Protein 4W2P (pdb70)

Sequence (482 aa):
VQLQESGGGLVQVGGSSLRLSCKASGFTFRSSAMGWYRRAPGKQRELVASLTTTGTADYGDFVKGRFTISRDNAENTVDLHMNSLKPEDTAVYYCHEDPYGMMESLRYWGQGTQVTVSSAAAHHHHHHKVQLQESGGGLVQVGGSLRLSCCKASGFTFRSSAMGWYRRAPGKQRELVASLTTTGTADYGDFVKGRFTISRDNAENTVDLHMNSLKPEDTAVYYCHEDPYGMESLRYWGQGTQVTVSSAAAHVQLQESGGGLVQVGGSLRLSCKASGFTFRSSAMGWYRRAPGKQRELVASLTTTGTADYGDFVKGRFTISRDNAENTVDLHMNSLKPEDTAVYYCHEDPYGMMESLRYWGQGTQVTVSSAAAVQLQESGGGLVQVGGSLRLSCKASRSSAMGWYRRAQRELVASLTTTGTADYGDFVKGRFTISRDNAENTVDLHHMNSLKPEDTAVYYCHEDPYGMESLRYYWGQGTQVTVSSAAAH

B-factor: mean 20.05, std 10.61, range [6.75, 84.88]

Solvent-accessible surface area: 23008 Å² total; per-residue (Å²): 102,128,3,100,20,62,36,30,15,10,10,63,67,53,13,67,17,161,0,29,0,118,15,26,37,77,86,159,26,61,5,15,8,0,0,9,13,77,20,35,44,119,163,81,70,12,0,0,19,13,58,54,119,39,86,45,20,67,6,110,47,2,148,76,35,5,77,11,59,62,61,91,99,119,43,22,0,45,0,44,0,63,56,1,90,48,100,2,8,1,28,0,55,0,3,4,5,5,136,35,65,39,26,75,41,49,66,7,117,20,28,48,0,1,6,12,39,42,0,0,74,99,106,82,163,148,232,79,96,5,118,4,38,52,72,5,107,9,88,93,52,20,76,32,139,1,27,2,90,5,100,17,194,40,5,192,53,0,13,1,0,0,3,12,132,22,53,43,139,132,84,55,13,0,0,22,19,59,62,122,54,84,47,13,63,5,96,49,1,147,80,27,6,72,10,39,64,52,73,91,92,36,19,4,4,0,57,2,65,58,1,100,76,131,2,33,2,37,0,66,0,4,4,7,4,126,35,73,41,34,75,41,64,78,5,93,17,10,51,0,40,8,36,94,72,38,59,235,120,126,3,53,4,4,0,0,12,123,12,84,64,42,11,11,6,22,0,8,0,55,15,30,39,85,95,157,37,60,4,14,9,0,0,36,13,100,22,100,77,144,168,134,68,49,0,0,21,13,57,42,33,33,83,52,78,78,12,117,54,2,152,77,35,6,79,11,54,47,57,53,93,83,33,12,0,17,0,39,0,60,56,0,85,74,122,2,43,1,5,0,47,0,3,4,5,6,130,35,110,117,104,93,42,53,73,10,68,0,0,48,0,45,11,29,89,93,43,100,145,139,6,104,26,8,5,0,14,40,0,36,88,51,2,13,3,32,0,4,0,112,15,138,148,19,3,14,9,0,0,26,12,140,103,198,121,63,48,0,0,22,13,60,19,52,42,92,48,79,76,12,120,50,1,145,76,28,4,70,14,21,48,61,76,32,106,68,16,0,0,0,52,1,38,58,1,97,79,128,2,42,4,42,0,48,0,4,22,7,30,79,34,40,116,105,83,46,35,77,5,138,22,20,85,0,41,10,38,92,67,1,33,133

Radius of gyration: 24.83 Å; Cα contacts (8 Å, |Δi|>4): 1368; chains: 4; bounding box: 40×72×67 Å

Foldseek 3Di:
DAKAKDFADEAEQQAKTKIKIQAPLPLVFFKKKAKWWDAPPDDIDGAWIQASVGDIDGDPVQVPQKDWDDDNVRRMIIIIGGRDDQVPWTWMKMWIGTNHHPVRIHIHPTDTHGYHRVVCCVVVVD/DFAKAKDEDAEAAQQAKDKIKIFGPPPPLLQKKKAKWWDDPPDDIGGAWIAASVGDMDGTPVQVPFKDWDADPVRRMIMIIGGNDDQVPFTWMKMWIGRNRHPVRIHIYPTYTHGYHPVSDD/DAKAKDWADEDEQQAKTKIKIQDPPDLPFFKKKAKWWDAVPGDIDGAWIQGSVGDIDGDPVQVPQKDWDADSVRRMIMIIGGRDHQVPWTWMKMWIGTVHHPVRIHIHPTGTHGYDNVVD/DAKAKDWAEEAEQQAKTKIKIADVQQKKKAKWWDLVIGGAWIAGRVGDIDGDPVQVPQKDWDDPPDPRMIMIMGGNDDQVPFTWMKMWIGHNHHPVRIHIHPTHTHGHHPVVPD

Secondary structure (DSSP, 8-state):
-EEEEES-EEE-TT--EEEEEE----TTS-EEEEEEEE-TTSPPEEEEEE-TT--EEE-TTTTT-EEEEEETTTTEEEEEE-S--GGG-EEEEEEEEETT-GGG-EEE--EEEEE-HHHHHHHTT-/---BEE----EE-TT--EEEEEE---TTGGG-EEEEEEE-TTS--EEEEEE-TT--EEE-TTTTT-EEEEEETTTTEEEEEE-S--GGG-EEEEEEEEGGG-GGG-EEB--EEEEESGGG--/--BEEE-BEEEETT--EEEEEE--S--SS-EEEEEEEE-TTS--EEEEEE-TT--EEE-TTTTT-EEEEEETTTTEEEEEE-S--GGG-EEEEEEEEETT-GGG-EEB--EEEEEEGGG-/--BEEEE-EEE-TT--EEEEEE-----EEEEEEE---EEEEEE-TT--EEE-TTTTT-EEEESSSSTTEEEEEE-S--GGG-EEEEEEEEGGG-GGG-EEB--EEEEESGGG--

Nearest PDB structures (foldseek):
  4w2q-assembly3_E  TM=9.737E-01  e=1.790E-19  Lama glama
  5wb2-assembly1_A  TM=9.220E-01  e=1.405E-16  Human betaherpesvirus 5
  6v7z-assembly2_E  TM=9.103E-01  e=2.514E-16  Lama glama
  7km5-assembly1_D  TM=9.254E-01  e=5.558E-16  Lama glama
  7yds-assembly1_B  TM=9.132E-01  e=5.843E-14  Homo sapiens

Structure (mmCIF, N/CA/C/O backbone):
data_4W2P
#
_entry.id   4W2P
#
_cell.length_a   33.392
_cell.length_b   49.506
_cell.length_c   65.406
_cell.angle_alpha   87.74
_cell.angle_beta   84.77
_cell.angle_gamma   79.41
#
_symmetry.space_group_name_H-M   'P 1'
#
loop_
_entity.id
_entity.type
_entity.pdbx_description
1 polymer 'Anti-Marburgvirus Nucleoprotein Single Domain Antibody C'
2 non-polymer 'SODIUM ION'
3 non-polymer 'ACETATE ION'
4 water water
#
loop_
_atom_site.group_PDB
_atom_site.id
_atom_site.type_symbol
_atom_site.label_atom_id
_atom_site.label_alt_id
_atom_site.label_comp_id
_atom_site.label_asym_id
_atom_site.label_entity_id
_atom_site.label_seq_id
_atom_site.pdbx_PDB_ins_code
_atom_site.Cartn_x
_atom_site.Cartn_y
_atom_site.Cartn_z
_atom_site.occupancy
_atom_site.B_iso_or_equiv
_atom_site.auth_seq_id
_atom_site.auth_comp_id
_atom_site.auth_asym_id
_atom_site.auth_atom_id
_atom_site.pdbx_PDB_model_num
ATOM 1 N N . VAL A 1 2 ? 50.387 26.187 34.492 1.00 24.76 2 VAL A N 1
ATOM 2 C CA . VAL A 1 2 ? 49.784 27.369 33.887 1.00 25.25 2 VAL A CA 1
ATOM 3 C C . VAL A 1 2 ? 48.682 27.855 34.815 1.00 27.89 2 VAL A C 1
ATOM 4 O O . VAL A 1 2 ? 47.744 27.110 35.119 1.00 24.98 2 VAL A O 1
ATOM 8 N N . GLN A 1 3 ? 48.797 29.096 35.256 1.00 18.70 3 GLN A N 1
ATOM 9 C CA . GLN A 1 3 ? 47.793 29.772 36.055 1.00 19.38 3 GLN A CA 1
ATOM 10 C C . GLN A 1 3 ? 47.478 31.080 35.354 1.00 19.27 3 GLN A C 1
ATOM 11 O O . GLN A 1 3 ? 48.398 31.802 34.965 1.00 21.58 3 GLN A O 1
ATOM 17 N N . LEU A 1 4 ? 46.189 31.377 35.186 1.00 14.62 4 LEU A N 1
ATOM 18 C CA . LEU A 1 4 ? 45.746 32.593 34.525 1.00 12.42 4 LEU A CA 1
ATOM 19 C C . LEU A 1 4 ? 45.651 33.685 35.581 1.00 13.43 4 LEU A C 1
ATOM 20 O O . LEU A 1 4 ? 45.776 33.425 36.782 1.00 14.05 4 LEU A O 1
ATOM 25 N N . GLN A 1 5 ? 45.391 34.918 35.141 1.00 12.48 5 GLN A N 1
ATOM 26 C CA . GLN A 1 5 ? 45.420 36.056 36.065 1.00 13.64 5 GLN A CA 1
ATOM 27 C C . GLN A 1 5 ? 44.221 36.974 35.842 1.00 13.18 5 GLN A C 1
ATOM 28 O O . GLN A 1 5 ? 44.172 37.704 34.848 1.00 15.76 5 GLN A O 1
ATOM 34 N N . GLU A 1 6 ? 43.270 36.932 36.783 1.00 13.87 6 GLU A N 1
ATOM 35 C CA . GLU A 1 6 ? 42.083 37.770 36.769 1.00 12.75 6 GLU A CA 1
ATOM 36 C C . GLU A 1 6 ? 42.430 39.190 37.199 1.00 11.51 6 GLU A C 1
ATOM 37 O O . GLU A 1 6 ? 43.394 39.411 37.939 1.00 12.25 6 GLU A O 1
ATOM 43 N N . SER A 1 7 ? 41.613 40.145 36.735 1.00 13.40 7 SER A N 1
ATOM 44 C CA . SER A 1 7 ? 41.578 41.506 37.265 1.00 12.47 7 SER A CA 1
ATOM 45 C C . SER A 1 7 ? 40.152 42.033 37.153 1.00 11.19 7 SER A C 1
ATOM 46 O O . SER A 1 7 ? 39.320 41.478 36.429 1.00 9.95 7 SER A O 1
ATOM 49 N N . GLY A 1 8 ? 39.887 43.152 37.835 1.00 9.57 8 GLY A N 1
ATOM 50 C CA . GLY A 1 8 ? 38.619 43.847 37.710 1.00 11.14 8 GLY A CA 1
ATOM 51 C C . GLY A 1 8 ? 37.617 43.570 38.807 1.00 11.65 8 GLY A C 1
ATOM 52 O O . GLY A 1 8 ? 36.558 44.200 38.824 1.00 13.25 8 GLY A O 1
ATOM 53 N N . GLY A 1 9 ? 37.924 42.677 39.733 1.00 11.13 9 GLY A N 1
ATOM 54 C CA . GLY A 1 9 ? 37.054 42.422 40.860 1.00 12.35 9 GLY A CA 1
ATOM 55 C C . GLY A 1 9 ? 37.130 43.519 41.915 1.00 15.07 9 GLY A C 1
ATOM 56 O O . GLY A 1 9 ? 37.697 44.589 41.720 1.00 13.67 9 GLY A O 1
ATOM 57 N N . GLY A 1 10 ? 36.500 43.239 43.054 1.00 12.55 10 GLY A N 1
ATOM 58 C CA . GLY A 1 10 ? 36.474 44.155 44.173 1.00 14.05 10 GLY A CA 1
ATOM 59 C C . GLY A 1 10 ? 35.051 44.516 44.546 1.00 12.94 10 GLY A C 1
ATOM 60 O O . GLY A 1 10 ? 34.116 43.745 44.306 1.00 12.33 10 GLY A O 1
ATOM 61 N N . LEU A 1 11 ? 34.912 45.682 45.157 1.00 10.36 11 LEU A N 1
ATOM 62 C CA . LEU A 1 11 ? 33.618 46.166 45.599 1.00 11.22 11 LEU A CA 1
ATOM 63 C C . LEU A 1 11 ? 32.892 46.880 44.469 1.00 11.31 11 LEU A C 1
ATOM 64 O O . LEU A 1 11 ? 33.492 47.650 43.707 1.00 10.73 11 LEU A O 1
ATOM 69 N N . VAL A 1 12 ? 31.578 46.687 44.421 1.00 10.83 12 VAL A N 1
ATOM 70 C CA . VAL A 1 12 ? 30.747 47.327 43.408 1.00 9.86 12 VAL A CA 1
ATOM 71 C C . VAL A 1 12 ? 29.344 47.497 43.979 1.00 10.61 12 VAL A C 1
ATOM 72 O O . VAL A 1 12 ? 28.846 46.643 44.718 1.00 9.86 12 VAL A O 1
ATOM 76 N N . GLN A 1 13 ? 28.720 48.611 43.652 1.00 10.18 13 GLN A N 1
ATOM 77 C CA . GLN A 1 13 ? 27.396 48.869 44.182 1.00 10.08 13 GLN A CA 1
ATOM 78 C C . GLN A 1 13 ? 26.363 47.957 43.521 1.00 9.64 13 GLN A C 1
ATOM 79 O O . GLN A 1 13 ? 26.547 47.443 42.402 1.00 11.97 13 GLN A O 1
ATOM 85 N N . VAL A 1 14 ? 25.253 47.743 44.228 1.00 11.63 14 VAL A N 1
ATOM 86 C CA . VAL A 1 14 ? 24.139 47.034 43.606 1.00 12.57 14 VAL A CA 1
ATOM 87 C C . VAL A 1 14 ? 23.656 47.853 42.424 1.00 11.92 14 VAL A C 1
ATOM 88 O O . VAL A 1 14 ? 23.489 49.070 42.529 1.00 12.73 14 VAL A O 1
ATOM 92 N N . GLY A 1 15 ? 23.403 47.188 41.300 1.00 12.44 15 GLY A N 1
ATOM 93 C CA . GLY A 1 15 ? 23.084 47.856 40.068 1.00 11.32 15 GLY A CA 1
ATOM 94 C C . GLY A 1 15 ? 24.282 48.342 39.283 1.00 12.08 15 GLY A C 1
ATOM 95 O O . GLY A 1 15 ? 24.109 48.769 38.134 1.00 15.07 15 GLY A O 1
ATOM 96 N N . GLY A 1 16 ? 25.490 48.280 39.858 1.00 11.91 16 GLY A N 1
ATOM 97 C CA . GLY A 1 16 ? 26.704 48.760 39.223 1.00 10.11 16 GLY A CA 1
ATOM 98 C C . GLY A 1 16 ? 27.268 47.777 38.193 1.00 10.94 16 GLY A C 1
ATOM 99 O O . GLY A 1 16 ? 26.713 46.708 37.943 1.00 12.41 16 GLY A O 1
ATOM 100 N N . SER A 1 17 ? 28.420 48.147 37.610 1.00 11.06 17 SER A N 1
ATOM 101 C CA A SER A 1 17 ? 29.018 47.381 36.528 0.63 10.43 17 SER A CA 1
ATOM 102 C CA B SER A 1 17 ? 29.029 47.405 36.512 0.37 10.13 17 SER A CA 1
ATOM 103 C C . SER A 1 17 ? 30.473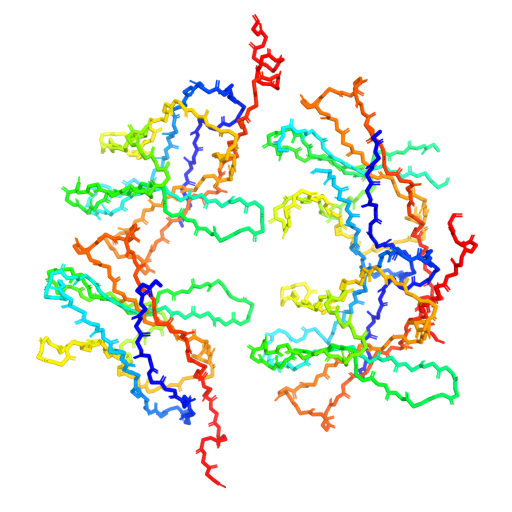 47.056 36.839 1.00 12.50 17 SER A C 1
ATOM 104 O O . SER A 1 17 ? 31.139 47.731 37.629 1.00 11.50 17 SER A O 1
ATOM 109 N N . LEU A 1 18 ? 30.958 45.998 36.194 1.00 9.61 18 LEU A N 1
ATOM 110 C CA . LEU A 1 18 ? 32.334 45.536 36.335 1.00 12.40 18 LEU A CA 1
ATOM 111 C C . LEU A 1 18 ? 32.868 45.175 34.961 1.00 13.29 18 LEU A C 1
ATOM 112 O O . LEU A 1 18 ? 32.111 44.812 34.067 1.00 13.84 18 LEU A O 1
ATOM 117 N N . ARG A 1 19 ? 34.177 45.263 34.814 1.00 10.85 19 ARG A N 1
ATOM 118 C CA . ARG A 1 19 ? 34.882 44.775 33.636 1.00 13.44 19 ARG A CA 1
ATOM 119 C C . ARG A 1 19 ? 35.909 43.767 34.150 1.00 14.22 19 ARG A C 1
ATOM 120 O O . ARG A 1 19 ? 36.976 44.155 34.637 1.00 11.03 19 ARG A O 1
ATOM 128 N N . LEU A 1 20 ? 35.581 42.485 34.091 1.00 11.91 20 LEU A N 1
ATOM 129 C CA . LEU A 1 20 ? 36.506 41.457 34.515 1.00 11.52 20 LEU A CA 1
ATOM 130 C C . LEU A 1 20 ? 37.383 41.091 33.329 1.00 12.08 20 LEU A C 1
ATOM 131 O O . LEU A 1 20 ? 36.916 41.014 32.191 1.00 13.12 20 LEU A O 1
ATOM 136 N N . SER A 1 21 ? 38.659 40.888 33.607 1.00 16.47 21 SER A N 1
ATOM 137 C CA . SER A 1 21 ? 39.622 40.522 32.587 1.00 14.62 21 SER A CA 1
ATOM 138 C C . SER A 1 21 ? 40.444 39.348 33.084 1.00 12.75 21 SER A C 1
ATOM 139 O O . SER A 1 21 ? 40.606 39.136 34.289 1.00 12.17 21 SER A O 1
ATOM 142 N N . CYS A 1 22 ? 40.967 38.592 32.136 1.00 11.48 22 CYS A N 1
ATOM 143 C CA . CYS A 1 22 ? 41.803 37.442 32.475 1.00 13.75 22 CYS A CA 1
ATOM 144 C C . CYS A 1 22 ? 42.928 37.330 31.467 1.00 17.75 22 CYS A C 1
ATOM 145 O O . CYS A 1 22 ? 42.663 37.170 30.273 1.00 17.52 22 CYS A O 1
ATOM 148 N N . LYS A 1 23 ? 44.164 37.412 31.953 1.00 15.44 23 LYS A N 1
ATOM 149 C CA . LYS A 1 23 ? 45.342 37.179 31.127 1.00 16.85 23 LYS A CA 1
ATOM 150 C C . LYS A 1 23 ? 45.498 35.671 30.992 1.00 14.56 23 LYS A C 1
ATOM 151 O O . LYS A 1 23 ? 45.734 34.985 31.990 1.00 18.31 23 LYS A O 1
ATOM 157 N N . ALA A 1 24 ? 45.328 35.166 29.762 1.00 17.03 24 ALA A N 1
ATOM 158 C CA . ALA A 1 24 ? 45.313 33.737 29.462 1.00 20.21 24 ALA A CA 1
ATOM 159 C C . ALA A 1 24 ? 46.751 33.236 29.271 1.00 20.62 24 ALA A C 1
ATOM 160 O O . ALA A 1 24 ? 47.710 33.897 29.667 1.00 20.47 24 ALA A O 1
ATOM 162 N N . SER A 1 25 ? 46.926 32.047 28.672 1.00 17.37 25 SER A N 1
ATOM 163 C CA . SER A 1 25 ? 48.244 31.425 28.615 1.00 22.76 25 SER A CA 1
ATOM 164 C C . SER A 1 25 ? 49.177 32.162 27.663 1.00 21.90 25 SER A C 1
ATOM 165 O O . SER A 1 25 ? 50.402 32.098 27.821 1.00 30.16 25 SER A O 1
ATOM 168 N N . GLY A 1 26 ? 48.622 32.819 26.649 1.00 22.03 26 GLY A N 1
ATOM 169 C CA . GLY A 1 26 ? 49.401 33.407 25.589 1.00 26.73 26 GLY A CA 1
ATOM 170 C C . GLY A 1 26 ? 49.628 32.509 24.392 1.00 28.37 26 GLY A C 1
ATOM 171 O O . GLY A 1 26 ? 50.271 32.942 23.429 1.00 26.87 26 GLY A O 1
ATOM 172 N N . PHE A 1 27 ? 49.123 31.275 24.416 1.00 26.49 27 PHE A N 1
ATOM 173 C CA . PHE A 1 27 ? 49.356 30.319 23.329 1.00 21.86 27 PHE A CA 1
ATOM 174 C C . PHE A 1 27 ? 48.319 30.535 22.232 1.00 26.54 27 PHE A C 1
ATOM 175 O O . PHE A 1 27 ? 47.457 29.695 21.966 1.00 26.22 27 PHE A O 1
ATOM 183 N N . THR A 1 28 ? 48.433 31.675 21.563 1.00 24.14 28 THR A N 1
ATOM 184 C CA . THR A 1 28 ? 47.490 31.968 20.496 1.00 28.64 28 THR A CA 1
ATOM 185 C C . THR A 1 28 ? 47.787 31.182 19.225 1.00 25.68 28 THR A C 1
ATOM 186 O O . THR A 1 28 ? 47.035 31.303 18.249 1.00 25.16 28 THR A O 1
ATOM 190 N N . PHE A 1 29 ? 48.843 30.361 19.223 1.00 18.89 29 PHE A N 1
ATOM 191 C CA . PHE A 1 29 ? 49.104 29.452 18.115 1.00 23.67 29 PHE A CA 1
ATOM 192 C C . PHE A 1 29 ? 48.158 28.264 18.094 1.00 25.29 29 PHE A C 1
ATOM 193 O O . PHE A 1 29 ? 48.221 27.453 17.159 1.00 25.23 29 PHE A O 1
ATOM 201 N N . ARG A 1 30 ? 47.290 28.124 19.091 1.00 22.87 30 ARG A N 1
ATOM 202 C CA . ARG A 1 30 ? 46.323 27.050 19.090 1.00 20.66 30 ARG A CA 1
ATOM 203 C C . ARG A 1 30 ? 45.028 27.547 19.712 1.00 21.75 30 ARG A C 1
ATOM 204 O O . ARG A 1 30 ? 45.026 28.412 20.599 1.00 20.98 30 ARG A O 1
ATOM 212 N N . SER A 1 31 ? 43.932 26.986 19.219 1.00 18.04 31 SER A N 1
ATOM 213 C CA . SER A 1 31 ? 42.590 27.345 19.635 1.00 19.10 31 SER A CA 1
ATOM 214 C C . SER A 1 31 ? 42.328 26.923 21.081 1.00 20.23 31 SER A C 1
ATOM 215 O O . SER A 1 31 ? 43.023 26.079 21.644 1.00 17.11 31 SER A O 1
ATOM 218 N N . SER A 1 32 ? 41.309 27.545 21.685 1.00 16.96 32 SER A N 1
ATOM 219 C CA . SER A 1 32 ? 40.960 27.250 23.070 1.00 16.35 32 SER A CA 1
ATOM 220 C C . SER A 1 32 ? 39.537 27.718 23.348 1.00 18.10 32 SER A C 1
ATOM 221 O O . SER A 1 32 ? 39.018 28.633 22.708 1.00 14.59 32 SER A O 1
ATOM 224 N N . ALA A 1 33 ? 38.915 27.072 24.318 1.00 14.53 33 ALA A N 1
ATOM 225 C CA . ALA A 1 33 ? 37.729 27.618 24.943 1.00 13.66 33 ALA A CA 1
ATOM 226 C C . ALA A 1 33 ? 38.152 28.388 26.185 1.00 15.70 33 ALA A C 1
ATOM 227 O O . ALA A 1 33 ? 39.132 28.042 26.845 1.00 14.77 33 ALA A O 1
ATOM 229 N N . MET A 1 34 ? 37.433 29.466 26.477 1.00 13.31 34 MET A N 1
ATOM 230 C CA . MET A 1 34 ? 37.728 30.286 27.640 1.00 13.92 34 MET A CA 1
ATOM 231 C C . MET A 1 34 ? 36.419 30.675 28.304 1.00 15.75 34 MET A C 1
ATOM 232 O O . MET A 1 34 ? 35.354 30.680 27.678 1.00 14.25 34 MET A O 1
ATOM 237 N N . GLY A 1 35 ? 36.490 30.985 29.588 1.00 13.38 35 GLY A N 1
ATOM 238 C CA . GLY A 1 35 ? 35.257 31.288 30.279 1.00 12.84 35 GLY A CA 1
ATOM 239 C C . GLY A 1 35 ? 35.498 31.690 31.708 1.00 11.09 35 GLY A C 1
ATOM 240 O O . GLY A 1 35 ? 36.634 31.925 32.141 1.00 9.26 35 GLY A O 1
ATOM 241 N N . TRP A 1 36 ? 34.379 31.810 32.409 1.00 11.89 36 TRP A N 1
ATOM 242 C CA . TRP A 1 36 ? 34.318 32.328 33.763 1.00 8.27 36 TRP A CA 1
ATOM 243 C C . TRP A 1 36 ? 33.381 31.446 34.566 1.00 10.33 36 TRP A C 1
ATOM 244 O O . TRP A 1 36 ? 32.256 31.188 34.140 1.00 11.48 36 TRP A O 1
ATOM 255 N N . TYR A 1 37 ? 33.838 31.024 35.729 1.00 10.51 37 TYR A N 1
ATOM 256 C CA . TYR A 1 37 ? 33.027 30.372 36.743 1.00 11.46 37 TYR A CA 1
ATOM 257 C C . TYR A 1 37 ? 33.008 31.252 37.985 1.00 10.41 37 TYR A C 1
ATOM 258 O O . TYR A 1 37 ? 33.823 32.173 38.141 1.00 12.72 37 TYR A O 1
ATOM 267 N N . ARG A 1 38 ? 32.118 30.921 38.917 1.00 10.67 38 ARG A N 1
ATOM 268 C CA . ARG A 1 38 ? 32.163 31.569 40.209 1.00 10.72 38 ARG A CA 1
ATOM 269 C C . ARG A 1 38 ? 31.871 30.563 41.311 1.00 14.54 38 ARG A C 1
ATOM 270 O O . ARG A 1 38 ? 31.261 29.514 41.091 1.00 15.74 38 ARG A O 1
ATOM 278 N N . ARG A 1 39 ? 32.343 30.882 42.508 1.00 13.63 39 ARG A N 1
ATOM 279 C CA . ARG A 1 39 ? 32.058 30.035 43.654 1.00 12.29 39 ARG A CA 1
ATOM 280 C C . ARG A 1 39 ? 31.800 30.927 44.849 1.00 15.53 39 ARG A C 1
ATOM 281 O O . ARG A 1 39 ? 32.669 31.710 45.234 1.00 15.94 39 ARG A O 1
ATOM 289 N N . ALA A 1 40 ? 30.665 30.791 45.407 1.00 19.41 40 ALA A N 1
ATOM 290 C CA . ALA A 1 40 ? 30.255 31.430 46.645 1.00 26.66 40 ALA A CA 1
ATOM 291 C C . ALA A 1 40 ? 30.611 30.533 47.829 1.00 29.46 40 ALA A C 1
ATOM 292 O O . ALA A 1 40 ? 30.653 29.306 47.694 1.00 27.40 40 ALA A O 1
ATOM 294 N N . PRO A 1 41 ? 30.904 31.128 48.988 1.00 29.33 41 PRO A N 1
ATOM 295 C CA . PRO A 1 41 ? 31.315 30.330 50.154 1.00 34.54 41 PRO A CA 1
ATOM 296 C C . PRO A 1 41 ? 30.431 29.119 50.397 1.00 32.35 41 PRO A C 1
ATOM 297 O O . PRO A 1 41 ? 29.208 29.238 50.534 1.00 34.95 41 PRO A O 1
ATOM 301 N N . GLY A 1 42 ? 31.052 27.942 50.437 1.00 36.79 42 GLY A N 1
ATOM 302 C CA . GLY A 1 42 ? 30.353 26.714 50.732 1.00 38.36 42 GLY A CA 1
ATOM 303 C C . GLY A 1 42 ? 29.514 26.170 49.606 1.00 42.44 42 GLY A C 1
ATOM 304 O O . GLY A 1 42 ? 29.072 25.018 49.694 1.00 51.50 42 GLY A O 1
ATOM 305 N N . LYS A 1 43 ? 29.280 26.943 48.551 1.00 37.25 43 LYS A N 1
ATOM 306 C CA . LYS A 1 43 ? 28.424 26.497 47.461 1.00 39.33 43 LYS A CA 1
ATOM 307 C C . LYS A 1 43 ? 29.252 25.839 46.364 1.00 35.84 43 LYS A C 1
ATOM 308 O O . LYS A 1 43 ? 30.485 25.901 46.336 1.00 32.04 43 LYS A O 1
ATOM 314 N N . GLN A 1 44 ? 28.548 25.191 45.449 1.00 40.62 44 GLN A N 1
ATOM 315 C CA . GLN A 1 44 ? 29.186 24.578 44.301 1.00 35.67 44 GLN A CA 1
ATOM 316 C C . GLN A 1 44 ? 29.568 25.655 43.296 1.00 18.02 44 GLN A C 1
ATOM 317 O O . GLN A 1 44 ? 28.882 26.670 43.169 1.00 28.23 44 GLN A O 1
ATOM 323 N N . ARG A 1 45 ? 30.697 25.444 42.629 1.00 24.25 45 ARG A N 1
ATOM 324 C CA . ARG A 1 45 ? 31.081 26.252 41.478 1.00 21.59 45 ARG A CA 1
ATOM 325 C C . ARG A 1 45 ? 30.000 26.199 40.405 1.00 19.13 45 ARG A C 1
ATOM 326 O O . ARG A 1 45 ? 29.378 25.156 40.188 1.00 19.30 45 ARG A O 1
ATOM 334 N N . GLU A 1 46 ? 29.742 27.336 39.751 1.00 14.79 46 GLU A N 1
ATOM 335 C CA . GLU A 1 46 ? 28.770 27.375 38.673 1.00 13.59 46 GLU A CA 1
ATOM 336 C C . GLU A 1 46 ? 29.316 28.186 37.514 1.00 17.05 46 GLU A C 1
ATOM 337 O O . GLU A 1 46 ? 30.128 29.099 37.694 1.00 10.76 46 GLU A O 1
ATOM 343 N N . LEU A 1 47 ? 28.881 27.799 36.321 1.00 11.75 47 LEU A N 1
ATOM 344 C CA . LEU A 1 47 ? 29.286 28.458 35.096 1.00 14.91 47 LEU A CA 1
ATOM 345 C C . LEU A 1 47 ? 28.621 29.811 35.023 1.00 12.60 47 LEU A C 1
ATOM 346 O O . LEU A 1 47 ? 27.396 29.915 35.200 1.00 10.39 47 LEU A O 1
ATOM 351 N N . VAL A 1 48 ? 29.421 30.834 34.755 1.00 11.13 48 VAL A N 1
ATOM 352 C CA . VAL A 1 48 ? 28.907 32.177 34.497 1.00 9.23 48 VAL A CA 1
ATOM 353 C C . VAL A 1 48 ? 28.815 32.444 33.002 1.00 10.87 48 VAL A C 1
ATOM 354 O O . VAL A 1 48 ? 27.750 32.815 32.489 1.00 10.45 48 VAL A O 1
ATOM 358 N N . ALA A 1 49 ? 29.915 32.234 32.284 1.00 8.66 49 ALA A N 1
ATOM 359 C CA . ALA A 1 49 ? 29.964 32.493 30.851 1.00 10.18 49 ALA A CA 1
ATOM 360 C C . ALA A 1 49 ? 31.137 31.766 30.228 1.00 10.24 49 ALA A C 1
ATOM 361 O O . ALA A 1 49 ? 32.205 31.678 30.832 1.00 12.24 49 ALA A O 1
ATOM 363 N N . SER A 1 50 ? 30.951 31.297 28.994 1.00 11.73 50 SER A N 1
ATOM 364 C CA . SER A 1 50 ? 32.056 30.647 28.306 1.00 12.48 50 SER A CA 1
ATOM 365 C C . SER A 1 50 ? 31.930 30.855 26.813 1.00 14.89 50 SER A C 1
ATOM 366 O O . SER A 1 50 ? 30.860 31.175 26.296 1.00 11.82 50 SER A O 1
ATOM 369 N N . LEU A 1 51 ? 33.062 30.665 26.150 1.00 12.23 51 LEU A N 1
ATOM 370 C CA . LEU A 1 51 ? 33.206 30.737 24.705 1.00 8.95 51 LEU A CA 1
ATOM 371 C C . LEU A 1 51 ? 33.907 29.480 24.227 1.00 14.44 51 LEU A C 1
ATOM 372 O O . LEU A 1 51 ? 34.970 29.126 24.747 1.00 12.18 51 LEU A O 1
ATOM 377 N N . THR A 1 52 ? 33.312 28.798 23.257 1.00 13.09 52 THR A N 1
ATOM 378 C CA . THR A 1 52 ? 33.966 27.650 22.651 1.00 13.87 52 THR A CA 1
ATOM 379 C C . THR A 1 52 ? 35.163 28.088 21.797 1.00 16.34 52 THR A C 1
ATOM 380 O O . THR A 1 52 ? 35.413 29.277 21.585 1.00 17.33 52 THR A O 1
ATOM 384 N N . THR A 1 53 ? 35.901 27.092 21.279 1.00 12.93 53 THR A N 1
ATOM 385 C CA . THR A 1 53 ? 37.025 27.382 20.400 1.00 18.98 53 THR A CA 1
ATOM 386 C C . THR A 1 53 ? 36.593 28.267 19.243 1.00 16.49 53 THR A C 1
ATOM 387 O O . THR A 1 53 ? 37.381 29.085 18.754 1.00 22.15 53 THR A O 1
ATOM 391 N N . THR A 1 54 ? 35.347 28.136 18.821 1.00 15.34 54 THR A N 1
ATOM 392 C CA . THR A 1 54 ? 34.832 28.874 17.680 1.00 23.21 54 THR A CA 1
ATOM 393 C C . THR A 1 54 ? 34.062 30.126 18.073 1.00 24.34 54 THR A C 1
ATOM 394 O O . THR A 1 54 ? 33.509 30.789 17.196 1.00 26.58 54 THR A O 1
ATOM 398 N N . GLY A 1 55 ? 34.006 30.459 19.357 1.00 17.47 55 GLY A N 1
ATOM 399 C CA . GLY A 1 55 ? 33.356 31.668 19.810 1.00 18.70 55 GLY A CA 1
ATOM 400 C C . GLY A 1 55 ? 31.879 31.555 20.120 1.00 19.42 55 GLY A C 1
ATOM 401 O O . GLY A 1 55 ? 31.230 32.590 20.303 1.00 24.59 55 GLY A O 1
ATOM 402 N N . THR A 1 56 ? 31.326 30.344 20.209 1.00 17.21 56 THR A N 1
ATOM 403 C CA . THR A 1 56 ? 29.957 30.172 20.692 1.00 15.13 56 THR A CA 1
ATOM 404 C C . THR A 1 56 ? 29.871 30.464 22.191 1.00 17.33 56 THR A C 1
ATOM 405 O O . THR A 1 56 ? 30.615 29.880 22.988 1.00 14.05 56 THR A O 1
ATOM 409 N N . ALA A 1 57 ? 28.919 31.318 22.577 1.00 16.74 57 ALA A N 1
ATOM 410 C CA . ALA A 1 57 ? 28.773 31.737 23.963 1.00 15.69 57 ALA A CA 1
ATOM 411 C C . ALA A 1 57 ? 27.704 30.927 24.678 1.00 17.27 57 ALA A C 1
ATOM 412 O O . ALA A 1 57 ? 26.687 30.560 24.089 1.00 19.34 57 ALA A O 1
ATOM 414 N N . ASP A 1 58 ? 27.952 30.657 25.959 1.00 13.30 58 ASP A N 1
ATOM 415 C CA . ASP A 1 58 ? 26.980 30.067 26.868 1.00 11.78 58 ASP A CA 1
ATOM 416 C C . ASP A 1 58 ? 27.037 30.876 28.154 1.00 10.84 58 ASP A C 1
ATOM 417 O O . ASP A 1 58 ? 28.104 31.363 28.522 1.00 15.09 58 ASP A O 1
ATOM 422 N N . TYR A 1 59 ? 25.882 31.089 28.787 1.00 11.54 59 TYR A N 1
ATOM 423 C CA . TYR A 1 59 ? 25.776 31.870 30.019 1.00 13.66 59 TYR A CA 1
ATOM 424 C C . TYR A 1 59 ? 25.003 31.077 31.060 1.00 11.33 59 TYR A C 1
ATOM 425 O O . TYR A 1 59 ? 24.044 30.371 30.719 1.00 13.51 59 TYR A O 1
ATOM 434 N N . GLY A 1 60 ? 25.409 31.201 32.323 1.00 11.04 60 GLY A N 1
ATOM 435 C CA . GLY A 1 60 ? 24.621 30.633 33.402 1.00 11.74 60 GLY A CA 1
ATOM 436 C C . GLY A 1 60 ? 23.210 31.190 33.429 1.00 14.96 60 GLY A C 1
ATOM 437 O O . GLY A 1 60 ? 22.938 32.300 32.976 1.00 12.79 60 GLY A O 1
ATOM 438 N N . ASP A 1 61 ? 22.290 30.408 33.994 1.00 13.97 61 ASP A N 1
ATOM 439 C CA . ASP A 1 61 ? 20.890 30.813 33.937 1.00 16.40 61 ASP A CA 1
ATOM 440 C C . ASP A 1 61 ? 20.623 32.096 34.719 1.00 18.77 61 ASP A C 1
ATOM 441 O O . ASP A 1 61 ? 19.688 32.838 34.386 1.00 18.22 61 ASP A O 1
ATOM 446 N N . PHE A 1 62 ? 21.382 32.332 35.792 1.00 17.86 62 PHE A N 1
ATOM 447 C CA . PHE A 1 62 ? 21.260 33.544 36.599 1.00 14.68 62 PHE A CA 1
ATOM 448 C C . PHE A 1 62 ? 21.713 34.809 35.871 1.00 19.03 62 PHE A C 1
ATOM 449 O O . PHE A 1 62 ? 21.485 35.913 36.396 1.00 15.43 62 PHE A O 1
ATOM 457 N N . VAL A 1 63 ? 22.358 34.694 34.700 1.00 14.81 63 VAL A N 1
ATOM 458 C CA . VAL A 1 63 ? 22.919 35.885 34.048 1.00 17.98 63 VAL A CA 1
ATOM 459 C C . VAL A 1 63 ? 21.800 36.790 33.541 1.00 17.15 63 VAL A C 1
ATOM 460 O O . VAL A 1 63 ? 21.826 38.013 33.750 1.00 15.37 63 VAL A O 1
ATOM 464 N N . LYS A 1 64 ? 20.807 36.209 32.862 1.00 15.37 64 LYS A N 1
ATOM 465 C CA . LYS A 1 64 ? 19.609 36.940 32.424 1.00 19.08 64 LYS A CA 1
ATOM 466 C C . LYS A 1 64 ? 19.959 38.190 31.610 1.00 21.83 64 LYS A C 1
ATOM 467 O O . LYS A 1 64 ? 19.409 39.273 31.824 1.00 15.82 64 LYS A O 1
ATOM 473 N N . GLY A 1 65 ? 20.884 38.031 30.663 1.00 18.19 65 GLY A N 1
ATOM 474 C CA . GLY A 1 65 ? 21.268 39.100 29.753 1.00 13.64 65 GLY A CA 1
ATOM 475 C C . GLY A 1 65 ? 22.158 40.190 30.314 1.00 16.10 65 GLY A C 1
ATOM 476 O O . GLY A 1 65 ? 22.495 41.126 29.584 1.00 21.82 65 GLY A O 1
ATOM 477 N N . ARG A 1 66 ? 22.583 40.096 31.563 1.00 12.33 66 ARG A N 1
ATOM 478 C CA . ARG A 1 66 ? 23.277 41.204 32.191 1.00 11.32 66 ARG A CA 1
ATOM 479 C C . ARG A 1 66 ? 24.770 41.213 31.928 1.00 12.95 66 ARG A C 1
ATOM 480 O O . ARG A 1 66 ? 25.390 42.266 32.060 1.00 13.46 66 ARG A O 1
ATOM 488 N N . PHE A 1 67 ? 25.358 40.066 31.579 1.00 14.01 67 PHE A N 1
ATOM 489 C CA . PHE A 1 67 ? 26.801 39.932 31.374 1.00 12.48 67 PHE A CA 1
ATOM 490 C C . PHE A 1 67 ? 27.080 39.566 29.925 1.00 19.11 67 PHE A C 1
ATOM 491 O O . PHE A 1 67 ? 26.291 38.859 29.284 1.00 16.47 67 PHE A O 1
ATOM 499 N N . THR A 1 68 ? 28.226 40.017 29.424 1.00 15.57 68 THR A N 1
ATOM 500 C CA . THR A 1 68 ? 28.675 39.688 28.078 1.00 13.30 68 THR A CA 1
ATOM 501 C C . THR A 1 68 ? 30.126 39.226 28.120 1.00 14.51 68 THR A C 1
ATOM 502 O O . THR A 1 68 ? 30.994 39.928 28.650 1.00 14.70 68 THR A O 1
ATOM 506 N N . ILE A 1 69 ? 30.397 38.067 27.529 1.00 13.53 69 ILE A N 1
ATOM 507 C CA . ILE A 1 69 ? 31.750 37.539 27.446 1.00 11.74 69 ILE A CA 1
ATOM 508 C C . ILE A 1 69 ? 32.329 37.863 26.082 1.00 15.13 69 ILE A C 1
ATOM 509 O O . ILE A 1 69 ? 31.633 37.804 25.058 1.00 17.14 69 ILE A O 1
ATOM 514 N N . SER A 1 70 ? 33.613 38.198 26.067 1.00 14.52 70 SER A N 1
ATOM 515 C CA . SER A 1 70 ? 34.340 38.444 24.832 1.00 19.84 70 SER A CA 1
ATOM 516 C C . SER A 1 70 ? 35.787 38.025 25.036 1.00 18.57 70 SER A C 1
ATOM 517 O O . SER A 1 70 ? 36.243 37.826 26.166 1.00 17.66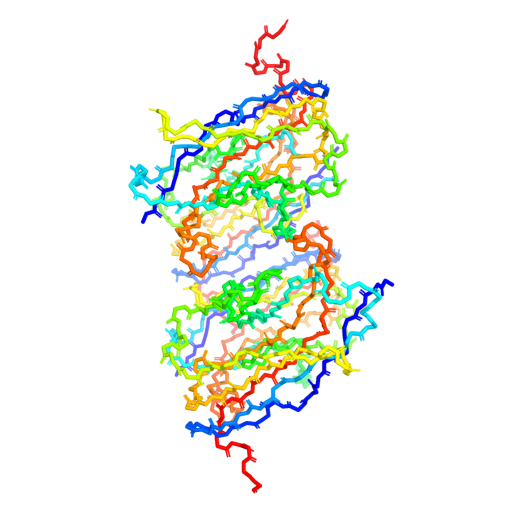 70 SER A O 1
ATOM 520 N N . ARG A 1 71 ? 36.510 37.880 23.929 1.00 17.44 71 ARG A N 1
ATOM 521 C CA . ARG A 1 71 ? 37.914 37.491 23.989 1.00 24.45 71 ARG A CA 1
ATOM 522 C C . ARG A 1 71 ? 38.718 38.370 23.051 1.00 27.81 71 ARG A C 1
ATOM 523 O O . ARG A 1 71 ? 38.239 38.757 21.980 1.00 22.12 71 ARG A O 1
ATOM 531 N N . ASP A 1 72 ? 39.934 38.698 23.479 1.00 26.84 72 ASP A N 1
ATOM 532 C CA . ASP A 1 72 ? 40.842 39.570 22.737 1.00 34.55 72 ASP A CA 1
ATOM 533 C C . ASP A 1 72 ? 42.134 38.801 22.498 1.00 35.03 72 ASP A C 1
ATOM 534 O O . ASP A 1 72 ? 42.992 38.739 23.384 1.00 32.49 72 ASP A O 1
ATOM 539 N N . ASN A 1 73 ? 42.268 38.214 21.307 1.00 40.41 73 ASN A N 1
ATOM 540 C CA . ASN A 1 73 ? 43.453 37.423 20.998 1.00 46.26 73 ASN A CA 1
ATOM 541 C C . ASN A 1 73 ? 44.672 38.289 20.720 1.00 46.28 73 ASN A C 1
ATOM 542 O O . ASN A 1 73 ? 45.801 37.822 20.907 1.00 53.95 73 ASN A O 1
ATOM 547 N N . ALA A 1 74 ? 44.472 39.539 20.295 1.00 44.52 74 ALA A N 1
ATOM 548 C CA . ALA A 1 74 ? 45.584 40.474 20.185 1.00 48.40 74 ALA A CA 1
ATOM 549 C C . ALA A 1 74 ? 46.183 40.786 21.548 1.00 44.39 74 ALA A C 1
ATOM 550 O O . ALA A 1 74 ? 47.380 41.079 21.640 1.00 45.82 74 ALA A O 1
ATOM 552 N N . GLU A 1 75 ? 45.385 40.703 22.608 1.00 36.64 75 GLU A N 1
ATOM 553 C CA . GLU A 1 75 ? 45.834 41.020 23.954 1.00 36.03 75 GLU A CA 1
ATOM 554 C C . GLU A 1 75 ? 45.834 39.817 24.898 1.00 37.18 75 GLU A C 1
ATOM 555 O O . GLU A 1 75 ? 46.116 39.985 26.090 1.00 36.34 75 GLU A O 1
ATOM 561 N N . ASN A 1 76 ? 45.531 38.613 24.417 1.00 31.53 76 ASN A N 1
ATOM 562 C CA . ASN A 1 76 ? 45.628 37.414 25.256 1.00 35.58 76 ASN A CA 1
ATOM 563 C C . ASN A 1 76 ? 44.671 37.473 26.454 1.00 27.54 76 ASN A C 1
ATOM 564 O O . ASN A 1 76 ? 45.045 37.151 27.582 1.00 22.20 76 ASN A O 1
ATOM 569 N N . THR A 1 77 ? 43.431 37.916 26.238 1.00 28.46 77 THR A N 1
ATOM 570 C CA . THR A 1 77 ? 42.498 38.043 27.356 1.00 21.86 77 THR A CA 1
ATOM 571 C C . THR A 1 77 ? 41.147 37.416 27.037 1.00 19.48 77 THR A C 1
ATOM 572 O O . THR A 1 77 ? 40.753 37.300 25.874 1.00 21.74 77 THR A O 1
ATOM 576 N N . VAL A 1 78 ? 40.446 37.006 28.096 1.00 16.69 78 VAL A N 1
ATOM 577 C CA . VAL A 1 78 ? 39.005 36.776 28.048 1.00 18.31 78 VAL A CA 1
ATOM 578 C C . VAL A 1 78 ? 38.397 37.728 29.065 1.00 16.60 78 VAL A C 1
ATOM 579 O O . VAL A 1 78 ? 38.932 37.894 30.170 1.00 16.51 78 VAL A O 1
ATOM 583 N N . ASP A 1 79 ? 37.348 38.418 28.652 1.00 16.36 79 ASP A N 1
ATOM 584 C CA . ASP A 1 79 ? 36.770 39.501 29.427 1.00 15.52 79 ASP A CA 1
ATOM 585 C C . ASP A 1 79 ? 35.298 39.223 29.693 1.00 15.75 79 ASP A C 1
ATOM 586 O O . ASP A 1 79 ? 34.600 38.609 28.875 1.00 14.23 79 ASP A O 1
ATOM 591 N N . LEU A 1 80 ? 34.832 39.708 30.833 1.00 13.07 80 LEU A N 1
ATOM 592 C CA . LEU A 1 80 ? 33.426 39.607 31.210 1.00 10.98 80 LEU A CA 1
ATOM 593 C C . LEU A 1 80 ? 32.950 40.997 31.609 1.00 13.36 80 LEU A C 1
ATOM 594 O O . LEU A 1 80 ? 33.423 41.560 32.604 1.00 13.40 80 LEU A O 1
ATOM 599 N N . HIS A 1 81 ? 32.024 41.531 30.830 1.00 10.08 81 HIS A N 1
ATOM 600 C CA . HIS A 1 81 ? 31.394 42.816 31.098 1.00 10.63 81 HIS A CA 1
ATOM 601 C C . HIS A 1 81 ? 30.108 42.527 31.853 1.00 15.25 81 HIS A C 1
ATOM 602 O O . HIS A 1 81 ? 29.201 41.883 31.318 1.00 15.29 81 HIS A O 1
ATOM 609 N N . MET A 1 82 ? 30.040 42.959 33.105 1.00 13.30 82 MET A N 1
ATOM 610 C CA . MET A 1 82 ? 28.906 42.646 33.962 1.00 16.08 82 MET A CA 1
ATOM 611 C C . MET A 1 82 ? 28.182 43.938 34.281 1.00 13.35 82 MET A C 1
ATOM 612 O O . MET A 1 82 ? 28.785 44.867 34.819 1.00 15.55 82 MET A O 1
ATOM 617 N N . ASN A 1 83 ? 26.895 43.990 33.953 1.00 13.99 83 ASN A N 1
ATOM 618 C CA . ASN A 1 83 ? 26.010 45.081 34.330 1.00 14.69 83 ASN A CA 1
ATOM 619 C C . ASN A 1 83 ? 25.012 44.583 35.376 1.00 13.61 83 ASN A C 1
ATOM 620 O O . ASN A 1 83 ? 24.840 43.371 35.592 1.00 9.48 83 ASN A O 1
ATOM 625 N N . SER A 1 84 ? 24.364 45.533 36.043 1.00 8.56 84 SER A N 1
ATOM 626 C CA . SER A 1 84 ? 23.247 45.239 36.943 1.00 12.50 84 SER A CA 1
ATOM 627 C C . SER A 1 84 ? 23.596 44.174 37.984 1.00 14.22 84 SER A C 1
ATOM 628 O O . SER A 1 84 ? 22.861 43.207 38.184 1.00 10.89 84 SER A O 1
ATOM 631 N N . LEU A 1 85 ? 24.708 44.380 38.687 1.00 11.84 85 LEU A N 1
ATOM 632 C CA . LEU A 1 85 ? 25.136 43.417 39.692 1.00 13.44 85 LEU A CA 1
ATOM 633 C C . LEU A 1 85 ? 24.186 43.381 40.888 1.00 12.79 85 LEU A C 1
ATOM 634 O O . LEU A 1 85 ? 23.676 44.411 41.336 1.00 10.33 85 LEU A O 1
ATOM 639 N N . LYS A 1 86 ? 23.961 42.173 41.414 1.00 13.21 86 LYS A N 1
ATOM 640 C CA . LYS A 1 86 ? 23.055 41.923 42.518 1.00 10.92 86 LYS A CA 1
ATOM 641 C C . LYS A 1 86 ? 23.825 41.361 43.702 1.00 16.39 86 LYS A C 1
ATOM 642 O O . LYS A 1 86 ? 24.885 40.745 43.520 1.00 16.49 86 LYS A O 1
ATOM 648 N N . PRO A 1 87 ? 23.313 41.528 44.926 1.00 16.11 87 PRO A N 1
ATOM 649 C CA . PRO A 1 87 ? 23.989 40.905 46.074 1.00 20.23 87 PRO A CA 1
ATOM 650 C C . PRO A 1 87 ? 24.309 39.432 45.844 1.00 20.54 87 PRO A C 1
ATOM 651 O O . PRO A 1 87 ? 25.391 38.969 46.236 1.00 19.48 87 PRO A O 1
ATOM 655 N N . GLU A 1 88 ? 23.399 38.695 45.184 1.00 17.19 88 GLU A N 1
ATOM 656 C CA . GLU A 1 88 ? 23.550 37.269 44.916 1.00 22.12 88 GLU A CA 1
ATOM 657 C C . GLU A 1 88 ? 24.688 36.970 43.954 1.00 19.44 88 GLU A C 1
ATOM 658 O O . GLU A 1 88 ? 25.068 35.804 43.816 1.00 19.45 88 GLU A O 1
ATOM 664 N N . ASP A 1 89 ? 25.220 37.981 43.275 1.00 15.04 89 ASP A N 1
ATOM 665 C CA . ASP A 1 89 ? 26.375 37.776 42.426 1.00 15.97 89 ASP A CA 1
ATOM 666 C C . ASP A 1 89 ? 27.679 37.762 43.200 1.00 15.80 89 ASP A C 1
ATOM 667 O O . ASP A 1 89 ? 28.724 37.515 42.599 1.00 15.26 89 ASP A O 1
ATOM 672 N N . THR A 1 90 ? 27.648 38.023 44.509 1.00 15.97 90 THR A N 1
ATOM 673 C CA . THR A 1 90 ? 28.867 38.053 45.307 1.00 13.39 90 THR A CA 1
ATOM 674 C C . THR A 1 90 ? 29.485 36.659 45.379 1.00 15.32 90 THR A C 1
ATOM 675 O O . THR A 1 90 ? 28.814 35.685 45.736 1.00 12.94 90 THR A O 1
ATOM 679 N N . ALA A 1 91 ? 30.759 36.565 45.026 1.00 11.66 91 ALA A N 1
ATOM 680 C CA . ALA A 1 91 ? 31.428 35.278 44.879 1.00 14.57 91 ALA A CA 1
ATOM 681 C C . ALA A 1 91 ? 32.858 35.530 44.428 1.00 11.21 91 ALA A C 1
ATOM 682 O O . ALA A 1 91 ? 33.208 36.633 43.995 1.00 12.24 91 ALA A O 1
ATOM 684 N N . VAL A 1 92 ? 33.674 34.483 44.507 1.00 11.44 92 VAL A N 1
ATOM 685 C CA . VAL A 1 92 ? 34.963 34.472 43.819 1.00 10.87 92 VAL A CA 1
ATOM 686 C C . VAL A 1 92 ? 34.757 34.038 42.367 1.00 13.61 92 VAL A C 1
ATOM 687 O O . VAL A 1 92 ? 34.173 32.978 42.094 1.00 12.36 92 VAL A O 1
ATOM 691 N N . TYR A 1 93 ? 35.262 34.848 41.440 1.00 13.53 93 TYR A N 1
ATOM 692 C CA . TYR A 1 93 ? 35.163 34.598 40.006 1.00 10.47 93 TYR A CA 1
ATOM 693 C C . TYR A 1 93 ? 36.500 34.072 39.477 1.00 11.88 93 TYR A C 1
ATOM 694 O O . TYR A 1 93 ? 37.556 34.654 39.751 1.00 14.36 93 TYR A O 1
ATOM 703 N N . TYR A 1 94 ? 36.447 32.963 38.735 1.00 14.13 94 TYR A N 1
ATOM 704 C CA . TYR A 1 94 ? 37.628 32.271 38.209 1.00 11.87 94 TYR A CA 1
ATOM 705 C C . TYR A 1 94 ? 37.539 32.222 36.691 1.00 11.11 94 TYR A C 1
ATOM 706 O O . TYR A 1 94 ? 36.543 31.736 36.145 1.00 14.66 94 TYR A O 1
ATOM 715 N N . CYS A 1 95 ? 38.574 32.681 36.002 1.00 10.63 95 CYS A N 1
ATOM 716 C CA . CYS A 1 95 ? 38.611 32.426 34.569 1.00 9.77 95 CYS A CA 1
ATOM 717 C C . CYS A 1 95 ? 39.254 31.076 34.284 1.00 9.74 95 CYS A C 1
ATOM 718 O O . CYS A 1 95 ? 39.922 30.493 35.133 1.00 13.00 95 CYS A O 1
ATOM 721 N N . HIS A 1 96 ? 39.070 30.596 33.055 1.00 8.77 96 HIS A N 1
ATOM 722 C CA . HIS A 1 96 ? 39.650 29.319 32.656 1.00 9.22 96 HIS A CA 1
ATOM 723 C C . HIS A 1 96 ? 39.969 29.347 31.175 1.00 10.74 96 HIS A C 1
ATOM 724 O O . HIS A 1 96 ? 39.336 30.069 30.406 1.00 10.51 96 HIS A O 1
ATOM 731 N N . GLU A 1 97 ? 40.961 28.536 30.790 1.00 9.05 97 GLU A N 1
ATOM 732 C CA . GLU A 1 97 ? 41.293 28.286 29.395 1.00 6.79 97 GLU A CA 1
ATOM 733 C C . GLU A 1 97 ? 41.404 26.787 29.182 1.00 10.10 97 GLU A C 1
ATOM 734 O O . GLU A 1 97 ? 42.134 26.115 29.916 1.00 11.66 97 GLU A O 1
ATOM 740 N N . ASP A 1 98 ? 40.760 26.294 28.124 1.00 12.58 98 ASP A N 1
ATOM 741 C CA . ASP A 1 98 ? 40.758 24.874 27.766 1.00 10.07 98 ASP A CA 1
ATOM 742 C C . ASP A 1 98 ? 41.515 24.707 26.461 1.00 10.37 98 ASP A C 1
ATOM 743 O O . ASP A 1 98 ? 40.949 24.953 25.386 1.00 11.62 98 ASP A O 1
ATOM 748 N N . PRO A 1 99 ? 42.777 24.288 26.496 1.00 12.26 99 PRO A N 1
ATOM 749 C CA . PRO A 1 99 ? 43.531 24.088 25.247 1.00 13.49 99 PRO A CA 1
ATOM 750 C C . PRO A 1 99 ? 42.796 23.162 24.290 1.00 11.61 99 PRO A C 1
ATOM 751 O O . PRO A 1 99 ? 42.284 22.101 24.676 1.00 12.99 99 PRO A O 1
ATOM 755 N N . TYR A 1 100 ? 42.679 23.608 23.041 1.00 12.86 100 TYR A N 1
ATOM 756 C CA . TYR A 1 100 ? 41.990 22.853 22.002 1.00 11.86 100 TYR A CA 1
ATOM 757 C C . TYR A 1 100 ? 40.542 22.564 22.374 1.00 13.73 100 TYR A C 1
ATOM 758 O O . TYR A 1 100 ? 39.912 21.652 21.822 1.00 12.80 100 TYR A O 1
ATOM 767 N N . GLY A 1 101 ? 39.995 23.309 23.324 1.00 15.02 101 GLY A N 1
ATOM 768 C CA . GLY A 1 101 ? 38.669 23.044 23.814 1.00 14.37 101 GLY A CA 1
ATOM 769 C C . GLY A 1 101 ? 38.573 21.862 24.747 1.00 13.77 101 GLY A C 1
ATOM 770 O O . GLY A 1 101 ? 37.463 21.414 25.043 1.00 14.83 101 GLY A O 1
ATOM 771 N N A MET A 1 102 ? 39.700 21.344 25.226 0.49 13.80 102 MET A N 1
ATOM 772 N N B MET A 1 102 ? 39.697 21.343 25.230 0.51 13.77 102 MET A N 1
ATOM 773 C CA A MET A 1 102 ? 39.704 20.154 26.071 0.49 13.25 102 MET A CA 1
ATOM 774 C CA B MET A 1 102 ? 39.696 20.142 26.060 0.51 13.71 102 MET A CA 1
ATOM 775 C C A MET A 1 102 ? 39.623 20.582 27.531 0.49 13.88 102 MET A C 1
ATOM 776 C C B MET A 1 102 ? 39.632 20.554 27.528 0.51 12.79 102 MET A C 1
ATOM 777 O O A MET A 1 102 ? 40.593 21.096 28.093 0.49 10.69 102 MET A O 1
ATOM 778 O O B MET A 1 102 ? 40.614 21.043 28.091 0.51 10.32 102 MET A O 1
ATOM 787 N N . GLU A 1 103 ? 38.469 20.340 28.149 1.00 10.94 103 GLU A N 1
ATOM 788 C CA . GLU A 1 103 ? 38.290 20.613 29.568 1.00 10.64 103 GLU A CA 1
ATOM 789 C C . GLU A 1 103 ? 39.237 19.779 30.420 1.00 11.43 103 GLU A C 1
ATOM 790 O O . GLU A 1 103 ? 39.571 20.162 31.552 1.00 10.39 103 GLU A O 1
ATOM 796 N N . SER A 1 104 ? 39.690 18.651 29.894 1.00 8.28 104 SER A N 1
ATOM 797 C CA . SER A 1 104 ? 40.629 17.815 30.634 1.00 11.22 104 SER A CA 1
ATOM 798 C C . SER A 1 104 ? 41.968 18.505 30.873 1.00 13.49 104 SER A C 1
ATOM 799 O O . SER A 1 104 ? 42.687 18.117 31.800 1.00 12.02 104 SER A O 1
ATOM 802 N N . LEU A 1 105 ? 42.319 19.500 30.052 1.00 10.73 105 LEU A N 1
ATOM 803 C CA . LEU A 1 105 ? 43.581 20.216 30.173 1.00 10.75 105 LEU A CA 1
ATOM 804 C C . LEU A 1 105 ? 43.368 21.619 30.722 1.00 13.40 105 LEU A C 1
ATOM 805 O O . LEU A 1 105 ? 44.244 22.466 30.581 1.00 13.98 105 LEU A O 1
ATOM 810 N N . ARG A 1 106 ? 42.217 21.859 31.349 1.00 9.35 106 ARG A N 1
ATOM 811 C CA . ARG A 1 106 ? 41.812 23.190 31.778 1.00 12.29 106 ARG A CA 1
ATOM 812 C C . ARG A 1 106 ? 42.859 23.868 32.643 1.00 12.94 106 ARG A C 1
ATOM 813 O O . ARG A 1 106 ? 43.358 23.295 33.615 1.00 10.96 106 ARG A O 1
ATOM 821 N N . TYR A 1 107 ? 43.171 25.106 32.278 1.00 10.15 107 TYR A N 1
ATOM 822 C CA . TYR A 1 107 ? 43.905 26.041 33.118 1.00 14.52 107 TYR A CA 1
ATOM 823 C C . TYR A 1 107 ? 42.927 26.947 33.847 1.00 11.67 107 TYR A C 1
ATOM 824 O O . TYR A 1 107 ? 41.944 27.410 33.268 1.00 12.61 107 TYR A O 1
ATOM 833 N N . TRP A 1 108 ? 43.219 27.209 35.113 1.00 9.71 108 TRP A N 1
ATOM 834 C CA . TRP A 1 108 ? 42.415 28.085 35.943 1.00 11.41 108 TRP A CA 1
ATOM 835 C C . TRP A 1 108 ? 43.196 29.325 36.362 1.00 13.56 108 TRP A C 1
ATOM 836 O O . TRP A 1 108 ? 44.420 29.284 36.573 1.00 12.62 108 TRP A O 1
ATOM 847 N N . GLY A 1 109 ? 42.461 30.411 36.568 1.00 15.83 109 GLY A N 1
ATOM 848 C CA . GLY A 1 109 ? 42.997 31.544 37.291 1.00 15.58 109 GLY A CA 1
ATOM 849 C C . GLY A 1 109 ? 43.027 31.287 38.791 1.00 15.58 109 GLY A C 1
ATOM 850 O O . GLY A 1 109 ? 42.619 30.241 39.295 1.00 16.43 109 GLY A O 1
ATOM 851 N N . GLN A 1 110 ? 43.479 32.302 39.514 1.00 15.46 110 GLN A N 1
ATOM 852 C CA . GLN A 1 110 ? 43.557 32.289 40.968 1.00 16.48 110 GLN A CA 1
ATOM 853 C C . GLN A 1 110 ? 42.261 32.715 41.631 1.00 16.46 110 GLN A C 1
ATOM 854 O O . GLN A 1 110 ? 42.105 32.538 42.841 1.00 17.14 110 GLN A O 1
ATOM 860 N N . GLY A 1 111 ? 41.348 33.272 40.875 1.00 14.14 111 GLY A N 1
ATOM 861 C CA . GLY A 1 111 ? 40.119 33.777 41.433 1.00 14.84 111 GLY A CA 1
ATOM 862 C C . GLY A 1 111 ? 40.262 35.226 41.859 1.00 17.44 111 GLY A C 1
ATOM 863 O O . GLY A 1 111 ? 41.315 35.668 42.341 1.00 16.34 111 GLY A O 1
ATOM 864 N N . THR A 1 112 ? 39.186 35.977 41.705 1.00 16.37 112 THR A N 1
ATOM 865 C CA . THR A 1 112 ? 39.122 37.304 42.267 1.00 17.74 112 THR A CA 1
ATOM 866 C C . THR A 1 112 ? 37.743 37.535 42.868 1.00 18.70 112 THR A C 1
ATOM 867 O O . THR A 1 112 ? 36.716 37.169 42.279 1.00 14.01 112 THR A O 1
ATOM 871 N N . GLN A 1 113 ? 37.744 38.129 44.054 1.00 16.22 113 GLN A N 1
ATOM 872 C CA . GLN A 1 113 ? 36.522 38.353 44.807 1.00 13.31 113 GLN A CA 1
ATOM 873 C C . GLN A 1 113 ? 35.730 39.476 44.170 1.00 14.07 113 GLN A C 1
ATOM 874 O O . GLN A 1 113 ? 36.279 40.544 43.881 1.00 15.45 113 GLN A O 1
ATOM 880 N N . VAL A 1 114 ? 34.433 39.254 44.003 1.00 13.95 114 VAL A N 1
ATOM 881 C CA . VAL A 1 114 ? 33.486 40.297 43.644 1.00 10.30 114 VAL A CA 1
ATOM 882 C C . VAL A 1 114 ? 32.514 40.433 44.804 1.00 15.03 114 VAL A C 1
ATOM 883 O O . VAL A 1 114 ? 31.854 39.454 45.189 1.00 14.09 114 VAL A O 1
ATOM 887 N N . THR A 1 115 ? 32.446 41.629 45.377 1.00 9.61 115 THR A N 1
ATOM 888 C CA . THR A 1 115 ? 31.558 41.906 46.492 1.00 13.86 115 THR A CA 1
ATOM 889 C C . THR A 1 115 ? 30.572 42.997 46.113 1.00 11.53 115 THR A C 1
ATOM 890 O O . THR A 1 115 ? 30.966 44.142 45.869 1.00 10.76 115 THR A O 1
ATOM 894 N N . VAL A 1 116 ? 29.293 42.648 46.074 1.00 8.68 116 VAL A N 1
ATOM 895 C CA . VAL A 1 116 ? 28.260 43.556 45.602 1.00 8.64 116 VAL A CA 1
ATOM 896 C C . VAL A 1 116 ? 27.538 44.103 46.830 1.00 12.75 116 VAL A C 1
ATOM 897 O O . VAL A 1 116 ? 26.764 43.395 47.480 1.00 14.69 116 VAL A O 1
ATOM 901 N N . SER A 1 117 ? 27.779 45.373 47.120 1.00 12.49 117 SER A N 1
ATOM 902 C CA . SER A 1 117 ? 27.264 46.045 48.311 1.00 12.84 117 SER A CA 1
ATOM 903 C C . SER A 1 117 ? 27.311 47.542 48.048 1.00 13.86 117 SER A C 1
ATOM 904 O O . SER A 1 117 ? 28.392 48.106 47.873 1.00 12.08 117 SER A O 1
ATOM 907 N N . SER A 1 118 ? 26.158 48.193 48.011 1.00 11.24 118 SER A N 1
ATOM 908 C CA . SER A 1 118 ? 26.149 49.622 47.700 1.00 12.15 118 SER A CA 1
ATOM 909 C C . SER A 1 118 ? 26.821 50.430 48.800 1.00 16.15 118 SER A C 1
ATOM 910 O O . SER A 1 118 ? 27.641 51.317 48.524 1.00 11.81 118 SER A O 1
ATOM 913 N N . ALA A 1 119 ? 26.505 50.130 50.058 1.00 11.72 119 ALA A N 1
ATOM 914 C CA . ALA A 1 119 ? 27.092 50.921 51.135 1.00 14.16 119 ALA A CA 1
ATOM 915 C C . ALA A 1 119 ? 28.603 50.731 51.187 1.00 13.86 119 ALA A C 1
ATOM 916 O O . ALA A 1 119 ? 29.348 51.700 51.368 1.00 13.07 119 ALA A O 1
ATOM 918 N N . ALA A 1 120 ? 29.079 49.492 51.044 1.00 11.69 120 ALA A N 1
ATOM 919 C CA . ALA A 1 120 ? 30.521 49.249 51.041 1.00 14.38 120 ALA A CA 1
ATOM 920 C C . ALA A 1 120 ? 31.200 49.908 49.843 1.00 12.40 120 ALA A C 1
ATOM 921 O O . ALA A 1 120 ? 32.284 50.488 49.978 1.00 11.43 120 ALA A O 1
ATOM 923 N N . ALA A 1 121 ? 30.602 49.790 48.654 1.00 13.29 121 ALA A N 1
ATOM 924 C CA . ALA A 1 121 ? 31.220 50.376 47.471 1.00 12.91 121 ALA A CA 1
ATOM 925 C C . ALA A 1 121 ? 31.236 51.893 47.550 1.00 12.01 121 ALA A C 1
ATOM 926 O O . ALA A 1 121 ? 32.218 52.531 47.146 1.00 13.59 121 ALA A O 1
ATOM 928 N N . HIS A 1 122 ? 30.158 52.502 48.042 1.00 11.10 122 HIS A N 1
ATOM 929 C CA . HIS A 1 122 ? 30.158 53.958 48.178 1.00 11.25 122 HIS A CA 1
ATOM 930 C C . HIS A 1 122 ? 31.232 54.426 49.150 1.00 12.63 122 HIS A C 1
ATOM 931 O O . HIS A 1 122 ? 31.886 55.450 48.926 1.00 17.15 122 HIS A O 1
ATOM 938 N N . HIS A 1 123 ? 31.435 53.682 50.231 1.00 13.06 123 HIS A N 1
ATOM 939 C CA . HIS A 1 123 ? 32.451 54.034 51.216 1.00 12.14 123 HIS A CA 1
ATOM 940 C C . HIS A 1 123 ? 33.847 53.887 50.614 1.00 12.76 123 HIS A C 1
ATOM 941 O O . HIS A 1 123 ? 34.651 54.827 50.617 1.00 15.91 123 HIS A O 1
ATOM 948 N N . HIS A 1 124 ? 34.107 52.731 50.010 1.00 12.98 124 HIS A N 1
ATOM 949 C CA . HIS A 1 124 ? 35.446 52.410 49.526 1.00 14.03 124 HIS A CA 1
ATOM 950 C C . HIS A 1 124 ? 35.833 53.263 48.321 1.00 14.71 124 HIS A C 1
ATOM 951 O O . HIS A 1 124 ? 36.993 53.674 48.187 1.00 11.16 124 HIS A O 1
ATOM 958 N N . HIS A 1 125 ? 34.894 53.520 47.422 1.00 13.72 125 HIS A N 1
ATOM 959 C CA . HIS A 1 125 ? 35.199 54.276 46.206 1.00 13.44 125 HIS A CA 1
ATOM 960 C C . HIS A 1 125 ? 35.036 55.783 46.384 1.00 15.06 125 HIS A C 1
ATOM 961 O O . HIS A 1 125 ? 35.229 56.532 45.423 1.00 15.31 125 HIS A O 1
ATOM 968 N N . HIS A 1 126 ? 34.747 56.228 47.599 1.00 13.04 126 HIS A N 1
ATOM 969 C CA . HIS A 1 126 ? 34.712 57.650 47.979 1.00 17.97 126 HIS A CA 1
ATOM 970 C C . HIS A 1 126 ? 33.618 58.401 47.243 1.00 18.86 126 HIS A C 1
ATOM 971 O O . HIS A 1 126 ? 33.751 59.590 46.953 1.00 17.06 126 HIS A O 1
ATOM 978 N N . HIS A 1 127 ? 32.545 57.709 46.908 1.00 19.45 127 HIS A N 1
ATOM 979 C CA . HIS A 1 127 ? 31.448 58.335 46.186 1.00 20.88 127 HIS A CA 1
ATOM 980 C C . HIS A 1 127 ? 30.803 59.493 46.941 1.00 27.25 127 HIS A C 1
ATOM 981 O O . HIS A 1 127 ? 30.207 60.357 46.311 1.00 33.24 127 HIS A O 1
ATOM 989 N N . LYS B 1 1 ? 12.598 17.537 38.355 1.00 41.84 1 LYS B N 1
ATOM 990 C CA . LYS B 1 1 ? 13.616 18.059 37.401 1.00 37.60 1 LYS B CA 1
ATOM 991 C C . LYS B 1 1 ? 14.103 16.942 36.489 1.00 31.75 1 LYS B C 1
ATOM 992 O O . LYS B 1 1 ? 13.981 15.763 36.829 1.00 34.22 1 LYS B O 1
ATOM 998 N N . VAL B 1 2 ? 14.671 17.306 35.338 1.00 26.15 2 VAL B N 1
ATOM 999 C CA . VAL B 1 2 ? 15.223 16.300 34.441 1.00 16.67 2 VAL B CA 1
ATOM 1000 C C . VAL B 1 2 ? 16.431 15.644 35.096 1.00 21.87 2 VAL B C 1
ATOM 1001 O O . VAL B 1 2 ? 17.254 16.309 35.742 1.00 18.92 2 VAL B O 1
ATOM 1005 N N . GLN B 1 3 ? 16.527 14.326 34.937 1.00 17.16 3 GLN B N 1
ATOM 1006 C CA . GLN B 1 3 ? 17.595 13.517 35.492 1.00 15.70 3 GLN B CA 1
ATOM 1007 C C . GLN B 1 3 ? 17.885 12.384 34.524 1.00 13.65 3 GLN B C 1
ATOM 1008 O O . GLN B 1 3 ? 17.034 11.991 33.717 1.00 14.91 3 GLN B O 1
ATOM 1014 N N . LEU B 1 4 ? 19.110 11.883 34.587 1.00 10.91 4 LEU B N 1
ATOM 1015 C CA . LEU B 1 4 ? 19.473 10.656 33.904 1.00 10.42 4 LEU B CA 1
ATOM 1016 C C . LEU B 1 4 ? 19.446 9.481 34.886 1.00 9.49 4 LEU B C 1
ATOM 1017 O O . LEU B 1 4 ? 19.635 9.650 36.087 1.00 13.57 4 LEU B O 1
ATOM 1022 N N . GLN B 1 5 ? 19.204 8.291 34.357 1.00 9.51 5 GLN B N 1
ATOM 1023 C CA . GLN B 1 5 ? 19.078 7.066 35.146 1.00 10.83 5 GLN B CA 1
ATOM 1024 C C . GLN B 1 5 ? 20.368 6.276 34.939 1.00 11.98 5 GLN B C 1
ATOM 1025 O O . GLN B 1 5 ? 20.597 5.722 33.861 1.00 11.54 5 GLN B O 1
ATOM 1031 N N . GLU B 1 6 ? 21.178 6.199 35.982 1.00 10.55 6 GLU B N 1
ATOM 1032 C CA . GLU B 1 6 ? 22.489 5.578 35.922 1.00 12.52 6 GLU B CA 1
ATOM 1033 C C . GLU B 1 6 ? 22.472 4.139 36.450 1.00 14.30 6 GLU B C 1
ATOM 1034 O O . GLU B 1 6 ? 21.762 3.820 37.408 1.00 13.75 6 GLU B O 1
ATOM 1040 N N . SER B 1 7 ? 23.271 3.277 35.827 1.00 13.25 7 SER B N 1
ATOM 1041 C CA . SER B 1 7 ? 23.443 1.920 36.340 1.00 13.86 7 SER B CA 1
ATOM 1042 C C . SER B 1 7 ? 24.100 1.972 37.722 1.00 13.13 7 SER B C 1
ATOM 1043 O O . SER B 1 7 ? 24.920 2.849 38.008 1.00 15.65 7 SER B O 1
ATOM 1046 N N . GLY B 1 8 ? 23.721 1.048 38.600 1.00 11.28 8 GLY B N 1
ATOM 1047 C CA . GLY B 1 8 ? 24.315 0.925 39.923 1.00 12.44 8 GLY B CA 1
ATOM 1048 C C . GLY B 1 8 ? 25.417 -0.116 39.963 1.00 12.93 8 GLY B C 1
ATOM 1049 O O . GLY B 1 8 ? 26.059 -0.420 38.951 1.00 11.90 8 GLY B O 1
ATOM 1050 N N . GLY B 1 9 ? 25.629 -0.683 41.140 1.00 11.06 9 GLY B N 1
ATOM 1051 C CA . GLY B 1 9 ? 26.640 -1.740 41.285 1.00 11.44 9 GLY B CA 1
ATOM 1052 C C . GLY B 1 9 ? 28.030 -1.147 41.539 1.00 15.68 9 GLY B C 1
ATOM 1053 O O . GLY B 1 9 ? 28.257 -0.567 42.594 1.00 13.30 9 GLY B O 1
ATOM 1054 N N . GLY B 1 10 ? 28.921 -1.265 40.551 1.00 11.59 10 GLY B N 1
ATOM 1055 C CA . GLY B 1 10 ? 30.205 -0.588 40.598 1.00 13.04 10 GLY B CA 1
ATOM 1056 C C . GLY B 1 10 ? 31.386 -1.389 41.136 1.00 12.38 10 GLY B C 1
ATOM 1057 O O . GLY B 1 10 ? 32.481 -0.825 41.253 1.00 14.71 10 GLY B O 1
ATOM 1058 N N . LEU B 1 11 ? 31.215 -2.670 41.476 1.00 9.32 11 LEU B N 1
ATOM 1059 C CA . LEU B 1 11 ? 32.332 -3.483 41.968 1.00 12.36 11 LEU B CA 1
ATOM 1060 C C . LEU B 1 11 ? 33.151 -4.039 40.809 1.00 14.26 11 LEU B C 1
ATOM 1061 O O . LEU B 1 11 ? 32.590 -4.583 39.853 1.00 12.31 11 LEU B O 1
ATOM 1066 N N . VAL B 1 12 ? 34.476 -3.898 40.898 1.00 10.83 12 VAL B N 1
ATOM 1067 C CA . VAL B 1 12 ? 35.389 -4.395 39.878 1.00 10.72 12 VAL B CA 1
ATOM 1068 C C . VAL B 1 12 ? 36.744 -4.692 40.527 1.00 10.87 12 VAL B C 1
ATOM 1069 O O . VAL B 1 12 ? 37.149 -4.041 41.497 1.00 12.10 12 VAL B O 1
ATOM 1073 N N . GLN B 1 13 ? 37.441 -5.689 39.992 1.00 10.23 13 GLN B N 1
ATOM 1074 C CA . GLN B 1 13 ? 38.789 -5.997 40.455 1.00 10.89 13 GLN B CA 1
ATOM 1075 C C . GLN B 1 13 ? 39.814 -5.036 39.856 1.00 9.54 13 GLN B C 1
ATOM 1076 O O . GLN B 1 13 ? 39.600 -4.441 38.803 1.00 10.10 13 GLN B O 1
ATOM 1082 N N . VAL B 1 14 ? 40.925 -4.854 40.573 1.00 13.02 14 VAL B N 1
ATOM 1083 C CA . VAL B 1 14 ? 42.093 -4.197 39.990 1.00 11.89 14 VAL B CA 1
ATOM 1084 C C . VAL B 1 14 ? 42.456 -4.884 38.686 1.00 11.48 14 VAL B C 1
ATOM 1085 O O . VAL B 1 14 ? 42.524 -6.114 38.621 1.00 13.44 14 VAL B O 1
ATOM 1089 N N . GLY B 1 15 ? 42.708 -4.088 37.644 1.00 9.27 15 GLY B N 1
ATOM 1090 C CA . GLY B 1 15 ? 42.986 -4.597 36.327 1.00 13.79 15 GLY B CA 1
ATOM 1091 C C . GLY B 1 15 ? 41.765 -5.061 35.585 1.00 10.85 15 GLY B C 1
ATOM 1092 O O . GLY B 1 15 ? 41.885 -5.477 34.431 1.00 15.85 15 GLY B O 1
ATOM 1093 N N . GLY B 1 16 ? 40.594 -4.986 36.206 1.00 12.04 16 GLY B N 1
ATOM 1094 C CA . GLY B 1 16 ? 39.380 -5.468 35.595 1.00 9.71 16 GLY B CA 1
ATOM 1095 C C . GLY B 1 16 ? 38.768 -4.409 34.707 1.00 12.70 16 GLY B C 1
ATOM 1096 O O . GLY B 1 16 ? 39.294 -3.306 34.545 1.00 12.04 16 GLY B O 1
ATOM 1097 N N . SER B 1 17 ? 37.613 -4.771 34.127 1.00 13.72 17 SER B N 1
ATOM 1098 C CA . SER B 1 17 ? 36.849 -3.918 33.234 1.00 15.73 17 SER B CA 1
ATOM 1099 C C . SER B 1 17 ? 35.438 -3.745 33.781 1.00 14.49 17 SER B C 1
ATOM 1100 O O . SER B 1 17 ? 34.846 -4.689 34.319 1.00 16.46 17 SER B O 1
ATOM 1103 N N . LEU B 1 18 ? 34.913 -2.533 33.650 1.00 12.50 18 LEU B N 1
ATOM 1104 C CA . LEU B 1 18 ? 33.580 -2.213 34.133 1.00 14.66 18 LEU B CA 1
ATOM 1105 C C . LEU B 1 18 ? 32.868 -1.293 33.153 1.00 15.13 18 LEU B C 1
ATOM 1106 O O . LEU B 1 18 ? 33.472 -0.373 32.602 1.00 13.89 18 LEU B O 1
ATOM 1111 N N . ARG B 1 19 ? 31.584 -1.548 32.933 1.00 14.88 19 ARG B N 1
ATOM 1112 C CA . ARG B 1 19 ? 30.798 -0.732 32.019 1.00 14.88 19 ARG B CA 1
ATOM 1113 C C . ARG B 1 19 ? 29.699 0.023 32.756 1.00 14.88 19 ARG B C 1
ATOM 1114 O O . ARG B 1 19 ? 28.870 -0.576 33.437 1.00 14.88 19 ARG B O 1
ATOM 1122 N N . LEU B 1 20 ? 29.710 1.344 32.622 1.00 11.25 20 LEU B N 1
ATOM 1123 C CA . LEU B 1 20 ? 28.706 2.189 33.249 1.00 12.47 20 LEU B CA 1
ATOM 1124 C C . LEU B 1 20 ? 27.774 2.698 32.162 1.00 13.55 20 LEU B C 1
ATOM 1125 O O . LEU B 1 20 ? 28.224 3.038 31.070 1.00 11.40 20 LEU B O 1
ATOM 1130 N N . SER B 1 21 ? 26.478 2.750 32.451 1.00 11.58 21 SER B N 1
ATOM 1131 C CA . SER B 1 21 ? 25.533 3.223 31.454 1.00 12.49 21 SER B CA 1
ATOM 1132 C C . SER B 1 21 ? 24.552 4.193 32.093 1.00 13.72 21 SER B C 1
ATOM 1133 O O . SER B 1 21 ? 24.307 4.171 33.305 1.00 12.88 21 SER B O 1
ATOM 1136 N N A CYS B 1 22 ? 23.904 4.972 31.234 0.42 13.24 22 CYS B N 1
ATOM 1137 N N B CYS B 1 22 ? 24.078 5.124 31.279 0.58 12.94 22 CYS B N 1
ATOM 1138 C CA A CYS B 1 22 ? 23.143 6.131 31.678 0.42 12.44 22 CYS B CA 1
ATOM 1139 C CA B CYS B 1 22 ? 23.070 6.066 31.716 0.58 13.06 22 CYS B CA 1
ATOM 1140 C C A CYS B 1 22 ? 22.021 6.402 30.676 0.42 14.38 22 CYS B C 1
ATOM 1141 C C B CYS B 1 22 ? 22.002 6.214 30.653 0.58 14.49 22 CYS B C 1
ATOM 1142 O O A CYS B 1 22 ? 22.301 6.742 29.525 0.42 14.70 22 CYS B O 1
ATOM 1143 O O B CYS B 1 22 ? 22.303 6.303 29.461 0.58 14.07 22 CYS B O 1
ATOM 1148 N N . LYS B 1 23 ? 20.766 6.245 31.112 1.00 13.70 23 LYS B N 1
ATOM 1149 C CA . LYS B 1 23 ? 19.584 6.380 30.255 1.00 11.93 23 LYS B CA 1
ATOM 1150 C C . LYS B 1 23 ? 19.022 7.792 30.351 1.00 11.92 23 LYS B C 1
ATOM 1151 O O . LYS B 1 23 ? 18.773 8.281 31.447 1.00 11.20 23 LYS B O 1
ATOM 1157 N N . ALA B 1 24 ? 18.806 8.424 29.201 1.00 9.75 24 ALA B N 1
ATOM 1158 C CA . ALA B 1 24 ? 18.168 9.728 29.102 1.00 11.08 24 ALA B CA 1
ATOM 1159 C C . ALA B 1 24 ? 16.770 9.621 28.500 1.00 11.52 24 ALA B C 1
ATOM 1160 O O . ALA B 1 24 ? 16.472 8.720 27.706 1.00 13.64 24 ALA B O 1
ATOM 1162 N N . SER B 1 25 ? 15.917 10.569 28.872 1.00 16.01 25 SER B N 1
ATOM 1163 C CA . SER B 1 25 ? 14.677 10.749 28.139 1.00 16.64 25 SER B CA 1
ATOM 1164 C C . SER B 1 25 ? 15.014 11.214 26.739 1.00 23.64 25 SER B C 1
ATOM 1165 O O . SER B 1 25 ? 14.553 10.647 25.740 1.00 20.72 25 SER B O 1
ATOM 1168 N N . GLY B 1 26 ? 15.882 12.216 26.661 1.00 21.21 26 GLY B N 1
ATOM 1169 C CA . GLY B 1 26 ? 16.552 12.557 25.436 1.00 25.03 26 GLY B CA 1
ATOM 1170 C C . GLY B 1 26 ? 15.647 13.129 24.362 1.00 20.89 26 GLY B C 1
ATOM 1171 O O . 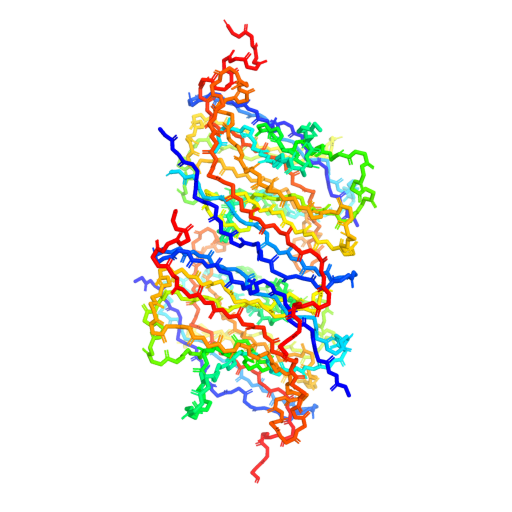GLY B 1 26 ? 15.762 12.756 23.188 1.00 20.34 26 GLY B O 1
ATOM 1172 N N . PHE B 1 27 ? 14.770 14.061 24.737 1.00 26.21 27 PHE B N 1
ATOM 1173 C CA . PHE B 1 27 ? 13.936 14.679 23.717 1.00 25.99 27 PHE B CA 1
ATOM 1174 C C . PHE B 1 27 ? 14.776 15.434 22.692 1.00 21.27 27 PHE B C 1
ATOM 1175 O O . PHE B 1 27 ? 14.345 15.609 21.546 1.00 23.42 27 PHE B O 1
ATOM 1183 N N . THR B 1 28 ? 15.954 15.910 23.077 1.00 19.24 28 THR B N 1
ATOM 1184 C CA . THR B 1 28 ? 16.884 16.491 22.110 1.00 18.92 28 THR B CA 1
ATOM 1185 C C . THR B 1 28 ? 18.242 15.796 22.183 1.00 16.27 28 THR B C 1
ATOM 1186 O O . THR B 1 28 ? 19.281 16.413 21.942 1.00 19.89 28 THR B O 1
ATOM 1190 N N . PHE B 1 29 ? 18.219 14.487 22.469 1.00 18.45 29 PHE B N 1
ATOM 1191 C CA . PHE B 1 29 ? 19.438 13.724 22.737 1.00 17.47 29 PHE B CA 1
ATOM 1192 C C . PHE B 1 29 ? 20.440 13.803 21.584 1.00 17.16 29 PHE B C 1
ATOM 1193 O O . PHE B 1 29 ? 21.654 13.878 21.810 1.00 14.94 29 PHE B O 1
ATOM 1201 N N . ARG B 1 30 ? 19.961 13.740 20.341 1.00 13.06 30 ARG B N 1
ATOM 1202 C CA . ARG B 1 30 ? 20.873 13.694 19.202 1.00 16.17 30 ARG B CA 1
ATOM 1203 C C . ARG B 1 30 ? 21.723 14.953 19.059 1.00 16.10 30 ARG B C 1
ATOM 1204 O O . ARG B 1 30 ? 22.813 14.874 18.472 1.00 14.96 30 ARG B O 1
ATOM 1212 N N . SER B 1 31 ? 21.301 16.085 19.634 1.00 13.56 31 SER B N 1
ATOM 1213 C CA . SER B 1 31 ? 22.060 17.329 19.547 1.00 11.14 31 SER B CA 1
ATOM 1214 C C . SER B 1 31 ? 22.750 17.689 20.852 1.00 13.94 31 SER B C 1
ATOM 1215 O O . SER B 1 31 ? 23.249 18.806 20.988 1.00 14.46 31 SER B O 1
ATOM 1218 N N . SER B 1 32 ? 22.816 16.767 21.794 1.00 9.78 32 SER B N 1
ATOM 1219 C CA . SER B 1 32 ? 23.411 17.033 23.091 1.00 11.98 32 SER B CA 1
ATOM 1220 C C . SER B 1 32 ? 24.873 16.621 23.136 1.00 15.16 32 SER B C 1
ATOM 1221 O O . SER B 1 32 ? 25.311 15.723 22.422 1.00 13.79 32 SER B O 1
ATOM 1224 N N . ALA B 1 33 ? 25.630 17.311 23.978 1.00 10.84 33 ALA B N 1
ATOM 1225 C CA . ALA B 1 33 ? 26.909 16.808 24.445 1.00 9.26 33 ALA B CA 1
ATOM 1226 C C . ALA B 1 33 ? 26.660 15.960 25.678 1.00 10.79 33 ALA B C 1
ATOM 1227 O O . ALA B 1 33 ? 25.644 16.104 26.345 1.00 11.02 33 ALA B O 1
ATOM 1229 N N . MET B 1 34 ? 27.573 15.032 25.958 1.00 11.38 34 MET B N 1
ATOM 1230 C CA . MET B 1 34 ? 27.373 14.184 27.116 1.00 9.35 34 MET B CA 1
ATOM 1231 C C . MET B 1 34 ? 28.705 13.683 27.642 1.00 11.80 34 MET B C 1
ATOM 1232 O O . MET B 1 34 ? 29.733 13.755 26.963 1.00 11.41 34 MET B O 1
ATOM 1237 N N . GLY B 1 35 ? 28.690 13.204 28.879 1.00 12.25 35 GLY B N 1
ATOM 1238 C CA . GLY B 1 35 ? 29.951 12.793 29.465 1.00 11.06 35 GLY B CA 1
ATOM 1239 C C . GLY B 1 35 ? 29.824 12.223 30.865 1.00 10.21 35 GLY B C 1
ATOM 1240 O O . GLY B 1 35 ? 28.734 11.921 31.372 1.00 9.12 35 GLY B O 1
ATOM 1241 N N . TRP B 1 36 ? 30.994 12.071 31.469 1.00 9.19 36 TRP B N 1
ATOM 1242 C CA . TRP B 1 36 ? 31.152 11.453 32.773 1.00 9.01 36 TRP B CA 1
ATOM 1243 C C . TRP B 1 36 ? 32.136 12.268 33.592 1.00 9.06 36 TRP B C 1
ATOM 1244 O O . TRP B 1 36 ? 33.204 12.637 33.097 1.00 9.83 36 TRP B O 1
ATOM 1255 N N . TYR B 1 37 ? 31.761 12.553 34.832 1.00 9.20 37 TYR B N 1
ATOM 1256 C CA . TYR B 1 37 ? 32.640 13.133 35.825 1.00 9.29 37 TYR B CA 1
ATOM 1257 C C . TYR B 1 37 ? 32.753 12.175 36.993 1.00 9.00 37 TYR B C 1
ATOM 1258 O O . TYR B 1 37 ? 31.926 11.283 37.153 1.00 9.13 37 TYR B O 1
ATOM 1267 N N . ARG B 1 38 ? 33.771 12.386 37.828 1.00 8.51 38 ARG B N 1
ATOM 1268 C CA . ARG B 1 38 ? 33.888 11.599 39.047 1.00 8.89 38 ARG B CA 1
ATOM 1269 C C . ARG B 1 38 ? 34.343 12.470 40.198 1.00 9.57 38 ARG B C 1
ATOM 1270 O O . ARG B 1 38 ? 34.976 13.509 40.010 1.00 10.45 38 ARG B O 1
ATOM 1278 N N . ARG B 1 39 ? 34.023 12.018 41.406 1.00 9.34 39 ARG B N 1
ATOM 1279 C CA . ARG B 1 39 ? 34.499 12.710 42.590 1.00 11.85 39 ARG B CA 1
ATOM 1280 C C . ARG B 1 39 ? 34.857 11.675 43.637 1.00 13.47 39 ARG B C 1
ATOM 1281 O O . ARG B 1 39 ? 34.077 10.759 43.879 1.00 11.86 39 ARG B O 1
ATOM 1289 N N . ALA B 1 40 ? 36.028 11.810 44.228 1.00 18.09 40 ALA B N 1
ATOM 1290 C CA . ALA B 1 40 ? 36.452 10.949 45.319 1.00 17.49 40 ALA B CA 1
ATOM 1291 C C . ALA B 1 40 ? 36.818 11.807 46.519 1.00 22.78 40 ALA B C 1
ATOM 1292 O O . ALA B 1 40 ? 37.135 12.990 46.367 1.00 21.03 40 ALA B O 1
ATOM 1294 N N . PRO B 1 41 ? 36.761 11.255 47.728 1.00 21.56 41 PRO B N 1
ATOM 1295 C CA . PRO B 1 41 ? 37.237 11.996 48.906 1.00 27.35 41 PRO B CA 1
ATOM 1296 C C . PRO B 1 41 ? 38.649 12.538 48.722 1.00 21.96 41 PRO B C 1
ATOM 1297 O O . PRO B 1 41 ? 39.561 11.823 48.289 1.00 23.89 41 PRO B O 1
ATOM 1301 N N . GLY B 1 42 ? 38.822 13.813 49.060 1.00 32.30 42 GLY B N 1
ATOM 1302 C CA . GLY B 1 42 ? 40.125 14.447 49.006 1.00 37.49 42 GLY B CA 1
ATOM 1303 C C . GLY B 1 42 ? 40.536 14.949 47.641 1.00 42.50 42 GLY B C 1
ATOM 1304 O O . GLY B 1 42 ? 41.698 15.338 47.464 1.00 41.43 42 GLY B O 1
ATOM 1305 N N . LYS B 1 43 ? 39.629 14.937 46.668 1.00 32.73 43 LYS B N 1
ATOM 1306 C CA . LYS B 1 43 ? 39.914 15.412 45.326 1.00 30.31 43 LYS B CA 1
ATOM 1307 C C . LYS B 1 43 ? 38.733 16.232 44.832 1.00 30.22 43 LYS B C 1
ATOM 1308 O O . LYS B 1 43 ? 37.586 15.991 45.211 1.00 31.76 43 LYS B O 1
ATOM 1314 N N . GLN B 1 44 ? 39.021 17.211 43.988 1.00 30.28 44 GLN B N 1
ATOM 1315 C CA . GLN B 1 44 ? 37.926 17.908 43.346 1.00 29.13 44 GLN B CA 1
ATOM 1316 C C . GLN B 1 44 ? 37.334 17.027 42.247 1.00 20.71 44 GLN B C 1
ATOM 1317 O O . GLN B 1 44 ? 37.938 16.050 41.802 1.00 20.64 44 GLN B O 1
ATOM 1323 N N . ARG B 1 45 ? 36.117 17.366 41.860 1.00 18.78 45 ARG B N 1
ATOM 1324 C CA . ARG B 1 45 ? 35.454 16.680 40.756 1.00 19.38 45 ARG B CA 1
ATOM 1325 C C . ARG B 1 45 ? 36.331 16.756 39.519 1.00 17.34 45 ARG B C 1
ATOM 1326 O O . ARG B 1 45 ? 36.925 17.794 39.226 1.00 15.79 45 ARG B O 1
ATOM 1334 N N . GLU B 1 46 ? 36.444 15.656 38.791 1.00 15.13 46 GLU B N 1
ATOM 1335 C CA . GLU B 1 46 ? 37.268 15.659 37.593 1.00 12.21 46 GLU B CA 1
ATOM 1336 C C . GLU B 1 46 ? 36.497 15.068 36.431 1.00 10.53 46 GLU B C 1
ATOM 1337 O O . GLU B 1 46 ? 35.670 14.178 36.611 1.00 9.74 46 GLU B O 1
ATOM 1343 N N . LEU B 1 47 ? 36.739 15.622 35.253 1.00 11.28 47 LEU B N 1
ATOM 1344 C CA . LEU B 1 47 ? 36.156 15.094 34.033 1.00 11.93 47 LEU B CA 1
ATOM 1345 C C . LEU B 1 47 ? 36.817 13.764 33.689 1.00 11.42 47 LEU B C 1
ATOM 1346 O O . LEU B 1 47 ? 38.046 13.639 33.721 1.00 9.05 47 LEU B O 1
ATOM 1351 N N . VAL B 1 48 ? 36.001 12.759 33.399 1.00 7.64 48 VAL B N 1
ATOM 1352 C CA . VAL B 1 48 ? 36.503 11.444 33.019 1.00 7.80 48 VAL B CA 1
ATOM 1353 C C . VAL B 1 48 ? 36.511 11.281 31.510 1.00 8.84 48 VAL B C 1
ATOM 1354 O O . VAL B 1 48 ? 37.537 10.950 30.913 1.00 9.25 48 VAL B O 1
ATOM 1358 N N . ALA B 1 49 ? 35.377 11.566 30.878 1.00 10.71 49 ALA B N 1
ATOM 1359 C CA . ALA B 1 49 ? 35.245 11.416 29.437 1.00 12.65 49 ALA B CA 1
ATOM 1360 C C . ALA B 1 49 ? 34.057 12.246 28.980 1.00 14.69 49 ALA B C 1
ATOM 1361 O O . ALA B 1 49 ? 33.069 12.383 29.707 1.00 12.15 49 ALA B O 1
ATOM 1363 N N . SER B 1 50 ? 34.148 12.786 27.768 1.00 10.18 50 SER B N 1
ATOM 1364 C CA . SER B 1 50 ? 33.036 13.560 27.236 1.00 10.71 50 SER B CA 1
ATOM 1365 C C . SER B 1 50 ? 33.018 13.442 25.725 1.00 10.88 50 SER B C 1
ATOM 1366 O O . SER B 1 50 ? 34.038 13.148 25.091 1.00 11.98 50 SER B O 1
ATOM 1369 N N . LEU B 1 51 ? 31.829 13.690 25.170 1.00 9.93 51 LEU B N 1
ATOM 1370 C CA . LEU B 1 51 ? 31.596 13.795 23.742 1.00 12.73 51 LEU B CA 1
ATOM 1371 C C . LEU B 1 51 ? 30.930 15.129 23.459 1.00 10.84 51 LEU B C 1
ATOM 1372 O O . LEU B 1 51 ? 29.908 15.450 24.077 1.00 10.87 51 LEU B O 1
ATOM 1377 N N . THR B 1 52 ? 31.504 15.897 22.539 1.00 11.04 52 THR B N 1
ATOM 1378 C CA . THR B 1 52 ? 30.894 17.152 22.105 1.00 12.24 52 THR B CA 1
ATOM 1379 C C . THR B 1 52 ? 29.712 16.881 21.187 1.00 15.48 52 THR B C 1
ATOM 1380 O O . THR B 1 52 ? 29.480 15.751 20.739 1.00 13.89 52 THR B O 1
ATOM 1384 N N . THR B 1 53 ? 28.971 17.959 20.880 1.00 11.49 53 THR B N 1
ATOM 1385 C CA . THR B 1 53 ? 27.834 17.827 19.988 1.00 17.17 53 THR B CA 1
ATOM 1386 C C . THR B 1 53 ? 28.262 17.308 18.630 1.00 20.58 53 THR B C 1
ATOM 1387 O O . THR B 1 53 ? 27.465 16.652 17.948 1.00 27.48 53 THR B O 1
ATOM 1391 N N . THR B 1 54 ? 29.510 17.574 18.229 1.00 16.39 54 THR B N 1
ATOM 1392 C CA . THR B 1 54 ? 30.038 17.093 16.960 1.00 20.58 54 THR B CA 1
ATOM 1393 C C . THR B 1 54 ? 30.963 15.884 17.121 1.00 23.16 54 THR B C 1
ATOM 1394 O O . THR B 1 54 ? 31.799 15.627 16.248 1.00 22.65 54 THR B O 1
ATOM 1398 N N . GLY B 1 55 ? 30.809 15.133 18.203 1.00 19.17 55 GLY B N 1
ATOM 1399 C CA . GLY B 1 55 ? 31.399 13.810 18.326 1.00 21.37 55 GLY B CA 1
ATOM 1400 C C . GLY B 1 55 ? 32.866 13.749 18.699 1.00 21.42 55 GLY B C 1
ATOM 1401 O O . GLY B 1 55 ? 33.474 12.685 18.551 1.00 18.61 55 GLY B O 1
ATOM 1402 N N . THR B 1 56 ? 33.457 14.829 19.195 1.00 14.62 56 THR B N 1
ATOM 1403 C CA . THR B 1 56 ? 34.851 14.803 19.617 1.00 18.13 56 THR B CA 1
ATOM 1404 C C . THR B 1 56 ? 34.935 14.330 21.064 1.00 17.93 56 THR B C 1
ATOM 1405 O O . THR B 1 56 ? 34.205 14.823 21.932 1.00 15.01 56 THR B O 1
ATOM 1409 N N . ALA B 1 57 ? 35.810 13.366 21.313 1.00 13.10 57 ALA B N 1
ATOM 1410 C CA . ALA B 1 57 ? 35.956 12.793 22.638 1.00 12.99 57 ALA B CA 1
ATOM 1411 C C . ALA B 1 57 ? 37.060 13.507 23.398 1.00 16.83 57 ALA B C 1
ATOM 1412 O O . ALA B 1 57 ? 38.117 13.837 22.840 1.00 20.55 57 ALA B O 1
ATOM 1414 N N . ASP B 1 58 ? 36.823 13.728 24.681 1.00 11.53 58 ASP B N 1
ATOM 1415 C CA . ASP B 1 58 ? 37.857 14.188 25.601 1.00 12.24 58 ASP B CA 1
ATOM 1416 C C . ASP B 1 58 ? 37.931 13.190 26.744 1.00 13.13 58 ASP B C 1
ATOM 1417 O O . ASP B 1 58 ? 36.918 12.598 27.120 1.00 12.47 58 ASP B O 1
ATOM 1422 N N . TYR B 1 59 ? 39.135 12.992 27.277 1.00 10.81 59 TYR B N 1
ATOM 1423 C CA . TYR B 1 59 ? 39.356 12.080 28.395 1.00 10.77 59 TYR B CA 1
ATOM 1424 C C . TYR B 1 59 ? 40.216 12.753 29.449 1.00 10.18 59 TYR B C 1
ATOM 1425 O O . TYR B 1 59 ? 41.165 13.467 29.120 1.00 11.37 59 TYR B O 1
ATOM 1434 N N . GLY B 1 60 ? 39.912 12.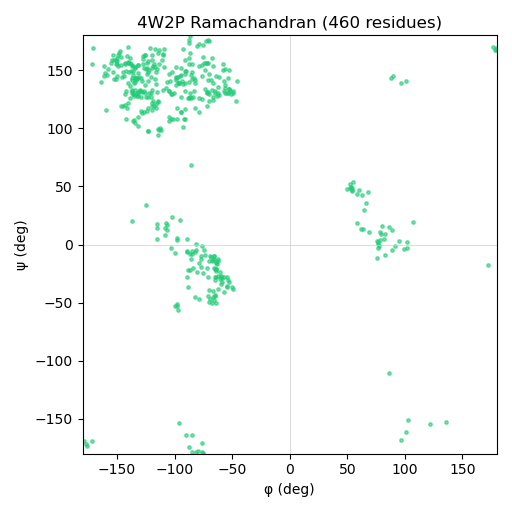490 30.715 1.00 7.65 60 GLY B N 1
ATOM 1435 C CA . GLY B 1 60 ? 40.774 12.977 31.779 1.00 10.29 60 GLY B CA 1
ATOM 1436 C C . GLY B 1 60 ? 42.191 12.462 31.615 1.00 8.24 60 GLY B C 1
ATOM 1437 O O . GLY B 1 60 ? 42.421 11.382 31.086 1.00 9.79 60 GLY B O 1
ATOM 1438 N N . ASP B 1 61 ? 43.154 13.256 32.091 1.00 11.17 61 ASP B N 1
ATOM 1439 C CA . ASP B 1 61 ? 44.558 12.897 31.887 1.00 9.96 61 ASP B CA 1
ATOM 1440 C C . ASP B 1 61 ? 44.896 11.537 32.492 1.00 9.82 61 ASP B C 1
ATOM 1441 O O . ASP B 1 61 ? 45.765 10.834 31.970 1.00 12.71 61 ASP B O 1
ATOM 1446 N N . PHE B 1 62 ? 44.239 11.164 33.598 1.00 11.11 62 PHE B N 1
ATOM 1447 C CA . PHE B 1 62 ? 44.442 9.879 34.274 1.00 11.82 62 PHE B CA 1
ATOM 1448 C C . PHE B 1 62 ? 43.922 8.679 33.486 1.00 12.82 62 PHE B C 1
ATOM 1449 O O . PHE B 1 62 ? 44.226 7.540 33.864 1.00 10.60 62 PHE B O 1
ATOM 1457 N N . VAL B 1 63 ? 43.174 8.896 32.401 1.00 9.61 63 VAL B N 1
ATOM 1458 C CA . VAL B 1 63 ? 42.602 7.781 31.646 1.00 6.75 63 VAL B CA 1
ATOM 1459 C C . VAL B 1 63 ? 43.695 7.011 30.910 1.00 12.26 63 VAL B C 1
ATOM 1460 O O . VAL B 1 63 ? 43.766 5.782 31.006 1.00 11.76 63 VAL B O 1
ATOM 1464 N N . LYS B 1 64 ? 44.565 7.713 30.178 1.00 10.57 64 LYS B N 1
ATOM 1465 C CA . LYS B 1 64 ? 45.726 7.101 29.536 1.00 11.36 64 LYS B CA 1
ATOM 1466 C C . LYS B 1 64 ? 45.327 5.902 28.691 1.00 10.17 64 LYS B C 1
ATOM 1467 O O . LYS B 1 64 ? 45.885 4.815 28.811 1.00 11.02 64 LYS B O 1
ATOM 1473 N N . GLY B 1 65 ? 44.319 6.101 27.861 1.00 11.55 65 GLY B N 1
ATOM 1474 C CA . GLY B 1 65 ? 43.885 5.118 26.892 1.00 13.86 65 GLY B CA 1
ATOM 1475 C C . GLY B 1 65 ? 43.037 3.976 27.410 1.00 15.32 65 GLY B C 1
ATOM 1476 O O . GLY B 1 65 ? 42.684 3.101 26.623 1.00 13.27 65 GLY B O 1
ATOM 1477 N N . ARG B 1 66 ? 42.663 3.973 28.688 1.00 9.20 66 ARG B N 1
ATOM 1478 C CA . ARG B 1 66 ? 42.040 2.822 29.305 1.00 9.78 66 ARG B CA 1
ATOM 1479 C C . ARG B 1 66 ? 40.526 2.792 29.168 1.00 13.04 66 ARG B C 1
ATOM 1480 O O . ARG B 1 66 ? 39.937 1.709 29.287 1.00 10.57 66 ARG B O 1
ATOM 1488 N N . PHE B 1 67 ? 39.886 3.940 28.927 1.00 10.79 67 PHE B N 1
ATOM 1489 C CA . PHE B 1 67 ? 38.432 4.059 28.915 1.00 10.79 67 PHE B CA 1
ATOM 1490 C C . PHE B 1 67 ? 37.967 4.509 27.530 1.00 16.81 67 PHE B C 1
ATOM 1491 O O . PHE B 1 67 ? 38.695 5.188 26.791 1.00 14.83 67 PHE B O 1
ATOM 1499 N N . THR B 1 68 ? 36.727 4.153 27.199 1.00 14.33 68 THR B N 1
ATOM 1500 C CA . THR B 1 68 ? 36.056 4.593 25.982 1.00 10.34 68 THR B CA 1
ATOM 1501 C C . THR B 1 68 ? 34.658 5.063 26.349 1.00 12.97 68 THR B C 1
ATOM 1502 O O . THR B 1 68 ? 33.951 4.385 27.102 1.00 14.77 68 THR B O 1
ATOM 1506 N N . ILE B 1 69 ? 34.292 6.246 25.875 1.00 13.02 69 ILE B N 1
ATOM 1507 C CA . ILE B 1 69 ? 32.921 6.745 25.970 1.00 10.48 69 ILE B CA 1
ATOM 1508 C C . ILE B 1 69 ? 32.220 6.454 24.653 1.00 11.50 69 ILE B C 1
ATOM 1509 O O . ILE B 1 69 ? 32.806 6.589 23.570 1.00 14.62 69 ILE B O 1
ATOM 1514 N N . SER B 1 70 ? 30.977 6.025 24.742 1.00 11.31 70 SER B N 1
ATOM 1515 C CA . SER B 1 70 ? 30.145 5.840 23.568 1.00 13.83 70 SER B CA 1
ATOM 1516 C C . SER B 1 70 ? 28.735 6.303 23.886 1.00 13.40 70 SER B C 1
ATOM 1517 O O . SER B 1 70 ? 28.387 6.591 25.032 1.00 10.80 70 SER B O 1
ATOM 1520 N N . ARG B 1 71 ? 27.921 6.389 22.849 1.00 11.74 71 ARG B N 1
ATOM 1521 C CA . ARG B 1 71 ? 26.523 6.760 23.025 1.00 11.41 71 ARG B CA 1
ATOM 1522 C C . ARG B 1 71 ? 25.681 5.939 22.071 1.00 16.61 71 ARG B C 1
ATOM 1523 O O . ARG B 1 71 ? 26.187 5.366 21.106 1.00 15.26 71 ARG B O 1
ATOM 1531 N N . ASP B 1 72 ? 24.381 5.898 22.374 1.00 16.87 72 ASP B N 1
ATOM 1532 C CA . ASP B 1 72 ? 23.392 5.119 21.635 1.00 15.35 72 ASP B CA 1
ATOM 1533 C C . ASP B 1 72 ? 22.171 6.005 21.436 1.00 21.06 72 ASP B C 1
ATOM 1534 O O . ASP B 1 72 ? 21.442 6.286 22.391 1.00 19.89 72 ASP B O 1
ATOM 1539 N N . ASN B 1 73 ? 21.981 6.479 20.205 1.00 18.45 73 ASN B N 1
ATOM 1540 C CA . ASN B 1 73 ? 20.907 7.405 19.881 1.00 20.67 73 ASN B CA 1
ATOM 1541 C C . ASN B 1 73 ? 19.576 6.708 19.638 1.00 23.25 73 ASN B C 1
ATOM 1542 O O . ASN B 1 73 ? 18.562 7.395 19.472 1.00 25.69 73 ASN B O 1
ATOM 1547 N N . ALA B 1 74 ? 19.566 5.377 19.607 1.00 19.14 74 ALA B N 1
ATOM 1548 C CA . ALA B 1 74 ? 18.340 4.598 19.500 1.00 24.07 74 ALA B CA 1
ATOM 1549 C C . ALA B 1 74 ? 17.766 4.303 20.874 1.00 30.12 74 ALA B C 1
ATOM 1550 O O . ALA B 1 74 ? 16.544 4.301 21.049 1.00 33.29 74 ALA B O 1
ATOM 1552 N N . GLU B 1 75 ? 18.646 4.066 21.848 1.00 24.83 75 GLU B N 1
ATOM 1553 C CA . GLU B 1 75 ? 18.270 3.829 23.235 1.00 25.21 75 GLU B CA 1
ATOM 1554 C C . GLU B 1 75 ? 18.422 5.056 24.120 1.00 17.93 75 GLU B C 1
ATOM 1555 O O . GLU B 1 75 ? 18.037 5.000 25.290 1.00 22.61 75 GLU B O 1
ATOM 1561 N N . ASN B 1 76 ? 18.994 6.142 23.611 1.00 13.24 76 ASN B N 1
ATOM 1562 C CA . ASN B 1 76 ? 19.251 7.329 24.400 1.00 15.58 76 ASN B CA 1
ATOM 1563 C C . ASN B 1 76 ? 20.070 6.993 25.648 1.00 14.12 76 ASN B C 1
ATOM 1564 O O . ASN B 1 76 ? 19.692 7.324 26.774 1.00 15.32 76 ASN B O 1
ATOM 1569 N N . THR B 1 77 ? 21.214 6.342 25.440 1.00 13.76 77 THR B N 1
ATOM 1570 C CA . THR B 1 77 ? 22.123 6.056 26.537 1.00 14.01 77 THR B CA 1
ATOM 1571 C C . THR B 1 77 ? 23.497 6.611 26.237 1.00 15.28 77 THR B C 1
ATOM 1572 O O . THR B 1 77 ? 23.893 6.744 25.078 1.00 14.81 77 THR B O 1
ATOM 1576 N N . VAL B 1 78 ? 24.211 6.940 27.307 1.00 13.18 78 VAL B N 1
ATOM 1577 C CA . VAL B 1 78 ? 25.627 7.261 27.233 1.00 12.70 78 VAL B CA 1
ATOM 1578 C C . VAL B 1 78 ? 26.339 6.259 28.123 1.00 11.33 78 VAL B C 1
ATOM 1579 O O . VAL B 1 78 ? 25.803 5.824 29.146 1.00 10.48 78 VAL B O 1
ATOM 1583 N N . ASP B 1 79 ? 27.520 5.863 27.693 1.00 13.20 79 ASP B N 1
ATOM 1584 C CA . ASP B 1 79 ? 28.169 4.696 28.248 1.00 11.61 79 ASP B CA 1
ATOM 1585 C C . ASP B 1 79 ? 29.644 4.973 28.490 1.00 11.81 79 ASP B C 1
ATOM 1586 O O . ASP B 1 79 ? 30.297 5.731 27.764 1.00 11.37 79 ASP B O 1
ATOM 1591 N N . LEU B 1 80 ? 30.159 4.370 29.551 1.00 10.82 80 LEU B N 1
ATOM 1592 C CA . LEU B 1 80 ? 31.581 4.466 29.873 1.00 12.15 80 LEU B CA 1
ATOM 1593 C C . LEU B 1 80 ? 32.109 3.050 30.028 1.00 12.44 80 LEU B C 1
ATOM 1594 O O . LEU B 1 80 ? 31.670 2.314 30.920 1.00 12.32 80 LEU B O 1
ATOM 1599 N N . HIS B 1 81 ? 32.994 2.676 29.111 1.00 9.50 81 HIS B N 1
ATOM 1600 C CA . HIS B 1 81 ? 33.672 1.386 29.087 1.00 14.52 81 HIS B CA 1
ATOM 1601 C C . HIS B 1 81 ? 35.046 1.580 29.711 1.00 12.59 81 HIS B C 1
ATOM 1602 O O . HIS B 1 81 ? 35.918 2.189 29.091 1.00 11.55 81 HIS B O 1
ATOM 1609 N N . MET B 1 82 ? 35.248 1.055 30.915 1.00 11.69 82 MET B N 1
ATOM 1610 C CA . MET B 1 82 ? 36.502 1.220 31.648 1.00 10.69 82 MET B CA 1
ATOM 1611 C C . MET B 1 82 ? 37.296 -0.080 31.672 1.00 14.06 82 MET B C 1
ATOM 1612 O O . MET B 1 82 ? 36.746 -1.156 31.919 1.00 13.57 82 MET B O 1
ATOM 1617 N N . ASN B 1 83 ? 38.593 0.030 31.399 1.00 12.75 83 ASN B N 1
ATOM 1618 C CA . ASN B 1 83 ? 39.503 -1.111 31.436 1.00 12.80 83 ASN B CA 1
ATOM 1619 C C . ASN B 1 83 ? 40.664 -0.798 32.359 1.00 10.13 83 ASN B C 1
ATOM 1620 O O . ASN B 1 83 ? 40.936 0.360 32.677 1.00 9.19 83 ASN B O 1
ATOM 1625 N N . SER B 1 84 ? 41.368 -1.853 32.765 1.00 11.59 84 SER B N 1
ATOM 1626 C CA . SER B 1 84 ? 42.629 -1.722 33.481 1.00 12.28 84 SER B CA 1
ATOM 1627 C C . SER B 1 84 ? 42.455 -0.842 34.708 1.00 12.60 84 SER B C 1
ATOM 1628 O O . SER B 1 84 ? 43.226 0.081 34.955 1.00 8.77 84 SER B O 1
ATOM 1631 N N . LEU B 1 85 ? 41.397 -1.115 35.462 1.00 11.04 85 LEU B N 1
ATOM 1632 C CA . LEU B 1 85 ? 41.025 -0.232 36.552 1.00 10.75 85 LEU B CA 1
ATOM 1633 C C . LEU B 1 85 ? 42.023 -0.298 37.707 1.00 14.04 85 LEU B C 1
ATOM 1634 O O . LEU B 1 85 ? 42.661 -1.325 37.969 1.00 12.94 85 LEU B O 1
ATOM 1639 N N . LYS B 1 86 ? 42.199 0.843 38.355 1.00 12.72 86 LYS B N 1
ATOM 1640 C CA . LYS B 1 86 ? 43.171 1.050 39.418 1.00 11.79 86 LYS B CA 1
ATOM 1641 C C . LYS B 1 86 ? 42.462 1.452 40.706 1.00 11.39 86 LYS B C 1
ATOM 1642 O O . LYS B 1 86 ? 41.350 1.991 40.664 1.00 12.51 86 LYS B O 1
ATOM 1648 N N . PRO B 1 87 ? 43.095 1.264 41.872 1.00 12.52 87 PRO B N 1
ATOM 1649 C CA . PRO B 1 87 ? 42.477 1.786 43.108 1.00 14.42 87 PRO B CA 1
ATOM 1650 C C . PRO B 1 87 ? 42.147 3.268 43.038 1.00 15.74 87 PRO B C 1
ATOM 1651 O O . PRO B 1 87 ? 41.096 3.680 43.552 1.00 17.02 87 PRO B O 1
ATOM 1655 N N . GLU B 1 88 ? 42.991 4.066 42.376 1.00 12.56 88 GLU B N 1
ATOM 1656 C CA . GLU B 1 88 ? 42.774 5.501 42.234 1.00 17.07 88 GLU B CA 1
ATOM 1657 C C . GLU B 1 88 ? 41.549 5.834 41.391 1.00 18.19 88 GLU B C 1
ATOM 1658 O O . GLU B 1 88 ? 41.139 7.005 41.349 1.00 14.64 88 GLU B O 1
ATOM 1664 N N . ASP B 1 89 ? 40.956 4.847 40.725 1.00 12.74 89 ASP B N 1
ATOM 1665 C CA . ASP B 1 89 ? 39.727 5.062 39.975 1.00 12.68 89 ASP B CA 1
ATOM 1666 C C . ASP B 1 89 ? 38.489 4.940 40.848 1.00 10.86 89 ASP B C 1
ATOM 1667 O O . ASP B 1 89 ? 37.380 5.195 40.364 1.00 11.61 89 ASP B O 1
ATOM 1672 N N . THR B 1 90 ? 38.651 4.545 42.107 1.00 9.72 90 THR B N 1
ATOM 1673 C CA . THR B 1 90 ? 37.533 4.439 43.028 1.00 11.67 90 THR B CA 1
ATOM 1674 C C . THR B 1 90 ? 36.981 5.830 43.294 1.00 14.50 90 THR B C 1
ATOM 1675 O O . THR B 1 90 ? 37.726 6.726 43.710 1.00 11.56 90 THR B O 1
ATOM 1679 N N . ALA B 1 91 ? 35.685 6.011 43.054 1.00 11.59 91 ALA B N 1
ATOM 1680 C CA . ALA B 1 91 ? 35.068 7.328 43.116 1.00 11.27 91 ALA B CA 1
ATOM 1681 C C . ALA B 1 91 ? 33.595 7.186 42.770 1.00 9.67 91 ALA B C 1
ATOM 1682 O O . ALA B 1 91 ? 33.170 6.162 42.240 1.00 9.53 91 ALA B O 1
ATOM 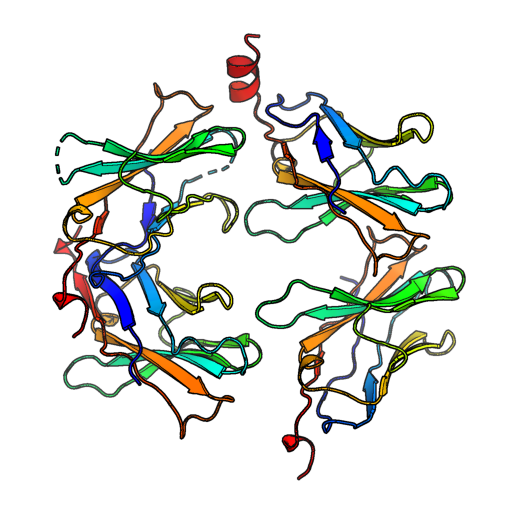1684 N N . VAL B 1 92 ? 32.832 8.243 43.027 1.00 9.64 92 VAL B N 1
ATOM 1685 C CA . VAL B 1 92 ? 31.462 8.316 42.522 1.00 10.35 92 VAL B CA 1
ATOM 1686 C C . VAL B 1 92 ? 31.502 8.910 41.130 1.00 10.01 92 VAL B C 1
ATOM 1687 O O . VAL B 1 92 ? 32.082 9.977 40.914 1.00 11.36 92 VAL B O 1
ATOM 1691 N N . TYR B 1 93 ? 30.910 8.187 40.186 1.00 10.13 93 TYR B N 1
ATOM 1692 C CA . TYR B 1 93 ? 30.895 8.550 38.784 1.00 8.61 93 TYR B CA 1
ATOM 1693 C C . TYR B 1 93 ? 29.508 9.075 38.457 1.00 9.78 93 TYR B C 1
ATOM 1694 O O . TYR B 1 93 ? 28.505 8.453 38.840 1.00 10.54 93 TYR B O 1
ATOM 1703 N N . TYR B 1 94 ? 29.453 10.219 37.777 1.00 8.18 94 TYR B N 1
ATOM 1704 C CA . TYR B 1 94 ? 28.203 10.833 37.356 1.00 9.02 94 TYR B CA 1
ATOM 1705 C C . TYR B 1 94 ? 28.181 11.008 35.853 1.00 12.02 94 TYR B C 1
ATOM 1706 O O . TYR B 1 94 ? 29.103 11.598 35.294 1.00 10.63 94 TYR B O 1
ATOM 1715 N N . CYS B 1 95 ? 27.102 10.573 35.213 1.00 10.50 95 CYS B N 1
ATOM 1716 C CA . CYS B 1 95 ? 26.884 10.921 33.811 1.00 9.03 95 CYS B CA 1
ATOM 1717 C C . CYS B 1 95 ? 26.150 12.251 33.692 1.00 7.53 95 CYS B C 1
ATOM 1718 O O . CYS B 1 95 ? 25.486 12.719 34.623 1.00 11.07 95 CYS B O 1
ATOM 1721 N N . HIS B 1 96 ? 26.254 12.855 32.516 1.00 9.07 96 HIS B N 1
ATOM 1722 C CA . HIS B 1 96 ? 25.576 14.119 32.275 1.00 8.94 96 HIS B CA 1
ATOM 1723 C C . HIS B 1 96 ? 25.241 14.246 30.797 1.00 9.14 96 HIS B C 1
ATOM 1724 O O . HIS B 1 96 ? 25.911 13.663 29.937 1.00 9.95 96 HIS B O 1
ATOM 1731 N N . GLU B 1 97 ? 24.210 15.047 30.529 1.00 11.31 97 GLU B N 1
ATOM 1732 C CA . GLU B 1 97 ? 23.791 15.453 29.185 1.00 8.62 97 GLU B CA 1
ATOM 1733 C C . GLU B 1 97 ? 23.677 16.966 29.169 1.00 10.50 97 GLU B C 1
ATOM 1734 O O . GLU B 1 97 ? 23.014 17.544 30.040 1.00 10.25 97 GLU B O 1
ATOM 1740 N N . ASP B 1 98 ? 24.274 17.591 28.151 1.00 10.78 98 ASP B N 1
ATOM 1741 C CA . ASP B 1 98 ? 24.211 19.038 27.958 1.00 9.57 98 ASP B CA 1
ATOM 1742 C C . ASP B 1 98 ? 23.411 19.303 26.692 1.00 9.43 98 ASP B C 1
ATOM 1743 O O . ASP B 1 98 ? 23.977 19.253 25.583 1.00 10.50 98 ASP B O 1
ATOM 1748 N N . PRO B 1 99 ? 22.123 19.626 26.805 1.00 9.35 99 PRO B N 1
ATOM 1749 C CA . PRO B 1 99 ? 21.332 19.983 25.626 1.00 8.70 99 PRO B CA 1
ATOM 1750 C C . PRO B 1 99 ? 22.004 21.091 24.831 1.00 10.59 99 PRO B C 1
ATOM 1751 O O . PRO B 1 99 ? 22.457 22.100 25.378 1.00 12.12 99 PRO B O 1
ATOM 1755 N N . TYR B 1 100 ? 22.058 20.892 23.530 1.00 10.73 100 TYR B N 1
ATOM 1756 C CA . TYR B 1 100 ? 22.640 21.826 22.577 1.00 12.74 100 TYR B CA 1
ATOM 1757 C C . TYR B 1 100 ? 24.126 22.054 22.825 1.00 12.91 100 TYR B C 1
ATOM 1758 O O . TYR B 1 100 ? 24.715 22.977 22.263 1.00 17.38 100 TYR B O 1
ATOM 1767 N N . GLY B 1 101 ? 24.757 21.219 23.641 1.00 12.08 101 GLY B N 1
ATOM 1768 C CA . GLY B 1 101 ? 26.121 21.434 24.037 1.00 11.94 101 GLY B CA 1
ATOM 1769 C C . GLY B 1 101 ? 26.291 22.479 25.112 1.00 14.63 101 GLY B C 1
ATOM 1770 O O . GLY B 1 101 ? 27.427 22.847 25.408 1.00 11.65 101 GLY B O 1
ATOM 1771 N N . MET B 1 102 ? 25.198 22.935 25.732 1.00 12.32 102 MET B N 1
ATOM 1772 C CA . MET B 1 102 ? 25.237 24.000 26.737 1.00 12.15 102 MET B CA 1
ATOM 1773 C C . MET B 1 102 ? 25.397 23.438 28.146 1.00 12.10 102 MET B C 1
ATOM 1774 O O . MET B 1 102 ? 24.452 22.868 28.707 1.00 11.32 102 MET B O 1
ATOM 1779 N N . GLU B 1 103 ? 26.588 23.628 28.724 1.00 12.71 103 GLU B N 1
ATOM 1780 C CA . GLU B 1 103 ? 26.820 23.320 30.135 1.00 12.35 103 GLU B CA 1
ATOM 1781 C C . GLU B 1 103 ? 25.802 23.983 31.058 1.00 12.75 103 GLU B C 1
ATOM 1782 O O . GLU B 1 103 ? 25.460 23.431 32.112 1.00 10.68 103 GLU B O 1
ATOM 1788 N N . SER B 1 104 ? 25.307 25.167 30.688 1.00 12.49 104 SER B N 1
ATOM 1789 C CA . SER B 1 104 ? 24.336 25.865 31.519 1.00 14.24 104 SER B CA 1
ATOM 1790 C C . SER B 1 104 ? 23.015 25.108 31.647 1.00 13.07 104 SER B C 1
ATOM 1791 O O . SER B 1 104 ? 22.219 25.421 32.541 1.00 14.69 104 SER B O 1
ATOM 1794 N N . LEU B 1 105 ? 22.771 24.119 30.787 1.00 11.17 105 LEU B N 1
ATOM 1795 C CA . LEU B 1 105 ? 21.550 23.321 30.807 1.00 9.30 105 LEU B CA 1
ATOM 1796 C C . LEU B 1 105 ? 21.777 21.897 31.303 1.00 13.41 105 LEU B C 1
ATOM 1797 O O . LEU B 1 105 ? 20.869 21.076 31.204 1.00 10.82 105 LEU B O 1
ATOM 1802 N N . ARG B 1 106 ? 22.972 21.596 31.802 1.00 10.34 106 ARG B N 1
ATOM 1803 C CA . ARG B 1 106 ? 23.383 20.241 32.138 1.00 11.28 106 ARG B CA 1
ATOM 1804 C C . ARG B 1 106 ? 22.368 19.484 32.989 1.00 13.93 106 ARG B C 1
ATOM 1805 O O . ARG B 1 106 ? 21.884 19.993 34.001 1.00 14.86 106 ARG B O 1
ATOM 1813 N N . TYR B 1 107 ? 22.083 18.250 32.568 1.00 14.05 107 TYR B N 1
ATOM 1814 C CA . TYR B 1 107 ? 21.316 17.245 33.300 1.00 17.47 107 TYR B CA 1
ATOM 1815 C C . TYR B 1 107 ? 22.288 16.214 33.851 1.00 12.40 107 TYR B C 1
ATOM 1816 O O . TYR B 1 107 ? 23.275 15.898 33.204 1.00 10.38 107 TYR B O 1
ATOM 1825 N N . TRP B 1 108 ? 21.983 15.646 35.020 1.00 12.11 108 TRP B N 1
ATOM 1826 C CA . TRP B 1 108 ? 22.890 14.720 35.680 1.00 11.82 108 TRP B CA 1
ATOM 1827 C C . TRP B 1 108 ? 22.205 13.391 35.979 1.00 11.01 108 TRP B C 1
ATOM 1828 O O . TRP B 1 108 ? 20.999 13.342 36.227 1.00 12.48 108 TRP B O 1
ATOM 1839 N N . GLY B 1 109 ? 23.001 12.321 36.003 1.00 9.48 109 GLY B N 1
ATOM 1840 C CA . GLY B 1 109 ? 22.599 11.086 36.663 1.00 13.03 109 GLY B CA 1
ATOM 1841 C C . GLY B 1 109 ? 22.824 11.175 38.160 1.00 12.74 109 GLY B C 1
ATOM 1842 O O . GLY B 1 109 ? 23.435 12.109 38.655 1.00 16.00 109 GLY B O 1
ATOM 1843 N N . GLN B 1 110 ? 22.311 10.178 38.884 1.00 9.91 110 GLN B N 1
ATOM 1844 C CA . GLN B 1 110 ? 22.294 10.229 40.339 1.00 13.30 110 GLN B CA 1
ATOM 1845 C C . GLN B 1 110 ? 23.662 9.931 40.963 1.00 15.97 110 GLN B C 1
ATOM 1846 O O . GLN B 1 110 ? 23.898 10.270 42.137 1.00 13.26 110 GLN B O 1
ATOM 1852 N N . GLY B 1 111 ? 24.563 9.305 40.215 1.00 11.02 111 GLY B N 1
ATOM 1853 C CA . GLY B 1 111 ? 25.871 8.933 40.729 1.00 9.44 111 GLY B CA 1
ATOM 1854 C C . GLY B 1 111 ? 25.960 7.508 41.217 1.00 10.27 111 GLY B C 1
ATOM 1855 O O . GLY B 1 111 ? 25.029 6.993 41.855 1.00 10.60 111 GLY B O 1
ATOM 1856 N N . THR B 1 112 ? 27.085 6.872 40.906 1.00 7.84 112 THR B N 1
ATOM 1857 C CA . THR B 1 112 ? 27.342 5.484 41.289 1.00 9.75 112 THR B CA 1
ATOM 1858 C C . THR B 1 112 ? 28.776 5.347 41.755 1.00 10.87 112 THR B C 1
ATOM 1859 O O . THR B 1 112 ? 29.714 5.735 41.041 1.00 10.54 112 THR B O 1
ATOM 1863 N N . GLN B 1 113 ? 28.932 4.804 42.962 1.00 10.23 113 GLN B N 1
ATOM 1864 C CA . GLN B 1 113 ? 30.242 4.501 43.515 1.00 10.55 113 GLN B CA 1
ATOM 1865 C C . GLN B 1 113 ? 30.841 3.306 42.782 1.00 13.16 113 GLN B C 1
ATOM 1866 O O . GLN B 1 113 ? 30.267 2.214 42.794 1.00 13.55 113 GLN B O 1
ATOM 1872 N N . VAL B 1 114 ? 31.983 3.521 42.155 1.00 9.11 114 VAL B N 1
ATOM 1873 C CA . VAL B 1 114 ? 32.839 2.464 41.629 1.00 10.52 114 VAL B CA 1
ATOM 1874 C C . VAL B 1 114 ? 33.877 2.148 42.688 1.00 10.95 114 VAL B C 1
ATOM 1875 O O . VAL B 1 114 ? 34.558 3.051 43.194 1.00 11.51 114 VAL B O 1
ATOM 1879 N N . THR B 1 115 ? 33.986 0.873 43.046 1.00 11.36 115 THR B N 1
ATOM 1880 C CA . THR B 1 115 ? 34.969 0.432 44.018 1.00 13.21 115 THR B CA 1
ATOM 1881 C C . THR B 1 115 ? 35.879 -0.569 43.336 1.00 10.67 115 THR B C 1
ATOM 1882 O O . THR B 1 115 ? 35.413 -1.617 42.887 1.00 10.95 115 THR B O 1
ATOM 1886 N N . VAL B 1 116 ? 37.166 -0.252 43.268 1.00 9.82 116 VAL B N 1
ATOM 1887 C CA . VAL B 1 116 ? 38.142 -1.117 42.623 1.00 9.82 116 VAL B CA 1
ATOM 1888 C C . VAL B 1 116 ? 38.883 -1.872 43.708 1.00 17.14 116 VAL B C 1
ATOM 1889 O O . VAL B 1 116 ? 39.713 -1.281 44.406 1.00 16.57 116 VAL B O 1
ATOM 1893 N N . SER B 1 117 ? 38.619 -3.177 43.831 1.00 17.33 117 SER B N 1
ATOM 1894 C CA . SER B 1 117 ? 39.298 -3.991 44.834 1.00 20.32 117 SER B CA 1
ATOM 1895 C C . SER B 1 117 ? 38.980 -5.467 44.622 1.00 27.57 117 SER B C 1
ATOM 1896 O O . SER B 1 117 ? 38.082 -5.839 43.862 1.00 25.38 117 SER B O 1
ATOM 1899 N N . SER B 1 118 ? 39.735 -6.308 45.335 1.00 29.22 118 SER B N 1
ATOM 1900 C CA . SER B 1 118 ? 39.528 -7.751 45.332 1.00 31.66 118 SER B CA 1
ATOM 1901 C C . SER B 1 118 ? 38.163 -8.166 45.880 1.00 36.43 118 SER B C 1
ATOM 1902 O O . SER B 1 118 ? 37.780 -9.331 45.718 1.00 35.98 118 SER B O 1
ATOM 1905 N N . ALA B 1 119 ? 37.425 -7.257 46.526 1.00 34.94 119 ALA B N 1
ATOM 1906 C CA . ALA B 1 119 ? 36.100 -7.585 47.038 1.00 36.90 119 ALA B CA 1
ATOM 1907 C C . ALA B 1 119 ? 35.073 -7.841 45.937 1.00 43.03 119 ALA B C 1
ATOM 1908 O O . ALA B 1 119 ? 33.997 -8.376 46.237 1.00 43.31 119 ALA B O 1
ATOM 1910 N N . ALA B 1 120 ? 35.358 -7.477 44.681 1.00 34.48 120 ALA B N 1
ATOM 1911 C CA . ALA B 1 120 ? 34.420 -7.787 43.610 1.00 31.45 120 ALA B CA 1
ATOM 1912 C C . ALA B 1 120 ? 34.199 -9.283 43.475 1.00 36.33 120 ALA B C 1
ATOM 1913 O O . ALA B 1 120 ? 33.203 -9.701 42.877 1.00 36.40 120 ALA B O 1
ATOM 1915 N N . ALA B 1 121 ? 35.172 -10.051 43.945 1.00 35.25 121 ALA B N 1
ATOM 1916 C CA . ALA B 1 121 ? 35.109 -11.515 43.793 1.00 36.28 121 ALA B CA 1
ATOM 1917 C C . ALA B 1 121 ? 34.403 -12.169 45.025 1.00 37.91 121 ALA B C 1
ATOM 1918 O O . ALA B 1 121 ? 34.763 -11.824 46.150 1.00 29.41 121 ALA B O 1
ATOM 1920 N N . HIS B 1 122 ? 33.433 -13.091 44.841 1.00 28.59 122 HIS B N 1
ATOM 1921 C CA . HIS B 1 122 ? 32.749 -13.719 46.013 1.00 37.18 122 HIS B CA 1
ATOM 1922 C C . HIS B 1 122 ? 33.837 -14.462 46.809 1.00 39.33 122 HIS B C 1
ATOM 1923 O O . HIS B 1 122 ? 33.658 -14.867 47.959 1.00 49.51 122 HIS B O 1
ATOM 1930 N N . VAL C 1 2 ? 50.165 3.280 67.852 1.00 25.02 2 VAL C N 1
ATOM 1931 C CA . VAL C 1 2 ? 49.625 4.448 67.161 1.00 23.37 2 VAL C CA 1
ATOM 1932 C C . VAL C 1 2 ? 48.448 4.993 67.973 1.00 22.03 2 VAL C C 1
ATOM 1933 O O . VAL C 1 2 ? 47.608 4.249 68.448 1.00 25.62 2 VAL C O 1
ATOM 1937 N N . GLN C 1 3 ? 48.411 6.304 68.151 1.00 17.88 3 GLN C N 1
ATOM 1938 C CA . GLN C 1 3 ? 47.345 6.957 68.892 1.00 17.77 3 GLN C CA 1
ATOM 1939 C C . GLN C 1 3 ? 47.049 8.282 68.219 1.00 19.23 3 GLN C C 1
ATOM 1940 O O . GLN C 1 3 ? 47.968 9.071 67.971 1.00 19.16 3 GLN C O 1
ATOM 1946 N N . LEU C 1 4 ? 45.774 8.523 67.942 1.00 12.06 4 LEU C N 1
ATOM 1947 C CA . LEU C 1 4 ? 45.320 9.780 67.369 1.00 11.64 4 LEU C CA 1
ATOM 1948 C C . LEU C 1 4 ? 45.235 10.834 68.469 1.00 12.82 4 LEU C C 1
ATOM 1949 O O . LEU C 1 4 ? 45.358 10.537 69.655 1.00 15.60 4 LEU C O 1
ATOM 1954 N N . GLN C 1 5 ? 44.985 12.080 68.073 1.00 12.39 5 GLN C N 1
ATOM 1955 C CA . GLN C 1 5 ? 45.028 13.210 69.004 1.00 16.83 5 GLN C CA 1
ATOM 1956 C C . GLN C 1 5 ? 43.810 14.099 68.789 1.00 13.45 5 GLN C C 1
ATOM 1957 O O . GLN C 1 5 ? 43.774 14.855 67.820 1.00 13.41 5 GLN C O 1
ATOM 1963 N N . GLU C 1 6 ? 42.830 14.014 69.694 1.00 13.39 6 GLU C N 1
ATOM 1964 C CA . GLU C 1 6 ? 41.661 14.878 69.666 1.00 10.66 6 GLU C CA 1
ATOM 1965 C C . GLU C 1 6 ? 42.010 16.280 70.139 1.00 13.14 6 GLU C C 1
ATOM 1966 O O . GLU C 1 6 ? 42.949 16.488 70.905 1.00 11.12 6 GLU C O 1
ATOM 1972 N N . SER C 1 7 ? 41.196 17.235 69.697 1.00 12.27 7 SER C N 1
ATOM 1973 C CA . SER C 1 7 ? 41.168 18.571 70.263 1.00 11.20 7 SER C CA 1
ATOM 1974 C C . SER C 1 7 ? 39.738 19.092 70.194 1.00 15.52 7 SER C C 1
ATOM 1975 O O . SER C 1 7 ? 38.912 18.588 69.426 1.00 13.53 7 SER C O 1
ATOM 1978 N N . GLY C 1 8 ? 39.455 20.119 70.995 1.00 11.48 8 GLY C N 1
ATOM 1979 C CA . GLY C 1 8 ? 38.217 20.862 70.888 1.00 13.37 8 GLY C CA 1
ATOM 1980 C C . GLY C 1 8 ? 37.177 20.516 71.920 1.00 14.50 8 GLY C C 1
ATOM 1981 O O . GLY C 1 8 ? 36.067 21.073 71.873 1.00 18.14 8 GLY C O 1
ATOM 1982 N N . GLY C 1 9 ? 37.496 19.622 72.847 1.00 13.42 9 GLY C N 1
ATOM 1983 C CA . GLY C 1 9 ? 36.604 19.340 73.942 1.00 18.18 9 GLY C CA 1
ATOM 1984 C C . GLY C 1 9 ? 36.646 20.472 74.954 1.00 19.56 9 GLY C C 1
ATOM 1985 O O . GLY C 1 9 ? 37.340 21.478 74.801 1.00 20.40 9 GLY C O 1
ATOM 1986 N N . GLY C 1 10 ? 35.867 20.297 76.004 1.00 15.88 10 GLY C N 1
ATOM 1987 C CA . GLY C 1 10 ? 35.859 21.215 77.109 1.00 11.68 10 GLY C CA 1
ATOM 1988 C C . GLY C 1 10 ? 34.438 21.515 77.534 1.00 17.00 10 GLY C C 1
ATOM 1989 O O . GLY C 1 10 ? 33.515 20.727 77.289 1.00 15.55 10 GLY C O 1
ATOM 1990 N N . LEU C 1 11 ? 34.254 22.692 78.106 1.00 12.27 11 LEU C N 1
ATOM 1991 C CA . LEU C 1 11 ? 32.967 23.126 78.615 1.00 14.07 11 LEU C CA 1
ATOM 1992 C C . LEU C 1 11 ? 32.233 23.909 77.546 1.00 17.11 11 LEU C C 1
ATOM 1993 O O . LEU C 1 11 ? 32.822 24.743 76.848 1.00 18.14 11 LEU C O 1
ATOM 1998 N N . VAL C 1 12 ? 30.939 23.657 77.428 1.00 13.79 12 VAL C N 1
ATOM 1999 C CA . VAL C 1 12 ? 30.131 24.359 76.449 1.00 13.79 12 VAL C CA 1
ATOM 2000 C C . VAL C 1 12 ? 28.741 24.567 77.028 1.00 14.89 12 VAL C C 1
ATOM 2001 O O . VAL C 1 12 ? 28.217 23.717 77.753 1.00 13.63 12 VAL C O 1
ATOM 2005 N N . GLN C 1 13 ? 28.148 25.711 76.709 1.00 15.80 13 GLN C N 1
ATOM 2006 C CA . GLN C 1 13 ? 26.802 25.992 77.200 1.00 14.64 13 GLN C CA 1
ATOM 2007 C C . GLN C 1 13 ? 25.778 25.109 76.488 1.00 12.41 13 GLN C C 1
ATOM 2008 O O . GLN C 1 13 ? 25.989 24.622 75.369 1.00 12.54 13 GLN C O 1
ATOM 2014 N N . VAL C 1 14 ? 24.647 24.912 77.165 1.00 12.74 14 VAL C N 1
ATOM 2015 C CA . VAL C 1 14 ? 23.533 24.202 76.545 1.00 11.39 14 VAL C CA 1
ATOM 2016 C C . VAL C 1 14 ? 23.087 25.008 75.349 1.00 13.87 14 VAL C C 1
ATOM 2017 O O . VAL C 1 14 ? 22.863 26.219 75.450 1.00 13.41 14 VAL C O 1
ATOM 2021 N N . GLY C 1 15 ? 22.948 24.340 74.219 1.00 11.39 15 GLY C N 1
ATOM 2022 C CA . GLY C 1 15 ? 22.581 24.973 72.978 1.00 13.45 15 GLY C CA 1
ATOM 2023 C C . GLY C 1 15 ? 23.760 25.472 72.169 1.00 16.14 15 GLY C C 1
ATOM 2024 O O . GLY C 1 15 ? 23.561 25.941 71.042 1.00 18.84 15 GLY C O 1
ATOM 2025 N N . GLY C 1 16 ? 24.976 25.373 72.715 1.00 13.12 16 GLY C N 1
ATOM 2026 C CA . GLY C 1 16 ? 26.162 25.885 72.068 1.00 16.04 16 GLY C CA 1
ATOM 2027 C C . GLY C 1 16 ? 26.762 24.869 71.130 1.00 14.60 16 GLY C C 1
ATOM 2028 O O . GLY C 1 16 ? 26.230 23.779 70.927 1.00 13.90 16 GLY C O 1
ATOM 2029 N N . SER C 1 17 ? 27.923 25.235 70.585 1.00 16.63 17 SER C N 1
ATOM 2030 C CA . SER C 1 17 ? 28.549 24.521 69.488 1.00 15.05 17 SER C CA 1
ATOM 2031 C C . SER C 1 17 ? 30.034 24.325 69.767 1.00 16.10 17 SER C C 1
ATOM 2032 O O . SER C 1 17 ? 30.710 25.227 70.267 1.00 16.62 17 SER C O 1
ATOM 2035 N N . LEU C 1 18 ? 30.528 23.145 69.430 1.00 14.86 18 LEU C N 1
ATOM 2036 C CA . LEU C 1 18 ? 31.943 22.826 69.476 1.00 14.56 18 LEU C CA 1
ATOM 2037 C C . LEU C 1 18 ? 32.361 22.316 68.110 1.00 14.98 18 LEU C C 1
ATOM 2038 O O . LEU C 1 18 ? 31.532 21.900 67.301 1.00 16.30 18 LEU C O 1
ATOM 2043 N N . ARG C 1 19 ? 33.673 22.308 67.883 1.00 11.81 19 ARG C N 1
ATOM 2044 C CA . ARG C 1 19 ? 34.269 21.771 66.670 1.00 14.46 19 ARG C CA 1
ATOM 2045 C C . ARG C 1 19 ? 35.401 20.871 67.155 1.00 15.45 19 ARG C C 1
ATOM 2046 O O . ARG C 1 19 ? 36.453 21.369 67.576 1.00 12.19 19 ARG C O 1
ATOM 2054 N N . LEU C 1 20 ? 35.165 19.560 67.154 1.00 11.45 20 LEU C N 1
ATOM 2055 C CA . LEU C 1 20 ? 36.206 18.611 67.514 1.00 12.43 20 LEU C CA 1
ATOM 2056 C C . LEU C 1 20 ? 37.074 18.331 66.301 1.00 14.09 20 LEU C C 1
ATOM 2057 O O . LEU C 1 20 ? 36.583 18.283 65.170 1.00 12.21 20 LEU C O 1
ATOM 2062 N N . SER C 1 21 ? 38.367 18.162 66.544 1.00 12.39 21 SER C N 1
ATOM 2063 C CA . SER C 1 21 ? 39.330 17.762 65.525 1.00 13.70 21 SER C CA 1
ATOM 2064 C C . SER C 1 21 ? 40.119 16.560 66.005 1.00 10.25 21 SER C C 1
ATOM 2065 O O . SER C 1 21 ? 40.287 16.333 67.195 1.00 12.63 21 SER C O 1
ATOM 2068 N N . CYS C 1 22 ? 40.636 15.812 65.044 1.00 12.50 22 CYS C N 1
ATOM 2069 C CA . CYS C 1 22 ? 41.428 14.624 65.335 1.00 12.42 22 CYS C CA 1
ATOM 2070 C C . CYS C 1 22 ? 42.568 14.551 64.343 1.00 15.83 22 CYS C C 1
ATOM 2071 O O . CYS C 1 22 ? 42.324 14.469 63.139 1.00 19.94 22 CYS C O 1
ATOM 2074 N N . LYS C 1 23 ? 43.793 14.616 64.845 1.00 16.79 23 LYS C N 1
ATOM 2075 C CA . LYS C 1 23 ? 44.978 14.421 64.015 1.00 19.49 23 LYS C CA 1
ATOM 2076 C C . LYS C 1 23 ? 45.217 12.929 63.874 1.00 20.48 23 LYS C C 1
ATOM 2077 O O . LYS C 1 23 ? 45.450 12.240 64.871 1.00 23.22 23 LYS C O 1
ATOM 2083 N N . ALA C 1 24 ? 45.153 12.435 62.652 1.00 18.63 24 ALA C N 1
ATOM 2084 C CA . ALA C 1 24 ? 45.140 11.003 62.413 1.00 27.80 24 ALA C CA 1
ATOM 2085 C C . ALA C 1 24 ? 46.566 10.479 62.249 1.00 29.21 24 ALA C C 1
ATOM 2086 O O . ALA C 1 24 ? 47.549 11.140 62.606 1.00 25.64 24 ALA C O 1
ATOM 2088 N N . SER C 1 25 ? 46.685 9.263 61.702 1.00 22.90 25 SER C N 1
ATOM 2089 C CA . SER C 1 25 ? 47.965 8.554 61.679 1.00 22.48 25 SER C CA 1
ATOM 2090 C C . SER C 1 25 ? 49.024 9.238 60.809 1.00 33.66 25 SER C C 1
ATOM 2091 O O . SER C 1 25 ? 50.222 8.972 60.981 1.00 33.02 25 SER C O 1
ATOM 2094 N N . GLY C 1 26 ? 48.621 10.092 59.879 1.00 30.83 26 GLY C N 1
ATOM 2095 C CA . GLY C 1 26 ? 49.546 10.767 58.996 1.00 35.67 26 GLY C CA 1
ATOM 2096 C C . GLY C 1 26 ? 49.615 10.171 57.610 1.00 41.53 26 GLY C C 1
ATOM 2097 O O . GLY C 1 26 ? 50.320 10.717 56.753 1.00 38.31 26 GLY C O 1
ATOM 2098 N N . PHE C 1 27 ? 48.897 9.078 57.360 1.00 32.03 27 PHE C N 1
ATOM 2099 C CA . PHE C 1 27 ? 48.996 8.345 56.102 1.00 39.90 27 PHE C CA 1
ATOM 2100 C C . PHE C 1 27 ? 47.948 8.869 55.142 1.00 48.03 27 PHE C C 1
ATOM 2101 O O . PHE C 1 27 ? 46.774 8.503 55.222 1.00 51.74 27 PHE C O 1
ATOM 2109 N N . THR C 1 28 ? 48.380 9.710 54.215 1.00 38.39 28 THR C N 1
ATOM 2110 C CA . THR C 1 28 ? 47.542 10.095 53.094 1.00 49.25 28 THR C CA 1
ATOM 2111 C C . THR C 1 28 ? 47.698 9.148 51.908 1.00 44.00 28 THR C C 1
ATOM 2112 O O . THR C 1 28 ? 46.966 9.278 50.922 1.00 52.52 28 THR C O 1
ATOM 2116 N N . PHE C 1 29 ? 48.612 8.194 51.977 1.00 51.62 29 PHE C N 1
ATOM 2117 C CA . PHE C 1 29 ? 48.865 7.242 50.903 1.00 51.02 29 PHE C CA 1
ATOM 2118 C C . PHE C 1 29 ? 48.117 5.918 51.084 1.00 46.49 29 PHE C C 1
ATOM 2119 O O . PHE C 1 29 ? 48.549 4.888 50.550 1.00 38.81 29 PHE C O 1
ATOM 2127 N N . ARG C 1 30 ? 47.046 5.899 51.881 1.00 32.47 30 ARG C N 1
ATOM 2128 C CA . ARG C 1 30 ? 46.191 4.722 51.919 1.00 26.97 30 ARG C CA 1
ATOM 2129 C C . ARG C 1 30 ? 44.865 5.095 52.571 1.00 20.87 30 ARG C C 1
ATOM 2130 O O . ARG C 1 30 ? 44.817 5.852 53.548 1.00 20.70 30 ARG C O 1
ATOM 2138 N N . SER C 1 31 ? 43.801 4.558 52.001 1.00 20.86 31 SER C N 1
ATOM 2139 C CA . SER C 1 31 ? 42.452 4.916 52.391 1.00 19.39 31 SER C CA 1
ATOM 2140 C C . SER C 1 31 ? 42.158 4.459 53.811 1.00 19.31 31 SER C C 1
ATOM 2141 O O . SER C 1 31 ? 42.745 3.507 54.337 1.00 14.01 31 SER C O 1
ATOM 2144 N N . SER C 1 32 ? 41.235 5.170 54.442 1.00 13.83 32 SER C N 1
ATOM 2145 C CA . SER C 1 32 ? 40.798 4.727 55.747 1.00 12.88 32 SER C CA 1
ATOM 2146 C C . SER C 1 32 ? 39.389 5.230 56.001 1.00 12.51 32 SER C C 1
ATOM 2147 O O . SER C 1 32 ? 38.917 6.190 55.376 1.00 13.15 32 SER C O 1
ATOM 2150 N N . ALA C 1 33 ? 38.714 4.561 56.913 1.00 9.54 33 ALA C N 1
ATOM 2151 C CA . ALA C 1 33 ? 37.516 5.122 57.506 1.00 10.23 33 ALA C CA 1
ATOM 2152 C C . ALA C 1 33 ? 37.933 5.887 58.758 1.00 11.67 33 ALA C C 1
ATOM 2153 O O . ALA C 1 33 ? 38.930 5.551 59.391 1.00 12.06 33 ALA C O 1
ATOM 2155 N N . MET C 1 34 ? 37.194 6.943 59.081 1.00 9.02 34 MET C N 1
ATOM 2156 C CA . MET C 1 34 ? 37.469 7.752 60.257 1.00 9.18 34 MET C CA 1
ATOM 2157 C C . MET C 1 34 ? 36.146 8.175 60.877 1.00 13.90 34 MET C C 1
ATOM 2158 O O . MET C 1 34 ? 35.145 8.353 60.178 1.00 13.34 34 MET C O 1
ATOM 2163 N N . GLY C 1 35 ? 36.139 8.336 62.191 1.00 11.25 35 GLY C N 1
ATOM 2164 C CA . GLY C 1 35 ? 34.908 8.702 62.833 1.00 14.12 35 GLY C CA 1
ATOM 2165 C C . GLY C 1 35 ? 35.092 9.045 64.288 1.00 10.28 35 GLY C C 1
ATOM 2166 O O . GLY C 1 35 ? 36.211 9.203 64.786 1.00 9.46 35 GLY C O 1
ATOM 2167 N N . TRP C 1 36 ? 33.948 9.155 64.950 1.00 10.15 36 TRP C N 1
ATOM 2168 C CA . TRP C 1 36 ? 33.851 9.607 66.327 1.00 9.09 36 TRP C CA 1
ATOM 2169 C C . TRP C 1 36 ? 32.886 8.705 67.075 1.00 10.71 36 TRP C C 1
ATOM 2170 O O . TRP C 1 36 ? 31.770 8.466 66.608 1.00 10.09 36 TRP C O 1
ATOM 2181 N N . TYR C 1 37 ? 33.320 8.207 68.218 1.00 11.01 37 TYR C N 1
ATOM 2182 C CA . TYR C 1 37 ? 32.456 7.561 69.187 1.00 8.69 37 TYR C CA 1
ATOM 2183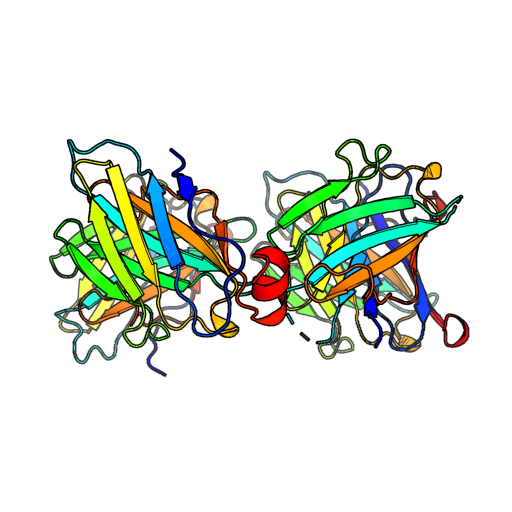 C C . TYR C 1 37 ? 32.425 8.430 70.433 1.00 9.61 37 TYR C C 1
ATOM 2184 O O . TYR C 1 37 ? 33.274 9.309 70.630 1.00 11.36 37 TYR C O 1
ATOM 2193 N N . ARG C 1 38 ? 31.496 8.121 71.312 1.00 8.75 38 ARG C N 1
ATOM 2194 C CA . ARG C 1 38 ? 31.523 8.733 72.627 1.00 10.67 38 ARG C CA 1
ATOM 2195 C C . ARG C 1 38 ? 31.207 7.680 73.666 1.00 13.05 38 ARG C C 1
ATOM 2196 O O . ARG C 1 38 ? 30.577 6.657 73.381 1.00 12.61 38 ARG C O 1
ATOM 2204 N N . ARG C 1 39 ? 31.677 7.927 74.884 1.00 13.28 39 ARG C N 1
ATOM 2205 C CA . ARG C 1 39 ? 31.324 7.056 75.993 1.00 10.92 39 ARG C CA 1
ATOM 2206 C C . ARG C 1 39 ? 31.208 7.919 77.223 1.00 13.43 39 ARG C C 1
ATOM 2207 O O . ARG C 1 39 ? 32.180 8.593 77.594 1.00 16.08 39 ARG C O 1
ATOM 2215 N N . ALA C 1 40 ? 30.026 7.931 77.808 1.00 14.97 40 ALA C N 1
ATOM 2216 C CA . ALA C 1 40 ? 29.864 8.559 79.103 1.00 16.48 40 ALA C CA 1
ATOM 2217 C C . ALA C 1 40 ? 30.306 7.586 80.194 1.00 18.62 40 ALA C C 1
ATOM 2218 O O . ALA C 1 40 ? 30.062 6.387 80.084 1.00 18.82 40 ALA C O 1
ATOM 2220 N N . PRO C 1 41 ? 30.959 8.076 81.243 1.00 21.29 41 PRO C N 1
ATOM 2221 C CA . PRO C 1 41 ? 31.388 7.180 82.326 1.00 25.11 41 PRO C CA 1
ATOM 2222 C C . PRO C 1 41 ? 30.232 6.303 82.784 1.00 17.08 41 PRO C C 1
ATOM 2223 O O . PRO C 1 41 ? 29.114 6.778 83.022 1.00 19.47 41 PRO C O 1
ATOM 2227 N N . GLY C 1 42 ? 30.493 5.002 82.867 1.00 20.08 42 GLY C N 1
ATOM 2228 C CA . GLY C 1 42 ? 29.489 4.052 83.298 1.00 17.72 42 GLY C CA 1
ATOM 2229 C C . GLY C 1 42 ? 28.506 3.609 82.241 1.00 24.94 42 GLY C C 1
ATOM 2230 O O . GLY C 1 42 ? 27.572 2.856 82.555 1.00 24.09 42 GLY C O 1
ATOM 2231 N N . LYS C 1 43 ? 28.684 4.038 80.999 1.00 23.47 43 LYS C N 1
ATOM 2232 C CA . LYS C 1 43 ? 27.785 3.694 79.907 1.00 22.82 43 LYS C CA 1
ATOM 2233 C C . LYS C 1 43 ? 28.577 2.987 78.815 1.00 24.17 43 LYS C C 1
ATOM 2234 O O . LYS C 1 43 ? 29.801 2.925 78.847 1.00 22.03 43 LYS C O 1
ATOM 2240 N N . GLN C 1 44 ? 27.855 2.411 77.866 1.00 26.02 44 GLN C N 1
ATOM 2241 C CA . GLN C 1 44 ? 28.489 1.769 76.732 1.00 21.56 44 GLN C CA 1
ATOM 2242 C C . GLN C 1 44 ? 28.796 2.803 75.653 1.00 13.22 44 GLN C C 1
ATOM 2243 O O . GLN C 1 44 ? 28.111 3.817 75.522 1.00 16.86 44 GLN C O 1
ATOM 2249 N N . ARG C 1 45 ? 29.872 2.548 74.924 1.00 14.26 45 ARG C N 1
ATOM 2250 C CA . ARG C 1 45 ? 30.261 3.397 73.802 1.00 18.77 45 ARG C CA 1
ATOM 2251 C C . ARG C 1 45 ? 29.188 3.415 72.715 1.00 15.60 45 ARG C C 1
ATOM 2252 O O . ARG C 1 45 ? 28.499 2.420 72.476 1.00 18.56 45 ARG C O 1
ATOM 2260 N N . GLU C 1 46 ? 29.014 4.563 72.070 1.00 13.27 46 GLU C N 1
ATOM 2261 C CA . GLU C 1 46 ? 28.069 4.672 70.975 1.00 10.73 46 GLU C CA 1
ATOM 2262 C C . GLU C 1 46 ? 28.694 5.462 69.844 1.00 12.64 46 GLU C C 1
ATOM 2263 O O . GLU C 1 46 ? 29.483 6.383 70.084 1.00 9.70 46 GLU C O 1
ATOM 2269 N N . LEU C 1 47 ? 28.398 5.019 68.621 1.00 11.41 47 LEU C N 1
ATOM 2270 C CA . LEU C 1 47 ? 28.826 5.710 67.415 1.00 11.96 47 LEU C CA 1
ATOM 2271 C C . LEU C 1 47 ? 28.156 7.056 67.353 1.00 9.85 47 LEU C C 1
ATOM 2272 O O . LEU C 1 47 ? 26.927 7.146 67.493 1.00 10.84 47 LEU C O 1
ATOM 2277 N N . VAL C 1 48 ? 28.947 8.098 67.117 1.00 8.76 48 VAL C N 1
ATOM 2278 C CA . VAL C 1 48 ? 28.422 9.431 66.906 1.00 9.32 48 VAL C CA 1
ATOM 2279 C C . VAL C 1 48 ? 28.355 9.768 65.422 1.00 11.20 48 VAL C C 1
ATOM 2280 O O . VAL C 1 48 ? 27.297 10.148 64.904 1.00 10.02 48 VAL C O 1
ATOM 2284 N N . ALA C 1 49 ? 29.474 9.614 64.723 1.00 9.70 49 ALA C N 1
ATOM 2285 C CA . ALA C 1 49 ? 29.534 9.901 63.294 1.00 10.24 49 ALA C CA 1
ATOM 2286 C C . ALA C 1 49 ? 30.717 9.163 62.696 1.00 11.72 49 ALA C C 1
ATOM 2287 O O . ALA C 1 49 ? 31.762 9.015 63.337 1.00 11.84 49 ALA C O 1
ATOM 2289 N N . SER C 1 50 ? 30.567 8.725 61.449 1.00 10.32 50 SER C N 1
ATOM 2290 C CA . SER C 1 50 ? 31.684 8.067 60.804 1.00 9.82 50 SER C CA 1
ATOM 2291 C C . SER C 1 50 ? 31.630 8.308 59.312 1.00 11.89 50 SER C C 1
ATOM 2292 O O . SER C 1 50 ? 30.569 8.592 58.745 1.00 10.70 50 SER C O 1
ATOM 2295 N N . LEU C 1 51 ? 32.812 8.214 58.699 1.00 8.53 51 LEU C N 1
ATOM 2296 C CA . LEU C 1 51 ? 32.997 8.275 57.253 1.00 9.22 51 LEU C CA 1
ATOM 2297 C C . LEU C 1 51 ? 33.711 7.013 56.780 1.00 10.90 51 LEU C C 1
ATOM 2298 O O . LEU C 1 51 ? 34.782 6.683 57.285 1.00 11.05 51 LEU C O 1
ATOM 2303 N N . THR C 1 52 ? 33.136 6.321 55.794 1.00 11.44 52 THR C N 1
ATOM 2304 C CA . THR C 1 52 ? 33.815 5.173 55.217 1.00 10.71 52 THR C CA 1
ATOM 2305 C C . THR C 1 52 ? 35.019 5.640 54.392 1.00 12.64 52 THR C C 1
ATOM 2306 O O . THR C 1 52 ? 35.243 6.846 54.184 1.00 12.49 52 THR C O 1
ATOM 2310 N N . THR C 1 53 ? 35.777 4.664 53.885 1.00 11.19 53 THR C N 1
ATOM 2311 C CA . THR C 1 53 ? 36.875 4.962 52.960 1.00 11.86 53 THR C CA 1
ATOM 2312 C C . THR C 1 53 ? 36.393 5.779 51.765 1.00 13.71 53 THR C C 1
ATOM 2313 O O . THR C 1 53 ? 37.154 6.576 51.198 1.00 16.29 53 THR C O 1
ATOM 2317 N N . THR C 1 54 ? 35.131 5.623 51.396 1.00 15.09 54 THR C N 1
ATOM 2318 C CA . THR C 1 54 ? 34.546 6.309 50.248 1.00 14.20 54 THR C CA 1
ATOM 2319 C C . THR C 1 54 ? 33.767 7.569 50.618 1.00 14.64 54 THR C C 1
ATOM 2320 O O . THR C 1 54 ? 33.150 8.195 49.741 1.00 14.70 54 THR C O 1
ATOM 2324 N N . GLY C 1 55 ? 33.795 7.981 51.876 1.00 14.13 55 GLY C N 1
ATOM 2325 C CA . GLY C 1 55 ? 33.185 9.225 52.258 1.00 14.01 55 GLY C CA 1
ATOM 2326 C C . GLY C 1 55 ? 31.716 9.116 52.574 1.00 13.03 55 GLY C C 1
ATOM 2327 O O . GLY C 1 55 ? 31.033 10.146 52.629 1.00 14.31 55 GLY C O 1
ATOM 2328 N N . THR C 1 56 ? 31.214 7.892 52.781 1.00 13.88 56 THR C N 1
ATOM 2329 C CA . THR C 1 56 ? 29.837 7.661 53.191 1.00 11.76 56 THR C CA 1
ATOM 2330 C C . THR C 1 56 ? 29.691 7.987 54.672 1.00 13.74 56 THR C C 1
ATOM 2331 O O . THR C 1 56 ? 30.387 7.408 55.515 1.00 10.14 56 THR C O 1
ATOM 2335 N N . ALA C 1 57 ? 28.744 8.864 54.981 1.00 12.41 57 ALA C N 1
ATOM 2336 C CA . ALA C 1 57 ? 28.536 9.343 56.339 1.00 11.10 57 ALA C CA 1
ATOM 2337 C C . ALA C 1 57 ? 27.440 8.554 57.037 1.00 12.49 57 ALA C C 1
ATOM 2338 O O . ALA C 1 57 ? 26.402 8.244 56.446 1.00 16.40 57 ALA C O 1
ATOM 2340 N N . ASP C 1 58 ? 27.667 8.249 58.309 1.00 10.85 58 ASP C N 1
ATOM 2341 C CA . ASP C 1 58 ? 26.642 7.669 59.165 1.00 7.74 58 ASP C CA 1
ATOM 2342 C C . ASP C 1 58 ? 26.669 8.429 60.484 1.00 11.52 58 ASP C C 1
ATOM 2343 O O . ASP C 1 58 ? 27.736 8.855 60.935 1.00 10.95 58 ASP C O 1
ATOM 2348 N N . TYR C 1 59 ? 25.488 8.643 61.066 1.00 9.62 59 TYR C N 1
ATOM 2349 C CA . TYR C 1 59 ? 25.340 9.383 62.312 1.00 10.75 59 TYR C CA 1
ATOM 2350 C C . TYR C 1 59 ? 24.528 8.574 63.308 1.00 11.70 59 TYR C C 1
ATOM 2351 O O . TYR C 1 59 ? 23.537 7.926 62.937 1.00 12.25 59 TYR C O 1
ATOM 2360 N N . GLY C 1 60 ? 24.931 8.635 64.578 1.00 9.91 60 GLY C N 1
ATOM 2361 C CA . GLY C 1 60 ? 24.115 8.054 65.624 1.00 10.59 60 GLY C CA 1
ATOM 2362 C C . GLY C 1 60 ? 22.708 8.624 65.629 1.00 10.03 60 GLY C C 1
ATOM 2363 O O . GLY C 1 60 ? 22.459 9.770 65.222 1.00 10.90 60 GLY C O 1
ATOM 2364 N N . ASP C 1 61 ? 21.755 7.808 66.082 1.00 10.68 61 ASP C N 1
ATOM 2365 C CA . ASP C 1 61 ? 20.354 8.228 65.996 1.00 13.69 61 ASP C CA 1
ATOM 2366 C C . ASP C 1 61 ? 20.062 9.466 66.843 1.00 12.43 61 ASP C C 1
ATOM 2367 O O . ASP C 1 61 ? 19.147 10.233 66.526 1.00 18.05 61 ASP C O 1
ATOM 2372 N N . PHE C 1 62 ? 20.815 9.670 67.915 1.00 13.28 62 PHE C N 1
ATOM 2373 C CA . PHE C 1 62 ? 20.649 10.816 68.800 1.00 14.81 62 PHE C CA 1
ATOM 2374 C C . PHE C 1 62 ? 21.154 12.113 68.188 1.00 14.92 62 PHE C C 1
ATOM 2375 O O . PHE C 1 62 ? 20.931 13.177 68.769 1.00 13.84 62 PHE C O 1
ATOM 2383 N N . VAL C 1 63 ? 21.844 12.062 67.049 1.00 14.73 63 VAL C N 1
ATOM 2384 C CA . VAL C 1 63 ? 22.406 13.279 66.467 1.00 15.67 63 VAL C CA 1
ATOM 2385 C C . VAL C 1 63 ? 21.301 14.163 65.905 1.00 14.37 63 VAL C C 1
ATOM 2386 O O . VAL C 1 63 ? 21.295 15.382 66.125 1.00 12.82 63 VAL C O 1
ATOM 2390 N N . LYS C 1 64 ? 20.340 13.568 65.190 1.00 13.82 64 LYS C N 1
ATOM 2391 C CA . LYS C 1 64 ? 19.148 14.278 64.708 1.00 17.93 64 LYS C CA 1
ATOM 2392 C C . LYS C 1 64 ? 19.504 15.584 63.995 1.00 16.91 64 LYS C C 1
ATOM 2393 O O . LYS C 1 64 ? 18.929 16.651 64.258 1.00 17.36 64 LYS C O 1
ATOM 2399 N N . GLY C 1 65 ? 20.474 15.492 63.083 1.00 14.72 65 GLY C N 1
ATOM 2400 C CA . GLY C 1 65 ? 20.874 16.605 62.246 1.00 14.81 65 GLY C CA 1
ATOM 2401 C C . GLY C 1 65 ? 21.733 17.664 62.897 1.00 15.35 65 GLY C C 1
ATOM 2402 O O . GLY C 1 65 ? 22.091 18.631 62.229 1.00 20.23 65 GLY C O 1
ATOM 2403 N N . ARG C 1 66 ? 22.107 17.516 64.160 1.00 11.70 66 ARG C N 1
ATOM 2404 C CA . ARG C 1 66 ? 22.805 18.595 64.837 1.00 11.34 66 ARG C CA 1
ATOM 2405 C C . ARG C 1 66 ? 24.311 18.629 64.587 1.00 13.01 66 ARG C C 1
ATOM 2406 O O . ARG C 1 66 ? 24.936 19.672 64.834 1.00 15.21 66 ARG C O 1
ATOM 2414 N N . PHE C 1 67 ? 24.909 17.522 64.155 1.00 13.33 67 PHE C N 1
ATOM 2415 C CA . PHE C 1 67 ? 26.358 17.398 64.013 1.00 13.32 67 PHE C CA 1
ATOM 2416 C C . PHE C 1 67 ? 26.688 17.109 62.556 1.00 15.85 67 PHE C C 1
ATOM 2417 O O . PHE C 1 67 ? 25.909 16.458 61.846 1.00 16.69 67 PHE C O 1
ATOM 2425 N N . THR C 1 68 ? 27.879 17.525 62.125 1.00 14.56 68 THR C N 1
ATOM 2426 C CA . THR C 1 68 ? 28.372 17.231 60.783 1.00 17.21 68 THR C CA 1
ATOM 2427 C C . THR C 1 68 ? 29.800 16.709 60.873 1.00 14.38 68 THR C C 1
ATOM 2428 O O . THR C 1 68 ? 30.654 17.324 61.523 1.00 16.92 68 THR C O 1
ATOM 2432 N N . ILE C 1 69 ? 30.069 15.596 60.214 1.00 10.59 69 ILE C N 1
ATOM 2433 C CA . ILE C 1 69 ? 31.430 15.062 60.166 1.00 9.83 69 ILE C CA 1
ATOM 2434 C C . ILE C 1 69 ? 32.060 15.468 58.848 1.00 15.04 69 ILE C C 1
ATOM 2435 O O . ILE C 1 69 ? 31.402 15.481 57.802 1.00 16.46 69 ILE C O 1
ATOM 2440 N N . SER C 1 70 ? 33.353 15.767 58.887 1.00 15.31 70 SER C N 1
ATOM 2441 C CA . SER C 1 70 ? 34.099 16.037 57.673 1.00 19.70 70 SER C CA 1
ATOM 2442 C C . SER C 1 70 ? 35.544 15.595 57.886 1.00 17.55 70 SER C C 1
ATOM 2443 O O . SER C 1 70 ? 35.994 15.355 59.014 1.00 13.73 70 SER C O 1
ATOM 2446 N N . ARG C 1 71 ? 36.258 15.441 56.785 1.00 13.42 71 ARG C N 1
ATOM 2447 C CA . ARG C 1 71 ? 37.658 15.040 56.851 1.00 16.84 71 ARG C CA 1
ATOM 2448 C C . ARG C 1 71 ? 38.442 15.958 55.943 1.00 25.16 71 ARG C C 1
ATOM 2449 O O . ARG C 1 71 ? 37.950 16.366 54.890 1.00 20.20 71 ARG C O 1
ATOM 2457 N N . ASP C 1 72 ? 39.648 16.301 56.375 1.00 18.63 72 ASP C N 1
ATOM 2458 C CA . ASP C 1 72 ? 40.548 17.139 55.599 1.00 29.86 72 ASP C CA 1
ATOM 2459 C C . ASP C 1 72 ? 41.741 16.259 55.247 1.00 33.09 72 ASP C C 1
ATOM 2460 O O . ASP C 1 72 ? 42.676 16.120 56.038 1.00 34.22 72 ASP C O 1
ATOM 2465 N N . ASN C 1 73 ? 41.687 15.646 54.065 1.00 31.86 73 ASN C N 1
ATOM 2466 C CA . ASN C 1 73 ? 42.693 14.666 53.676 1.00 40.37 73 ASN C CA 1
ATOM 2467 C C . ASN C 1 73 ? 44.067 15.299 53.530 1.00 43.92 73 ASN C C 1
ATOM 2468 O O . ASN C 1 73 ? 45.076 14.587 53.611 1.00 44.49 73 ASN C O 1
ATOM 2473 N N . ALA C 1 74 ? 44.126 16.619 53.339 1.00 39.52 74 ALA C N 1
ATOM 2474 C CA . ALA C 1 74 ? 45.400 17.321 53.254 1.00 43.89 74 ALA C CA 1
ATOM 2475 C C . ALA C 1 74 ? 45.965 17.618 54.636 1.00 50.01 74 ALA C C 1
ATOM 2476 O O . ALA C 1 74 ? 47.159 17.413 54.874 1.00 54.19 74 ALA C O 1
ATOM 2478 N N . GLU C 1 75 ? 45.124 18.101 55.556 1.00 42.93 75 GLU C N 1
ATOM 2479 C CA . GLU C 1 75 ? 45.540 18.409 56.922 1.00 32.91 75 GLU C CA 1
ATOM 2480 C C . GLU C 1 75 ? 45.586 17.182 57.827 1.00 40.54 75 GLU C C 1
ATOM 2481 O O . GLU C 1 75 ? 45.922 17.319 59.011 1.00 39.70 75 GLU C O 1
ATOM 2487 N N . ASN C 1 76 ? 45.260 15.999 57.304 1.00 34.81 76 ASN C N 1
ATOM 2488 C CA . ASN C 1 76 ? 45.280 14.751 58.069 1.00 39.05 76 ASN C CA 1
ATOM 2489 C C . ASN C 1 76 ? 44.329 14.773 59.273 1.00 29.67 76 ASN C C 1
ATOM 2490 O O . ASN C 1 76 ? 44.698 14.379 60.382 1.00 26.64 76 ASN C O 1
ATOM 2495 N N . THR C 1 77 ? 43.090 15.214 59.064 1.00 24.56 77 THR C N 1
ATOM 2496 C CA . THR C 1 77 ? 42.176 15.323 60.194 1.00 20.30 77 THR C CA 1
ATOM 2497 C C . THR C 1 77 ? 40.797 14.799 59.845 1.00 13.65 77 THR C C 1
ATOM 2498 O O . THR C 1 77 ? 40.377 14.799 58.685 1.00 18.40 77 THR C O 1
ATOM 2502 N N . VAL C 1 78 ? 40.093 14.355 60.876 1.00 15.74 78 VAL C N 1
ATOM 2503 C CA . VAL C 1 78 ? 38.650 14.212 60.831 1.00 16.31 78 VAL C CA 1
ATOM 2504 C C . VAL C 1 78 ? 38.076 15.184 61.860 1.00 14.93 78 VAL C C 1
ATOM 2505 O O . VAL C 1 78 ? 38.649 15.363 62.941 1.00 14.95 78 VAL C O 1
ATOM 2509 N N . ASP C 1 79 ? 36.985 15.864 61.492 1.00 13.12 79 ASP C N 1
ATOM 2510 C CA . ASP C 1 79 ? 36.391 16.924 62.286 1.00 16.29 79 ASP C CA 1
ATOM 2511 C C . ASP C 1 79 ? 34.940 16.577 62.595 1.00 13.54 79 ASP C C 1
ATOM 2512 O O . ASP C 1 79 ? 34.255 15.915 61.803 1.00 13.00 79 ASP C O 1
ATOM 2517 N N . LEU C 1 80 ? 34.461 17.056 63.732 1.00 10.22 80 LEU C N 1
ATOM 2518 C CA . LEU C 1 80 ? 33.059 16.906 64.098 1.00 8.77 80 LEU C CA 1
ATOM 2519 C C . LEU C 1 80 ? 32.520 18.256 64.548 1.00 12.79 80 LEU C C 1
ATOM 2520 O O . LEU C 1 80 ? 32.867 18.737 65.633 1.00 11.20 80 LEU C O 1
ATOM 2525 N N . HIS C 1 81 ? 31.649 18.845 63.737 1.00 9.56 81 HIS C N 1
ATOM 2526 C CA . HIS C 1 81 ? 31.016 20.112 64.077 1.00 14.40 81 HIS C CA 1
ATOM 2527 C C . HIS C 1 81 ? 29.718 19.801 64.803 1.00 16.11 81 HIS C C 1
ATOM 2528 O O . HIS C 1 81 ? 28.820 19.192 64.220 1.00 16.16 81 HIS C O 1
ATOM 2535 N N . MET C 1 82 ? 29.626 20.206 66.071 1.00 14.55 82 MET C N 1
ATOM 2536 C CA . MET C 1 82 ? 28.502 19.855 66.931 1.00 12.58 82 MET C CA 1
ATOM 2537 C C . MET C 1 82 ? 27.743 21.118 67.313 1.00 14.40 82 MET C C 1
ATOM 2538 O O . MET C 1 82 ? 28.303 22.010 67.947 1.00 19.11 82 MET C O 1
ATOM 2543 N N . ASN C 1 83 ? 26.477 21.199 66.910 1.00 15.57 83 ASN C N 1
ATOM 2544 C CA . ASN C 1 83 ? 25.584 22.297 67.258 1.00 14.82 83 ASN C CA 1
ATOM 2545 C C . ASN C 1 83 ? 24.524 21.799 68.226 1.00 14.91 83 ASN C C 1
ATOM 2546 O O . ASN C 1 83 ? 24.306 20.595 68.357 1.00 11.88 83 ASN C O 1
ATOM 2551 N N . SER C 1 84 ? 23.866 22.747 68.894 1.00 13.80 84 SER C N 1
ATOM 2552 C CA . SER C 1 84 ? 22.707 22.479 69.738 1.00 12.83 84 SER C CA 1
ATOM 2553 C C . SER C 1 84 ? 23.015 21.413 70.779 1.00 13.14 84 SER C C 1
ATOM 2554 O O . SER C 1 84 ? 22.255 20.459 70.966 1.00 11.87 84 SER C O 1
ATOM 2557 N N . LEU C 1 85 ? 24.148 21.583 71.464 1.00 11.53 85 LEU C N 1
ATOM 2558 C CA . LEU C 1 85 ? 24.589 20.571 72.414 1.00 14.69 85 LEU C CA 1
ATOM 2559 C C . LEU C 1 85 ? 23.683 20.563 73.638 1.00 12.42 85 LEU C C 1
ATOM 2560 O O . LEU C 1 85 ? 23.203 21.612 74.085 1.00 12.67 85 LEU C O 1
ATOM 2565 N N . LYS C 1 86 ? 23.411 19.364 74.144 1.00 12.60 86 LYS C N 1
ATOM 2566 C CA . LYS C 1 86 ? 22.465 19.101 75.219 1.00 13.48 86 LYS C CA 1
ATOM 2567 C C . LYS C 1 86 ? 23.171 18.388 76.357 1.00 14.09 86 LYS C C 1
ATOM 2568 O O . LYS C 1 86 ? 24.204 17.734 76.147 1.00 13.63 86 LYS C O 1
ATOM 2574 N N . PRO C 1 87 ? 22.624 18.455 77.580 1.00 15.14 87 PRO C N 1
ATOM 2575 C CA . PRO C 1 87 ? 23.249 17.722 78.687 1.00 19.16 87 PRO C CA 1
ATOM 2576 C C . PRO C 1 87 ? 23.530 16.254 78.373 1.00 16.07 87 PRO C C 1
ATOM 2577 O O . PRO C 1 87 ? 24.568 15.712 78.788 1.00 19.77 87 PRO C O 1
ATOM 2581 N N . GLU C 1 88 ? 22.639 15.607 77.624 1.00 15.04 88 GLU C N 1
ATOM 2582 C CA . GLU C 1 88 ? 22.743 14.193 77.270 1.00 18.62 88 GLU C CA 1
ATOM 2583 C C . GLU C 1 88 ? 23.935 13.901 76.362 1.00 15.56 88 GLU C C 1
ATOM 2584 O O . GLU C 1 88 ? 24.305 12.726 76.189 1.00 16.34 88 GLU C O 1
ATOM 2590 N N . ASP C 1 89 ? 24.550 14.942 75.805 1.00 12.49 89 ASP C N 1
ATOM 2591 C CA . ASP C 1 89 ? 25.727 14.806 74.973 1.00 12.34 89 ASP C CA 1
ATOM 2592 C C . ASP C 1 89 ? 27.027 14.792 75.778 1.00 11.29 89 ASP C C 1
ATOM 2593 O O . ASP C 1 89 ? 28.092 14.544 75.200 1.00 11.57 89 ASP C O 1
ATOM 2598 N N . THR C 1 90 ? 26.982 15.062 77.083 1.00 11.24 90 THR C N 1
ATOM 2599 C CA . THR C 1 90 ? 28.190 14.989 77.906 1.00 10.66 90 THR C CA 1
ATOM 2600 C C . THR C 1 90 ? 28.780 13.591 77.918 1.00 11.81 90 THR C C 1
ATOM 2601 O O . THR C 1 90 ? 28.092 12.625 78.230 1.00 12.74 90 THR C O 1
ATOM 2605 N N . ALA C 1 91 ? 30.077 13.497 77.625 1.00 11.23 91 ALA C N 1
ATOM 2606 C CA . ALA C 1 91 ? 30.765 12.230 77.439 1.00 11.95 91 ALA C CA 1
ATOM 2607 C C . ALA C 1 91 ? 32.209 12.514 77.040 1.00 12.52 91 ALA C C 1
ATOM 2608 O O . ALA C 1 91 ? 32.581 13.653 76.738 1.00 11.92 91 ALA C O 1
ATOM 2610 N N . VAL C 1 92 ? 33.018 11.453 77.035 1.00 13.02 92 VAL C N 1
ATOM 2611 C CA . VAL C 1 92 ? 34.323 11.481 76.399 1.00 9.87 92 VAL C CA 1
ATOM 2612 C C . VAL C 1 92 ? 34.126 11.125 74.927 1.00 11.48 92 VAL C C 1
ATOM 2613 O O . VAL C 1 92 ? 33.513 10.104 74.598 1.00 10.46 92 VAL C O 1
ATOM 2617 N N . TYR C 1 93 ? 34.633 11.968 74.046 1.00 10.09 93 TYR C N 1
ATOM 2618 C CA . TYR C 1 93 ? 34.571 11.730 72.614 1.00 9.86 93 TYR C CA 1
ATOM 2619 C C . TYR C 1 93 ? 35.915 11.190 72.146 1.00 11.78 93 TYR C C 1
ATOM 2620 O O . TYR C 1 93 ? 36.965 11.755 72.474 1.00 13.87 93 TYR C O 1
ATOM 2629 N N . TYR C 1 94 ? 35.874 10.088 71.381 1.00 12.03 94 TYR C N 1
ATOM 2630 C CA . TYR C 1 94 ? 37.063 9.410 70.864 1.00 10.67 94 TYR C CA 1
ATOM 2631 C C . TYR C 1 94 ? 37.005 9.397 69.340 1.00 11.12 94 TYR C C 1
ATOM 2632 O O . TYR C 1 94 ? 35.998 8.988 68.757 1.00 11.70 94 TYR C O 1
ATOM 2641 N N . CYS C 1 95 ? 38.081 9.796 68.698 1.00 12.52 95 CYS C N 1
ATOM 2642 C CA . CYS C 1 95 ? 38.145 9.605 67.257 1.00 7.93 95 CYS C CA 1
ATOM 2643 C C . CYS C 1 95 ? 38.789 8.271 66.953 1.00 8.64 95 CYS C C 1
ATOM 2644 O O . CYS C 1 95 ? 39.480 7.685 67.789 1.00 11.06 95 CYS C O 1
ATOM 2647 N N . HIS C 1 96 ? 38.523 7.761 65.756 1.00 11.81 96 HIS C N 1
ATOM 2648 C CA . HIS C 1 96 ? 39.136 6.506 65.332 1.00 9.51 96 HIS C CA 1
ATOM 2649 C C . HIS C 1 96 ? 39.511 6.598 63.865 1.00 11.58 96 HIS C C 1
ATOM 2650 O O . HIS C 1 96 ? 38.911 7.353 63.093 1.00 10.81 96 HIS C O 1
ATOM 2657 N N . GLU C 1 97 ? 40.469 5.756 63.481 1.00 10.63 97 GLU C N 1
ATOM 2658 C CA . GLU C 1 97 ? 40.855 5.611 62.084 1.00 11.89 97 GLU C CA 1
ATOM 2659 C C . GLU C 1 97 ? 40.993 4.126 61.796 1.00 10.39 97 GLU C C 1
ATOM 2660 O O . GLU C 1 97 ? 41.689 3.412 62.523 1.00 11.17 97 GLU C O 1
ATOM 2666 N N . ASP C 1 98 ? 40.350 3.671 60.727 1.00 9.02 98 ASP C N 1
ATOM 2667 C CA . ASP C 1 98 ? 40.349 2.256 60.368 1.00 9.44 98 ASP C CA 1
ATOM 2668 C C . ASP C 1 98 ? 41.086 2.109 59.060 1.00 10.44 98 ASP C C 1
ATOM 2669 O O . ASP C 1 98 ? 40.502 2.365 58.000 1.00 11.26 98 ASP C O 1
ATOM 2674 N N . PRO C 1 99 ? 42.357 1.718 59.082 1.00 12.13 99 PRO C N 1
ATOM 2675 C CA . PRO C 1 99 ? 43.096 1.495 57.836 1.00 11.89 99 PRO C CA 1
ATOM 2676 C C . PRO C 1 99 ? 42.339 0.578 56.893 1.00 11.89 99 PRO C C 1
ATOM 2677 O O . PRO C 1 99 ? 41.890 -0.506 57.274 1.00 11.50 99 PRO C O 1
ATOM 2681 N N . TYR C 1 100 ? 42.194 1.025 55.655 1.00 11.32 100 TYR C N 1
ATOM 2682 C CA . TYR C 1 100 ? 41.525 0.260 54.609 1.00 11.38 100 TYR C CA 1
ATOM 2683 C C . TYR C 1 100 ? 40.047 0.012 54.914 1.00 12.90 100 TYR C C 1
ATOM 2684 O O . TYR C 1 100 ? 39.422 -0.847 54.278 1.00 14.16 100 TYR C O 1
ATOM 2693 N N . GLY C 1 101 ? 39.488 0.717 55.895 1.00 11.72 101 GLY C N 1
ATOM 2694 C CA . GLY C 1 101 ? 38.149 0.461 56.362 1.00 12.10 101 GLY C CA 1
ATOM 2695 C C . GLY C 1 101 ? 38.024 -0.720 57.301 1.00 15.71 101 GLY C C 1
ATOM 2696 O O . GLY C 1 101 ? 36.899 -1.115 57.630 1.00 14.13 101 GLY C O 1
ATOM 2697 N N A MET C 1 102 ? 39.137 -1.311 57.731 0.49 13.68 102 MET C N 1
ATOM 2698 N N B MET C 1 102 ? 39.136 -1.290 57.748 0.51 13.58 102 MET C N 1
ATOM 2699 C CA A MET C 1 102 ? 39.112 -2.512 58.564 0.49 13.24 102 MET C CA 1
ATOM 2700 C CA B MET C 1 102 ? 39.117 -2.495 58.570 0.51 13.30 102 MET C CA 1
ATOM 2701 C C A MET C 1 102 ? 39.088 -2.117 60.040 0.49 14.15 102 MET C C 1
ATOM 2702 C C B MET C 1 102 ? 39.091 -2.115 60.048 0.51 14.15 102 MET C C 1
ATOM 2703 O O A MET C 1 102 ? 40.102 -1.676 60.596 0.49 11.15 102 MET C O 1
ATOM 2704 O O B MET C 1 102 ? 40.105 -1.683 60.611 0.51 11.58 102 MET C O 1
ATOM 2713 N N . GLU C 1 103 ? 37.939 -2.328 60.687 1.00 14.84 103 GLU C N 1
ATOM 2714 C CA . GLU C 1 103 ? 37.825 -2.100 62.124 1.00 13.54 103 GLU C CA 1
ATOM 2715 C C . GLU C 1 103 ? 38.820 -2.937 62.909 1.00 12.18 103 GLU C C 1
ATOM 2716 O O . GLU C 1 103 ? 39.216 -2.563 64.014 1.00 10.17 103 GLU C O 1
ATOM 2722 N N . SER C 1 104 ? 39.251 -4.064 62.355 1.00 13.18 104 SER C N 1
ATOM 2723 C CA . SER C 1 104 ? 40.208 -4.906 63.062 1.00 15.30 104 SER C CA 1
ATOM 2724 C C . SER C 1 104 ? 41.544 -4.203 63.266 1.00 15.20 104 SER C C 1
ATOM 2725 O O . SER C 1 104 ? 42.300 -4.578 64.162 1.00 14.46 104 SER C O 1
ATOM 2728 N N . LEU C 1 105 ? 41.836 -3.184 62.461 1.00 12.67 105 LEU C N 1
ATOM 2729 C CA . LEU C 1 105 ? 43.082 -2.441 62.535 1.00 12.06 105 LEU C CA 1
ATOM 2730 C C . LEU C 1 105 ? 42.886 -1.056 63.144 1.00 10.50 105 LEU C C 1
ATOM 2731 O O . LEU C 1 105 ? 43.788 -0.213 63.049 1.00 11.88 105 LEU C O 1
ATOM 2736 N N . ARG C 1 106 ? 41.755 -0.843 63.822 1.00 11.63 106 ARG C N 1
ATOM 2737 C CA . ARG C 1 106 ? 41.344 0.470 64.288 1.00 10.20 106 ARG C CA 1
ATOM 2738 C C . ARG C 1 106 ? 42.388 1.106 65.194 1.00 10.91 106 ARG C C 1
ATOM 2739 O O . ARG C 1 106 ? 42.883 0.483 66.136 1.00 15.10 106 ARG C O 1
ATOM 2747 N N . TYR C 1 107 ? 42.703 2.365 64.906 1.00 9.21 107 TYR C N 1
ATOM 2748 C CA . TYR C 1 107 ? 43.437 3.229 65.814 1.00 13.80 107 TYR C CA 1
ATOM 2749 C C . TYR C 1 107 ? 42.453 4.116 66.542 1.00 11.06 107 TYR C C 1
ATOM 2750 O O . TYR C 1 107 ? 41.520 4.636 65.935 1.00 11.44 107 TYR C O 1
ATOM 2759 N N . TRP C 1 108 ? 42.667 4.274 67.842 1.00 9.23 108 TRP C N 1
ATOM 2760 C CA . TRP C 1 108 ? 41.795 5.082 68.673 1.00 10.23 108 TRP C CA 1
ATOM 2761 C C . TRP C 1 108 ? 42.515 6.307 69.202 1.00 14.28 108 TRP C C 1
ATOM 2762 O O . TRP C 1 108 ? 43.740 6.323 69.320 1.00 13.63 108 TRP C O 1
ATOM 2773 N N . GLY C 1 109 ? 41.739 7.336 69.518 1.00 12.78 109 GLY C N 1
ATOM 2774 C CA . GLY C 1 109 ? 42.288 8.540 70.111 1.00 13.55 109 GLY C CA 1
ATOM 2775 C C . GLY C 1 109 ? 42.357 8.386 71.627 1.00 20.53 109 GLY C C 1
ATOM 2776 O O . GLY C 1 109 ? 41.967 7.359 72.194 1.00 16.72 109 GLY C O 1
ATOM 2777 N N . GLN C 1 110 ? 42.857 9.407 72.307 1.00 20.30 110 GLN C N 1
ATOM 2778 C CA . GLN C 1 110 ? 42.956 9.333 73.757 1.00 20.15 110 GLN C CA 1
ATOM 2779 C C . GLN C 1 110 ? 41.690 9.856 74.429 1.00 18.39 110 GLN C C 1
ATOM 2780 O O . GLN C 1 110 ? 41.535 9.757 75.645 1.00 16.63 110 GLN C O 1
ATOM 2786 N N . GLY C 1 111 ? 40.786 10.412 73.629 1.00 13.51 111 GLY C N 1
ATOM 2787 C CA . GLY C 1 111 ? 39.545 10.941 74.144 1.00 14.86 111 GLY C CA 1
ATOM 2788 C C . GLY C 1 111 ? 39.653 12.382 74.592 1.00 16.25 111 GLY C C 1
ATOM 2789 O O . GLY C 1 111 ? 40.679 12.805 75.133 1.00 16.46 111 GLY C O 1
ATOM 2790 N N . THR C 1 112 ? 38.596 13.151 74.360 1.00 11.69 112 THR C N 1
ATOM 2791 C CA . THR C 1 112 ? 38.480 14.500 74.901 1.00 15.15 112 THR C CA 1
ATOM 2792 C C . THR C 1 112 ? 37.098 14.683 75.523 1.00 13.15 112 THR C C 1
ATOM 2793 O O . THR C 1 112 ? 36.073 14.342 74.918 1.00 12.12 112 THR C O 1
ATOM 2797 N N . GLN C 1 113 ? 37.090 15.141 76.774 1.00 13.32 113 GLN C N 1
ATOM 2798 C CA . GLN C 1 113 ? 35.850 15.373 77.500 1.00 12.25 113 GLN C CA 1
ATOM 2799 C C . GLN C 1 113 ? 35.062 16.537 76.890 1.00 12.41 113 GLN C C 1
ATOM 2800 O O . GLN C 1 113 ? 35.612 17.614 76.624 1.00 12.93 113 GLN C O 1
ATOM 2806 N N . VAL C 1 114 ? 33.768 16.312 76.684 1.00 11.12 114 VAL C N 1
ATOM 2807 C CA . VAL C 1 114 ? 32.802 17.340 76.311 1.00 12.44 114 VAL C CA 1
ATOM 2808 C C . VAL C 1 114 ? 31.790 17.387 77.443 1.00 11.25 114 VAL C C 1
ATOM 2809 O O . VAL C 1 114 ? 31.165 16.369 77.753 1.00 12.95 114 VAL C O 1
ATOM 2813 N N . THR C 1 115 ? 31.666 18.543 78.096 1.00 9.43 115 THR C N 1
ATOM 2814 C CA . THR C 1 115 ? 30.729 18.716 79.200 1.00 11.81 115 THR C CA 1
ATOM 2815 C C . THR C 1 115 ? 29.789 19.865 78.875 1.00 12.51 115 THR C C 1
ATOM 2816 O O . THR C 1 115 ? 30.226 21.013 78.729 1.00 11.42 115 THR C O 1
ATOM 2820 N N . VAL C 1 116 ? 28.506 19.554 78.775 1.00 11.61 116 VAL C N 1
ATOM 2821 C CA . VAL C 1 116 ? 27.501 20.539 78.408 1.00 10.53 116 VAL C CA 1
ATOM 2822 C C . VAL C 1 116 ? 26.846 21.031 79.697 1.00 11.92 116 VAL C C 1
ATOM 2823 O O . VAL C 1 116 ? 26.231 20.247 80.428 1.00 17.55 116 VAL C O 1
ATOM 2827 N N . SER C 1 117 ? 26.993 22.320 79.993 1.00 13.97 117 SER C N 1
ATOM 2828 C CA . SER C 1 117 ? 26.623 22.875 81.292 1.00 13.25 117 SER C CA 1
ATOM 2829 C C . SER C 1 117 ? 25.835 24.159 81.119 1.00 16.02 117 SER C C 1
ATOM 2830 O O . SER C 1 117 ? 26.259 25.050 80.381 1.00 15.02 117 SER C O 1
ATOM 2833 N N . SER C 1 118 ? 24.713 24.270 81.844 1.00 18.75 118 SER C N 1
ATOM 2834 C CA . SER C 1 118 ? 23.944 25.520 81.829 1.00 17.90 118 SER C CA 1
ATOM 2835 C C . SER C 1 118 ? 24.782 26.691 82.316 1.00 23.17 118 SER C C 1
ATOM 2836 O O . SER C 1 118 ? 24.622 27.822 81.839 1.00 20.75 118 SER C O 1
ATOM 2839 N N . ALA C 1 119 ? 25.676 26.439 83.263 1.00 16.04 119 ALA C N 1
ATOM 2840 C CA . ALA C 1 119 ? 26.483 27.490 83.875 1.00 19.00 119 ALA C CA 1
ATOM 2841 C C . ALA C 1 119 ? 27.626 27.958 82.998 1.00 28.20 119 ALA C C 1
ATOM 2842 O O . ALA C 1 119 ? 28.282 28.945 83.347 1.00 29.26 119 ALA C O 1
ATOM 2844 N N . ALA C 1 120 ? 27.908 27.269 81.892 1.00 25.97 120 ALA C N 1
ATOM 2845 C CA . ALA C 1 120 ? 28.923 27.769 80.980 1.00 25.49 120 ALA C CA 1
ATOM 2846 C C . ALA C 1 120 ? 28.437 29.013 80.257 1.00 27.99 120 ALA C C 1
ATOM 2847 O O . ALA C 1 120 ? 29.249 29.720 79.660 1.00 31.09 120 ALA C O 1
ATOM 2849 N N . ALA C 1 121 ? 27.136 29.293 80.305 1.00 30.04 121 ALA C N 1
ATOM 2850 C CA . ALA C 1 121 ? 26.566 30.439 79.596 1.00 36.22 121 ALA C CA 1
ATOM 2851 C C . ALA C 1 121 ? 27.080 31.763 80.160 1.00 35.82 121 ALA C C 1
ATOM 2852 O O . ALA C 1 121 ? 27.384 31.864 81.351 1.00 42.98 121 ALA C O 1
ATOM 2854 N N . VAL D 1 2 ? 23.019 43.268 67.908 1.00 29.25 2 VAL D N 1
ATOM 2855 C CA . VAL D 1 2 ? 23.578 42.337 66.939 1.00 22.12 2 VAL D CA 1
ATOM 2856 C C . VAL D 1 2 ? 24.743 41.564 67.582 1.00 27.87 2 VAL D C 1
ATOM 2857 O O . VAL D 1 2 ? 25.537 42.128 68.330 1.00 26.26 2 VAL D O 1
ATOM 2861 N N . GLN D 1 3 ? 24.721 40.260 67.399 1.00 24.20 3 GLN D N 1
ATOM 2862 C CA . GLN D 1 3 ? 25.740 39.413 68.014 1.00 24.88 3 GLN D CA 1
ATOM 2863 C C . GLN D 1 3 ? 26.275 38.303 67.032 1.00 23.83 3 GLN D C 1
ATOM 2864 O O . GLN D 1 3 ? 25.456 37.788 66.279 1.00 24.59 3 GLN D O 1
ATOM 2870 N N . LEU D 1 4 ? 27.583 37.959 67.077 1.00 21.99 4 LEU D N 1
ATOM 2871 C CA . LEU D 1 4 ? 28.193 36.868 66.257 1.00 18.53 4 LEU D CA 1
ATOM 2872 C C . LEU D 1 4 ? 28.094 35.572 67.151 1.00 18.61 4 LEU D C 1
ATOM 2873 O O . LEU D 1 4 ? 28.224 35.707 68.375 1.00 21.26 4 LEU D O 1
ATOM 2878 N N . GLN D 1 5 ? 27.909 34.370 66.551 1.00 21.67 5 GLN D N 1
ATOM 2879 C CA . GLN D 1 5 ? 27.790 33.054 67.258 1.00 28.36 5 GLN D CA 1
ATOM 2880 C C . GLN D 1 5 ? 29.110 32.323 67.056 1.00 20.30 5 GLN D C 1
ATOM 2881 O O . GLN D 1 5 ? 29.411 31.867 65.962 1.00 20.05 5 GLN D O 1
ATOM 2887 N N . GLU D 1 6 ? 29.909 32.262 68.110 1.00 21.34 6 GLU D N 1
ATOM 2888 C CA . GLU D 1 6 ? 31.185 31.569 68.040 1.00 24.66 6 GLU D CA 1
ATOM 2889 C C . GLU D 1 6 ? 30.958 30.081 68.239 1.00 28.93 6 GLU D C 1
ATOM 2890 O O . GLU D 1 6 ? 30.158 29.670 69.085 1.00 24.25 6 GLU D O 1
ATOM 2896 N N . SER D 1 7 ? 31.666 29.287 67.441 1.00 21.50 7 SER D N 1
ATOM 2897 C CA . SER D 1 7 ? 31.647 27.838 67.520 1.00 19.36 7 SER D CA 1
ATOM 2898 C C . SER D 1 7 ? 33.086 27.342 67.661 1.00 24.20 7 SER D C 1
ATOM 2899 O O . SER D 1 7 ? 33.999 27.846 66.995 1.00 22.29 7 SER D O 1
ATOM 2902 N N . GLY D 1 8 ? 33.292 26.382 68.540 1.00 23.00 8 GLY D N 1
ATOM 2903 C CA . GLY D 1 8 ? 34.609 25.780 68.695 1.00 19.85 8 GLY D CA 1
ATOM 2904 C C . GLY D 1 8 ? 35.399 26.379 69.834 1.00 26.45 8 GLY D C 1
ATOM 2905 O O . GLY D 1 8 ? 34.895 27.121 70.675 1.00 22.22 8 GLY D O 1
ATOM 2906 N N . GLY D 1 9 ? 36.680 26.042 69.848 1.00 24.65 9 GLY D N 1
ATOM 2907 C CA . GLY D 1 9 ? 37.526 26.335 70.984 1.00 21.57 9 GLY D CA 1
ATOM 2908 C C . GLY D 1 9 ? 37.724 25.111 71.852 1.00 25.24 9 GLY D C 1
ATOM 2909 O O . GLY D 1 9 ? 37.517 23.967 71.441 1.00 24.38 9 GLY D O 1
ATOM 2910 N N . GLY D 1 10 ? 38.148 25.368 73.078 1.00 19.38 10 GLY D N 1
ATOM 2911 C CA . GLY D 1 10 ? 38.277 24.315 74.035 1.00 19.86 10 GLY D CA 1
ATOM 2912 C C . GLY D 1 10 ? 39.719 23.912 74.199 1.00 17.35 10 GLY D C 1
ATOM 2913 O O . GLY D 1 10 ? 40.637 24.718 74.033 1.00 15.60 10 GLY D O 1
ATOM 2914 N N . LEU D 1 11 ? 39.894 22.656 74.547 1.00 16.12 11 LEU D N 1
ATOM 2915 C CA . LEU D 1 11 ? 41.168 22.093 74.950 1.00 13.63 11 LEU D CA 1
ATOM 2916 C C . LEU D 1 11 ? 41.902 21.520 73.754 1.00 13.74 11 LEU D C 1
ATOM 2917 O O . LEU D 1 11 ? 41.298 20.890 72.878 1.00 17.35 11 LEU D O 1
ATOM 2922 N N . VAL D 1 12 ? 43.209 21.757 73.720 1.00 12.90 12 VAL D N 1
ATOM 2923 C CA . VAL D 1 12 ? 44.067 21.313 72.639 1.00 14.12 12 VAL D CA 1
ATOM 2924 C C . VAL D 1 12 ? 45.459 21.085 73.215 1.00 10.95 12 VAL D C 1
ATOM 2925 O O . VAL D 1 12 ? 45.913 21.822 74.101 1.00 14.09 12 VAL D O 1
ATOM 2929 N N . GLN D 1 13 ? 46.126 20.050 72.732 1.00 12.24 13 GLN D N 1
ATOM 2930 C CA . GLN D 1 13 ? 47.484 19.790 73.191 1.00 12.11 13 GLN D CA 1
ATOM 2931 C C . GLN D 1 13 ? 48.467 20.805 72.611 1.00 13.17 13 GLN D C 1
ATOM 2932 O O . GLN D 1 13 ? 48.233 21.423 71.569 1.00 13.20 13 GLN D O 1
ATOM 2938 N N . VAL D 1 14 ? 49.592 20.976 73.316 1.00 16.06 14 VAL D N 1
ATOM 2939 C CA . VAL D 1 14 ? 50.710 21.704 72.740 1.00 14.45 14 VAL D CA 1
ATOM 2940 C C . VAL D 1 14 ? 51.099 21.036 71.435 1.00 12.10 14 VAL D C 1
ATOM 2941 O O . VAL D 1 14 ? 51.208 19.804 71.355 1.00 14.18 14 VAL D O 1
ATOM 2945 N N . GLY D 1 15 ? 51.323 21.849 70.410 1.00 10.08 15 GLY D N 1
ATOM 2946 C CA . GLY D 1 15 ? 51.542 21.372 69.061 1.00 13.82 15 GLY D CA 1
ATOM 2947 C C . GLY D 1 15 ? 50.298 20.935 68.325 1.00 10.85 15 GLY D C 1
ATOM 2948 O O . GLY D 1 15 ? 50.398 20.577 67.143 1.00 15.92 15 GLY D O 1
ATOM 2949 N N . GLY D 1 16 ? 49.132 20.960 68.974 1.00 13.71 16 GLY D N 1
ATOM 2950 C CA . GLY D 1 16 ? 47.900 20.530 68.357 1.00 12.67 16 GLY D CA 1
ATOM 2951 C C . GLY D 1 16 ? 47.276 21.596 67.485 1.00 12.27 16 GLY D C 1
ATOM 2952 O O . GLY D 1 16 ? 47.769 22.717 67.355 1.00 11.65 16 GLY D O 1
ATOM 2953 N N . SER D 1 17 ? 46.119 21.236 66.916 1.00 11.47 17 SER D N 1
ATOM 2954 C CA . SER D 1 17 ? 45.375 22.083 66.003 1.00 15.84 17 SER D CA 1
ATOM 2955 C C . SER D 1 17 ? 43.939 22.219 66.500 1.00 19.32 17 SER D C 1
ATOM 2956 O O . SER D 1 17 ? 43.390 21.305 67.127 1.00 17.78 17 SER D O 1
ATOM 2959 N N . LEU D 1 18 ? 43.319 23.350 66.167 1.00 14.83 18 LEU D N 1
ATOM 2960 C CA . LEU D 1 18 ? 41.964 23.663 66.597 1.00 17.10 18 LEU D CA 1
ATOM 2961 C C . LEU D 1 18 ? 41.323 24.530 65.525 1.00 16.73 18 LEU D C 1
ATOM 2962 O O . LEU D 1 18 ? 42.007 25.330 64.890 1.00 16.28 18 LEU D O 1
ATOM 2967 N N . ARG D 1 19 ? 40.023 24.356 65.298 1.00 14.74 19 ARG D N 1
ATOM 2968 C CA . ARG D 1 19 ? 39.308 25.204 64.352 1.00 16.32 19 ARG D CA 1
ATOM 2969 C C . ARG D 1 19 ? 38.209 25.968 65.081 1.00 22.88 19 ARG D C 1
ATOM 2970 O O . ARG D 1 19 ? 37.344 25.366 65.725 1.00 19.99 19 ARG D O 1
ATOM 2978 N N . LEU D 1 20 ? 38.251 27.289 64.985 1.00 15.19 20 LEU D N 1
ATOM 2979 C CA . LEU D 1 20 ? 37.204 28.152 65.504 1.00 16.84 20 LEU D CA 1
ATOM 2980 C C . LEU D 1 20 ? 36.327 28.638 64.363 1.00 20.74 20 LEU D C 1
ATOM 2981 O O . LEU D 1 20 ? 36.798 28.832 63.239 1.00 18.32 20 LEU D O 1
ATOM 2986 N N . SER D 1 21 ? 35.043 28.843 64.672 1.00 16.99 21 SER D N 1
ATOM 2987 C CA . SER D 1 21 ? 34.059 29.295 63.698 1.00 21.73 21 SER D CA 1
ATOM 2988 C C . SER D 1 21 ? 33.221 30.414 64.296 1.00 18.24 21 SER D C 1
ATOM 2989 O O . SER D 1 21 ? 33.019 30.486 65.510 1.00 20.08 21 SER D O 1
ATOM 2992 N N . CYS D 1 22 ? 32.712 31.275 63.423 1.00 22.87 22 CYS D N 1
ATOM 2993 C CA . CYS D 1 22 ? 31.931 32.421 63.857 1.00 21.42 22 CYS D CA 1
ATOM 2994 C C . CYS D 1 22 ? 30.872 32.693 62.805 1.00 22.80 22 CYS D C 1
ATOM 2995 O O . CYS D 1 22 ? 31.209 32.940 61.641 1.00 21.56 22 CYS D O 1
ATOM 2998 N N . LYS D 1 23 ? 29.608 32.614 63.214 1.00 23.44 23 LYS D N 1
ATOM 2999 C CA . LYS D 1 23 ? 28.466 32.743 62.314 1.00 29.57 23 LYS D CA 1
ATOM 3000 C C . LYS D 1 23 ? 27.801 34.102 62.485 1.00 23.09 23 LYS D C 1
ATOM 3001 O O . LYS D 1 23 ? 27.509 34.518 63.609 1.00 24.76 23 LYS D O 1
ATOM 3007 N N . ALA D 1 24 ? 27.541 34.766 61.371 1.00 25.51 24 ALA D N 1
ATOM 3008 C CA . ALA D 1 24 ? 26.787 36.009 61.347 1.00 30.49 24 ALA D CA 1
ATOM 3009 C C . ALA D 1 24 ? 25.420 35.776 60.714 1.00 28.23 24 ALA D C 1
ATOM 3010 O O . ALA D 1 24 ? 25.155 34.746 60.086 1.00 33.95 24 ALA D O 1
ATOM 3012 N N . SER D 1 25 ? 24.551 36.776 60.862 1.00 33.43 25 SER D N 1
ATOM 3013 C CA . SER D 1 25 ? 23.185 36.645 60.382 1.00 35.14 25 SER D CA 1
ATOM 3014 C C . SER D 1 25 ? 23.118 36.693 58.860 1.00 40.45 25 SER D C 1
ATOM 3015 O O . SER D 1 25 ? 22.182 36.143 58.268 1.00 50.57 25 SER D O 1
ATOM 3018 N N . ARG D 1 30 ? 28.272 39.552 53.603 1.00 34.16 30 ARG D N 1
ATOM 3019 C CA . ARG D 1 30 ? 28.961 39.481 52.319 1.00 42.29 30 ARG D CA 1
ATOM 3020 C C . ARG D 1 30 ? 29.785 40.722 52.017 1.00 32.95 30 ARG D C 1
ATOM 3021 O O . ARG D 1 30 ? 30.659 40.663 51.148 1.00 36.92 30 ARG D O 1
ATOM 3029 N N . SER D 1 31 ? 29.544 41.840 52.705 1.00 27.07 31 SER D N 1
ATOM 3030 C CA . SER D 1 31 ? 30.261 43.078 52.432 1.00 26.66 31 SER D CA 1
ATOM 3031 C C . SER D 1 31 ? 31.139 43.544 53.590 1.00 28.80 31 SER D C 1
ATOM 3032 O O . SER D 1 31 ? 31.571 44.695 53.600 1.00 28.73 31 SER D O 1
ATOM 3035 N N . SER D 1 32 ? 31.464 42.673 54.532 1.00 20.18 32 SER D N 1
ATOM 3036 C CA . SER D 1 32 ? 32.081 43.093 55.783 1.00 17.11 32 SER D CA 1
ATOM 3037 C C . SER D 1 32 ? 33.524 42.623 55.880 1.00 18.09 32 SER D C 1
ATOM 3038 O O . SER D 1 32 ? 33.945 41.669 55.224 1.00 20.78 32 SER D O 1
ATOM 3041 N N . ALA D 1 33 ? 34.275 43.306 56.726 1.00 13.91 33 ALA D N 1
ATOM 3042 C CA . ALA D 1 33 ? 35.537 42.780 57.217 1.00 14.05 33 ALA D CA 1
ATOM 3043 C C . ALA D 1 33 ? 35.255 41.912 58.432 1.00 18.91 33 ALA D C 1
ATOM 3044 O O . ALA D 1 33 ? 34.295 42.140 59.165 1.00 15.09 33 ALA D O 1
ATOM 3046 N N . MET D 1 34 ? 36.043 40.857 58.597 1.00 13.49 34 MET D N 1
ATOM 3047 C CA . MET D 1 34 ? 35.793 39.942 59.695 1.00 16.50 34 MET D CA 1
ATOM 3048 C C . MET D 1 34 ? 37.136 39.481 60.224 1.00 16.03 34 MET D C 1
ATOM 3049 O O . MET D 1 34 ? 38.147 39.528 59.521 1.00 17.85 34 MET D O 1
ATOM 3054 N N . GLY D 1 35 ? 37.151 39.052 61.480 1.00 14.02 35 GLY D N 1
ATOM 3055 C CA . GLY D 1 35 ? 38.432 38.729 62.062 1.00 17.28 35 GLY D CA 1
ATOM 3056 C C . GLY D 1 35 ? 38.286 38.166 63.451 1.00 15.51 35 GLY D C 1
ATOM 3057 O O . GLY D 1 35 ? 37.181 37.905 63.932 1.00 12.17 35 GLY D O 1
ATOM 3058 N N . TRP D 1 36 ? 39.448 37.985 64.066 1.00 13.84 36 TRP D N 1
ATOM 3059 C CA . TRP D 1 36 ? 39.591 37.403 65.389 1.00 10.91 36 TRP D CA 1
ATOM 3060 C C . TRP D 1 36 ? 40.613 38.199 66.182 1.00 13.45 36 TRP D C 1
ATOM 3061 O O . TRP D 1 36 ? 41.705 38.487 65.683 1.00 12.77 36 TRP D O 1
ATOM 3072 N N . TYR D 1 37 ? 40.257 38.538 67.411 1.00 11.14 37 TYR D N 1
ATOM 3073 C CA . TYR D 1 37 ? 41.162 39.072 68.406 1.00 11.93 37 TYR D CA 1
ATOM 3074 C C . TYR D 1 37 ? 41.283 38.073 69.541 1.00 14.22 37 TYR D C 1
ATOM 3075 O O . TYR D 1 37 ? 40.456 37.168 69.686 1.00 14.03 37 TYR D O 1
ATOM 3084 N N . ARG D 1 38 ? 42.293 38.260 70.381 1.00 12.47 38 ARG D N 1
ATOM 3085 C CA . ARG D 1 38 ? 42.354 37.464 71.591 1.00 13.96 38 ARG D CA 1
ATOM 3086 C C . ARG D 1 38 ? 42.792 38.323 72.756 1.00 17.12 38 ARG D C 1
ATOM 3087 O O . ARG D 1 38 ? 43.397 39.386 72.591 1.00 14.94 38 ARG D O 1
ATOM 3095 N N . ARG D 1 39 ? 42.488 37.824 73.950 1.00 20.80 39 ARG D N 1
ATOM 3096 C CA . ARG D 1 39 ? 42.923 38.476 75.179 1.00 20.22 39 ARG D CA 1
ATOM 3097 C C . ARG D 1 39 ? 43.279 37.376 76.163 1.00 25.63 39 ARG D C 1
ATOM 3098 O O . ARG D 1 39 ? 42.392 36.663 76.638 1.00 26.58 39 ARG D O 1
ATOM 3106 N N . ALA D 1 40 ? 44.566 37.215 76.420 1.00 37.69 40 ALA D N 1
ATOM 3107 C CA . ALA D 1 40 ? 45.027 36.372 77.510 1.00 42.80 40 ALA D CA 1
ATOM 3108 C C . ALA D 1 40 ? 44.872 37.169 78.798 1.00 49.64 40 ALA D C 1
ATOM 3109 O O . ALA D 1 40 ? 45.650 38.102 79.034 1.00 65.41 40 ALA D O 1
ATOM 3111 N N . GLN D 1 44 ? 47.349 42.586 77.007 1.00 37.47 44 GLN D N 1
ATOM 3112 C CA . GLN D 1 44 ? 46.571 43.451 76.131 1.00 33.11 44 GLN D CA 1
ATOM 3113 C C . GLN D 1 44 ? 45.942 42.662 74.979 1.00 29.67 44 GLN D C 1
ATOM 3114 O O . GLN D 1 44 ? 46.557 41.755 74.408 1.00 27.20 44 GLN D O 1
ATOM 3120 N N . ARG D 1 45 ? 44.709 43.024 74.642 1.00 25.81 45 ARG D N 1
ATOM 3121 C CA . ARG D 1 45 ? 44.032 42.443 73.489 1.00 29.11 45 ARG D CA 1
ATOM 3122 C C . ARG D 1 45 ? 44.895 42.593 72.246 1.00 30.00 45 ARG D C 1
ATOM 3123 O O . ARG D 1 45 ? 45.584 43.601 72.072 1.00 30.51 45 ARG D O 1
ATOM 3131 N N . GLU D 1 46 ? 44.873 41.585 71.377 1.00 16.09 46 GLU D N 1
ATOM 3132 C CA . GLU D 1 46 ? 45.703 41.651 70.188 1.00 15.74 46 GLU D CA 1
ATOM 3133 C C . GLU D 1 46 ? 44.971 41.020 69.012 1.00 14.18 46 GLU D C 1
ATOM 3134 O O . GLU D 1 46 ? 44.184 40.086 69.171 1.00 15.86 46 GLU D O 1
ATOM 3140 N N . LEU D 1 47 ? 45.202 41.590 67.836 1.00 14.42 47 LEU D N 1
ATOM 3141 C CA . LEU D 1 47 ? 44.679 41.026 66.606 1.00 12.32 47 LEU D CA 1
ATOM 3142 C C . LEU D 1 47 ? 45.310 39.671 66.361 1.00 13.63 47 LEU D C 1
ATOM 3143 O O . LEU D 1 47 ? 46.536 39.534 66.423 1.00 14.24 47 LEU D O 1
ATOM 3148 N N . VAL D 1 48 ? 44.479 38.684 66.039 1.00 11.20 48 VAL D N 1
ATOM 3149 C CA . VAL D 1 48 ? 44.964 37.370 65.616 1.00 10.22 48 VAL D CA 1
ATOM 3150 C C . VAL D 1 48 ? 44.975 37.259 64.094 1.00 11.01 48 VAL D C 1
ATOM 3151 O O . VAL D 1 48 ? 46.012 36.950 63.494 1.00 8.69 48 VAL D O 1
ATOM 3155 N N . ALA D 1 49 ? 43.823 37.473 63.462 1.00 12.45 49 ALA D N 1
ATOM 3156 C CA . ALA D 1 49 ? 43.717 37.370 62.012 1.00 13.73 49 ALA D CA 1
ATOM 3157 C C . ALA D 1 49 ? 42.514 38.173 61.548 1.00 19.67 49 ALA D C 1
ATOM 3158 O O . ALA D 1 49 ? 41.547 38.355 62.294 1.00 14.97 49 ALA D O 1
ATOM 3160 N N . SER D 1 50 ? 42.590 38.674 60.320 1.00 11.94 50 SER D N 1
ATOM 3161 C CA . SER D 1 50 ? 41.462 39.414 59.784 1.00 13.59 50 SER D CA 1
ATOM 3162 C C . SER D 1 50 ? 41.480 39.353 58.268 1.00 17.05 50 SER D C 1
ATOM 3163 O O . SER D 1 50 ? 42.522 39.106 57.654 1.00 14.96 50 SER D O 1
ATOM 3166 N N . LEU D 1 51 ? 40.293 39.543 57.693 1.00 16.09 51 LEU D N 1
ATOM 3167 C CA . LEU D 1 51 ? 40.083 39.644 56.258 1.00 15.57 51 LEU D CA 1
ATOM 3168 C C . LEU D 1 51 ? 39.348 40.945 55.980 1.00 19.29 51 LEU D C 1
ATOM 3169 O O . LEU D 1 51 ? 38.326 41.224 56.611 1.00 18.01 51 LEU D O 1
ATOM 3174 N N . THR D 1 52 ? 39.855 41.720 55.029 1.00 17.31 52 THR D N 1
ATOM 3175 C CA . THR D 1 52 ? 39.167 42.923 54.572 1.00 21.40 52 THR D CA 1
ATOM 3176 C C . THR D 1 52 ? 37.944 42.546 53.734 1.00 21.03 52 THR D C 1
ATOM 3177 O O . THR D 1 52 ? 37.691 41.377 53.427 1.00 21.91 52 THR D O 1
ATOM 3181 N N . THR D 1 53 ? 37.173 43.568 53.338 1.00 20.32 53 THR D N 1
ATOM 3182 C CA . THR D 1 53 ? 35.945 43.324 52.584 1.00 24.68 53 THR D CA 1
ATOM 3183 C C . THR D 1 53 ? 36.214 42.582 51.277 1.00 29.27 53 THR D C 1
ATOM 3184 O O . THR D 1 53 ? 35.347 41.850 50.784 1.00 28.43 53 THR D O 1
ATOM 3188 N N . THR D 1 54 ? 37.390 42.768 50.697 1.00 26.47 54 THR D N 1
ATOM 3189 C CA . THR D 1 54 ? 37.734 42.134 49.435 1.00 28.42 54 THR D CA 1
ATOM 3190 C C . THR D 1 54 ? 38.665 40.934 49.584 1.00 32.86 54 THR D C 1
ATOM 3191 O O . THR D 1 54 ? 38.974 40.282 48.583 1.00 31.59 54 THR D O 1
ATOM 3195 N N . GLY D 1 55 ? 39.113 40.620 50.788 1.00 29.92 55 GLY D N 1
ATOM 3196 C CA . GLY D 1 55 ? 39.842 39.396 51.032 1.00 28.86 55 GLY D CA 1
ATOM 3197 C C . GLY D 1 55 ? 41.342 39.517 51.289 1.00 28.61 55 GLY D C 1
ATOM 3198 O O . GLY D 1 55 ? 42.045 38.516 51.144 1.00 27.99 55 GLY D O 1
ATOM 3199 N N . THR D 1 56 ? 41.842 40.692 51.670 1.00 26.14 56 THR D N 1
ATOM 3200 C CA . THR D 1 56 ? 43.221 40.829 52.127 1.00 24.87 56 THR D CA 1
ATOM 3201 C C . THR D 1 56 ? 43.343 40.345 53.575 1.00 22.23 56 THR D C 1
ATOM 3202 O O . THR D 1 56 ? 42.617 40.810 54.456 1.00 19.00 56 THR D O 1
ATOM 3206 N N . ALA D 1 57 ? 44.264 39.419 53.822 1.00 21.95 57 ALA D N 1
ATOM 3207 C CA . ALA D 1 57 ? 44.422 38.836 55.152 1.00 20.26 57 ALA D CA 1
ATOM 3208 C C . ALA D 1 57 ? 45.514 39.563 55.920 1.00 20.04 57 ALA D C 1
ATOM 3209 O O . ALA D 1 57 ? 46.510 40.010 55.346 1.00 22.41 57 ALA D O 1
ATOM 3211 N N . ASP D 1 58 ? 45.314 39.683 57.228 1.00 13.78 58 ASP D N 1
ATOM 3212 C CA . ASP D 1 58 ? 46.356 40.138 58.139 1.00 14.77 58 ASP D CA 1
ATOM 3213 C C . ASP D 1 58 ? 46.407 39.171 59.312 1.00 16.09 58 ASP D C 1
ATOM 3214 O O . ASP D 1 58 ? 45.385 38.610 59.703 1.00 14.22 58 ASP D O 1
ATOM 3219 N N . TYR D 1 59 ? 47.604 38.970 59.862 1.00 14.58 59 TYR D N 1
ATOM 3220 C CA . TYR D 1 59 ? 47.831 38.045 60.964 1.00 13.12 59 TYR D CA 1
ATOM 3221 C C . TYR D 1 59 ? 48.712 38.696 62.011 1.00 12.96 59 TYR D C 1
ATOM 3222 O O . TYR D 1 59 ? 49.671 39.396 61.672 1.00 12.44 59 TYR D O 1
ATOM 3231 N N . GLY D 1 60 ? 48.385 38.473 63.282 1.00 12.44 60 GLY D N 1
ATOM 3232 C CA . GLY D 1 60 ? 49.253 38.925 64.356 1.00 14.36 60 GLY D CA 1
ATOM 3233 C C . GLY D 1 60 ? 50.678 38.440 64.160 1.00 13.52 60 GLY D C 1
ATOM 3234 O O . GLY D 1 60 ? 50.917 37.364 63.597 1.00 14.49 60 GLY D O 1
ATOM 3235 N N . ASP D 1 61 ? 51.646 39.218 64.649 1.00 13.02 61 ASP D N 1
ATOM 3236 C CA . ASP D 1 61 ? 53.041 38.849 64.434 1.00 13.42 61 ASP D CA 1
ATOM 3237 C C . ASP D 1 61 ? 53.370 37.491 65.036 1.00 13.01 61 ASP D C 1
ATOM 3238 O O . ASP D 1 61 ? 54.255 36.797 64.534 1.00 18.10 61 ASP D O 1
ATOM 3243 N N . PHE D 1 62 ? 52.647 37.087 66.079 1.00 12.70 62 PHE D N 1
ATOM 3244 C CA . PHE D 1 62 ? 52.907 35.824 66.768 1.00 16.66 62 PHE D CA 1
ATOM 3245 C C . PHE D 1 62 ? 52.382 34.617 66.002 1.00 18.00 62 PHE D C 1
ATOM 3246 O O . PHE D 1 62 ? 52.737 33.484 66.333 1.00 16.29 62 PHE D O 1
ATOM 3254 N N . VAL D 1 63 ? 51.560 34.826 64.975 1.00 15.45 63 VAL D N 1
ATOM 3255 C CA . VAL D 1 63 ? 51.003 33.699 64.233 1.00 17.00 63 VAL D CA 1
ATOM 3256 C C . VAL D 1 63 ? 52.112 32.924 63.525 1.00 18.43 63 VAL D C 1
ATOM 3257 O O . VAL D 1 63 ? 52.185 31.696 63.621 1.00 16.94 63 VAL D O 1
ATOM 3261 N N . LYS D 1 64 ? 52.974 33.618 62.781 1.00 19.65 64 LYS D N 1
ATOM 3262 C CA . LYS D 1 64 ? 54.146 32.982 62.166 1.00 19.37 64 LYS D CA 1
ATOM 3263 C C . LYS D 1 64 ? 53.770 31.834 61.237 1.00 19.30 64 LYS D C 1
ATOM 3264 O O . LYS D 1 64 ? 54.384 30.766 61.277 1.00 19.94 64 LYS D O 1
ATOM 3270 N N . GLY D 1 65 ? 52.741 32.038 60.419 1.00 15.53 65 GLY D N 1
ATOM 3271 C CA . GLY D 1 65 ? 52.292 31.058 59.463 1.00 18.44 65 GLY D CA 1
ATOM 3272 C C . GLY D 1 65 ? 51.486 29.920 60.045 1.00 18.00 65 GLY D C 1
ATOM 3273 O O . GLY D 1 65 ? 51.068 29.032 59.300 1.00 18.57 65 GLY D O 1
ATOM 3274 N N . ARG D 1 66 ? 51.251 29.914 61.344 1.00 15.79 66 ARG D N 1
ATOM 3275 C CA . ARG D 1 66 ? 50.604 28.773 61.968 1.00 13.41 66 ARG D CA 1
ATOM 3276 C C . ARG D 1 66 ? 49.089 28.752 61.804 1.00 20.88 66 ARG D C 1
ATOM 3277 O O . ARG D 1 66 ? 48.487 27.683 61.953 1.00 16.81 66 ARG D O 1
ATOM 3285 N N . PHE D 1 67 ? 48.454 29.903 61.575 1.00 13.41 67 PHE D N 1
ATOM 3286 C CA . PHE D 1 67 ? 47.000 29.994 61.517 1.00 11.82 67 PHE D CA 1
ATOM 3287 C C . PHE D 1 67 ? 46.578 30.446 60.127 1.00 19.55 67 PHE D C 1
ATOM 3288 O O . PHE D 1 67 ? 47.322 31.148 59.435 1.00 17.74 67 PHE D O 1
ATOM 3296 N N . THR D 1 68 ? 45.371 30.049 59.726 1.00 13.80 68 THR D N 1
ATOM 3297 C CA . THR D 1 68 ? 44.754 30.516 58.491 1.00 16.48 68 THR D CA 1
ATOM 3298 C C . THR D 1 68 ? 43.344 31.005 58.782 1.00 17.09 68 THR D C 1
ATOM 3299 O O . THR D 1 68 ? 42.581 30.329 59.473 1.00 17.00 68 THR D O 1
ATOM 3303 N N . ILE D 1 69 ? 42.997 32.172 58.260 1.00 14.89 69 ILE D N 1
ATOM 3304 C CA . ILE D 1 69 ? 41.635 32.672 58.336 1.00 15.28 69 ILE D CA 1
ATOM 3305 C C . ILE D 1 69 ? 40.982 32.497 56.975 1.00 17.79 69 ILE D C 1
ATOM 3306 O O . ILE D 1 69 ? 41.623 32.703 55.938 1.00 19.54 69 ILE D O 1
ATOM 3311 N N . SER D 1 70 ? 39.712 32.118 56.980 1.00 16.94 70 SER D N 1
ATOM 3312 C CA . SER D 1 70 ? 38.984 31.931 55.736 1.00 21.07 70 SER D CA 1
ATOM 3313 C C . SER D 1 70 ? 37.509 32.213 55.962 1.00 22.87 70 SER D C 1
ATOM 3314 O O . SER D 1 70 ? 36.998 32.173 57.087 1.00 19.93 70 SER D O 1
ATOM 3317 N N . ARG D 1 71 ? 36.831 32.516 54.856 1.00 24.42 71 ARG D N 1
ATOM 3318 C CA . ARG D 1 71 ? 35.393 32.749 54.864 1.00 30.62 71 ARG D CA 1
ATOM 3319 C C . ARG D 1 71 ? 34.719 32.065 53.676 1.00 36.17 71 ARG D C 1
ATOM 3320 O O . ARG D 1 71 ? 33.603 32.448 53.301 1.00 40.07 71 ARG D O 1
ATOM 3328 N N . ASP D 1 72 ? 35.368 31.072 53.066 1.00 32.83 72 ASP D N 1
ATOM 3329 C CA . ASP D 1 72 ? 34.802 30.399 51.899 1.00 51.05 72 ASP D CA 1
ATOM 3330 C C . ASP D 1 72 ? 34.489 28.927 52.173 1.00 49.39 72 ASP D C 1
ATOM 3331 O O . ASP D 1 72 ? 34.211 28.165 51.237 1.00 45.43 72 ASP D O 1
ATOM 3336 N N . ASN D 1 73 ? 34.481 28.519 53.444 1.00 40.74 73 ASN D N 1
ATOM 3337 C CA . ASN D 1 73 ? 34.122 27.151 53.794 1.00 41.50 73 ASN D CA 1
ATOM 3338 C C . ASN D 1 73 ? 32.626 26.982 54.040 1.00 48.23 73 ASN D C 1
ATOM 3339 O O . ASN D 1 73 ? 32.095 25.889 53.817 1.00 53.20 73 ASN D O 1
ATOM 3344 N N . ALA D 1 74 ? 31.931 28.033 54.480 1.00 38.11 74 ALA D N 1
ATOM 3345 C CA . ALA D 1 74 ? 30.516 27.931 54.804 1.00 39.59 74 ALA D CA 1
ATOM 3346 C C . ALA D 1 74 ? 29.852 29.284 54.615 1.00 37.62 74 ALA D C 1
ATOM 3347 O O . ALA D 1 74 ? 30.494 30.339 54.665 1.00 34.95 74 ALA D O 1
ATOM 3349 N N . GLU D 1 75 ? 28.539 29.233 54.446 1.00 42.78 75 GLU D N 1
ATOM 3350 C CA . GLU D 1 75 ? 27.750 30.431 54.216 1.00 34.91 75 GLU D CA 1
ATOM 3351 C C . GLU D 1 75 ? 27.691 31.274 55.495 1.00 42.85 75 GLU D C 1
ATOM 3352 O O . GLU D 1 75 ? 27.278 30.786 56.551 1.00 41.76 75 GLU D O 1
ATOM 3358 N N . ASN D 1 76 ? 28.114 32.538 55.410 1.00 33.90 76 ASN D N 1
ATOM 3359 C CA . ASN D 1 76 ? 27.951 33.495 56.507 1.00 36.82 76 ASN D CA 1
ATOM 3360 C C . ASN D 1 76 ? 28.774 33.128 57.744 1.00 32.44 76 ASN D C 1
ATOM 3361 O O . ASN D 1 76 ? 28.337 33.348 58.880 1.00 29.37 76 ASN D O 1
ATOM 3366 N N . THR D 1 77 ? 29.971 32.579 57.558 1.00 31.73 77 THR D N 1
ATOM 3367 C CA . THR D 1 77 ? 30.812 32.224 58.691 1.00 26.81 77 THR D CA 1
ATOM 3368 C C . THR D 1 77 ? 32.248 32.591 58.366 1.00 26.88 77 THR D C 1
ATOM 3369 O O . THR D 1 77 ? 32.666 32.564 57.204 1.00 29.90 77 THR D O 1
ATOM 3373 N N . VAL D 1 78 ? 33.000 32.945 59.402 1.00 23.67 78 VAL D N 1
ATOM 3374 C CA . VAL D 1 78 ? 34.441 33.129 59.287 1.00 22.99 78 VAL D CA 1
ATOM 3375 C C . 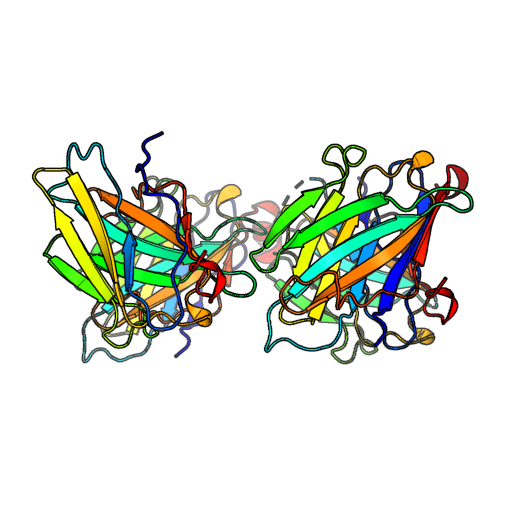VAL D 1 78 ? 35.083 32.095 60.188 1.00 21.94 78 VAL D C 1
ATOM 3376 O O . VAL D 1 78 ? 34.578 31.808 61.280 1.00 20.18 78 VAL D O 1
ATOM 3380 N N . ASP D 1 79 ? 36.191 31.546 59.743 1.00 17.67 79 ASP D N 1
ATOM 3381 C CA . ASP D 1 79 ? 36.792 30.465 60.500 1.00 19.05 79 ASP D CA 1
ATOM 3382 C C . ASP D 1 79 ? 38.288 30.686 60.621 1.00 20.71 79 ASP D C 1
ATOM 3383 O O . ASP D 1 79 ? 38.924 31.325 59.780 1.00 17.69 79 ASP D O 1
ATOM 3388 N N . LEU D 1 80 ? 38.822 30.159 61.710 1.00 16.13 80 LEU D N 1
ATOM 3389 C CA . LEU D 1 80 ? 40.223 30.296 62.073 1.00 11.47 80 LEU D CA 1
ATOM 3390 C C . LEU D 1 80 ? 40.741 28.894 62.335 1.00 13.24 80 LEU D C 1
ATOM 3391 O O . LEU D 1 80 ? 40.291 28.239 63.283 1.00 15.58 80 LEU D O 1
ATOM 3396 N N . HIS D 1 81 ? 41.644 28.431 61.494 1.00 11.72 81 HIS D N 1
ATOM 3397 C CA A HIS D 1 81 ? 42.311 27.150 61.677 0.43 15.37 81 HIS D CA 1
ATOM 3398 C CA B HIS D 1 81 ? 42.307 27.151 61.699 0.57 15.33 81 HIS D CA 1
ATOM 3399 C C . HIS D 1 81 ? 43.644 27.427 62.357 1.00 17.34 81 HIS D C 1
ATOM 3400 O O . HIS D 1 81 ? 44.485 28.133 61.795 1.00 14.29 81 HIS D O 1
ATOM 3413 N N . MET D 1 82 ? 43.826 26.890 63.550 1.00 13.63 82 MET D N 1
ATOM 3414 C CA . MET D 1 82 ? 45.031 27.111 64.321 1.00 14.89 82 MET D CA 1
ATOM 3415 C C . MET D 1 82 ? 45.811 25.812 64.356 1.00 16.72 82 MET D C 1
ATOM 3416 O O . MET D 1 82 ? 45.238 24.740 64.565 1.00 16.85 82 MET D O 1
ATOM 3421 N N . ASN D 1 83 ? 47.108 25.906 64.088 1.00 17.58 83 ASN D N 1
ATOM 3422 C CA . ASN D 1 83 ? 48.002 24.765 64.146 1.00 12.20 83 ASN D CA 1
ATOM 3423 C C . ASN D 1 83 ? 49.190 25.098 65.041 1.00 11.88 83 ASN D C 1
ATOM 3424 O O . ASN D 1 83 ? 49.468 26.261 65.341 1.00 12.64 83 ASN D O 1
ATOM 3429 N N . SER D 1 84 ? 49.883 24.054 65.473 1.00 11.61 84 SER D N 1
ATOM 3430 C CA . SER D 1 84 ? 51.130 24.199 66.204 1.00 16.09 84 SER D CA 1
ATOM 3431 C C . SER D 1 84 ? 50.949 25.119 67.411 1.00 14.54 84 SER D C 1
ATOM 3432 O O . SER D 1 84 ? 51.732 26.042 67.629 1.00 10.67 84 SER D O 1
ATOM 3435 N N . LEU D 1 85 ? 49.901 24.852 68.204 1.00 12.07 85 LEU D N 1
ATOM 3436 C CA . LEU D 1 85 ? 49.535 25.730 69.314 1.00 14.62 85 LEU D CA 1
ATOM 3437 C C . LEU D 1 85 ? 50.507 25.613 70.489 1.00 14.35 85 LEU D C 1
ATOM 3438 O O . LEU D 1 85 ? 51.111 24.572 70.725 1.00 14.75 85 LEU D O 1
ATOM 3443 N N . LYS D 1 86 ? 50.653 26.711 71.212 1.00 13.03 86 LYS D N 1
ATOM 3444 C CA . LYS D 1 86 ? 51.632 26.896 72.281 1.00 14.04 86 LYS D CA 1
ATOM 3445 C C . LYS D 1 86 ? 50.933 27.362 73.538 1.00 12.20 86 LYS D C 1
ATOM 3446 O O . LYS D 1 86 ? 49.839 27.931 73.477 1.00 13.15 86 LYS D O 1
ATOM 3452 N N . PRO D 1 87 ? 51.557 27.198 74.705 1.00 14.97 87 PRO D N 1
ATOM 3453 C CA . PRO D 1 87 ? 50.932 27.721 75.930 1.00 17.49 87 PRO D CA 1
ATOM 3454 C C . PRO D 1 87 ? 50.583 29.199 75.848 1.00 18.92 87 PRO D C 1
ATOM 3455 O O . PRO D 1 87 ? 49.557 29.617 76.397 1.00 17.93 87 PRO D O 1
ATOM 3459 N N . GLU D 1 88 ? 51.428 29.986 75.171 1.00 13.85 88 GLU D N 1
ATOM 3460 C CA . GLU D 1 88 ? 51.217 31.414 74.969 1.00 18.99 88 GLU D CA 1
ATOM 3461 C C . GLU D 1 88 ? 49.963 31.712 74.164 1.00 23.85 88 GLU D C 1
ATOM 3462 O O . GLU D 1 88 ? 49.508 32.865 74.149 1.00 18.53 88 GLU D O 1
ATOM 3468 N N . ASP D 1 89 ? 49.411 30.718 73.472 1.00 16.61 89 ASP D N 1
ATOM 3469 C CA . ASP D 1 89 ? 48.188 30.918 72.703 1.00 16.53 89 ASP D CA 1
ATOM 3470 C C . ASP D 1 89 ? 46.928 30.755 73.543 1.00 17.02 89 ASP D C 1
ATOM 3471 O O . ASP D 1 89 ? 45.834 31.035 73.051 1.00 14.98 89 ASP D O 1
ATOM 3476 N N . THR D 1 90 ? 47.050 30.308 74.789 1.00 14.98 90 THR D N 1
ATOM 3477 C CA . THR D 1 90 ? 45.896 30.203 75.659 1.00 15.23 90 THR D CA 1
ATOM 3478 C C . THR D 1 90 ? 45.317 31.584 75.898 1.00 17.80 90 THR D C 1
ATOM 3479 O O . THR D 1 90 ? 46.044 32.500 76.290 1.00 14.05 90 THR D O 1
ATOM 3483 N N . ALA D 1 91 ? 44.018 31.734 75.662 1.00 12.79 91 ALA D N 1
ATOM 3484 C CA . ALA D 1 91 ? 43.388 33.051 75.694 1.00 17.32 91 ALA D CA 1
ATOM 3485 C C . ALA D 1 91 ? 41.909 32.912 75.373 1.00 14.88 91 ALA D C 1
ATOM 3486 O O . ALA D 1 91 ? 41.454 31.869 74.895 1.00 14.06 91 ALA D O 1
ATOM 3488 N N . VAL D 1 92 ? 41.161 34.002 75.587 1.00 17.42 92 VAL D N 1
ATOM 3489 C CA . VAL D 1 92 ? 39.803 34.094 75.062 1.00 14.01 92 VAL D CA 1
ATOM 3490 C C . VAL D 1 92 ? 39.864 34.680 73.662 1.00 13.54 92 VAL D C 1
ATOM 3491 O O . VAL D 1 92 ? 40.430 35.761 73.457 1.00 15.29 92 VAL D O 1
ATOM 3495 N N . TYR D 1 93 ? 39.268 33.974 72.705 1.00 15.66 93 TYR D N 1
ATOM 3496 C CA . TYR D 1 93 ? 39.265 34.405 71.309 1.00 13.71 93 TYR D CA 1
ATOM 3497 C C . TYR D 1 93 ? 37.911 35.011 70.949 1.00 15.79 93 TYR D C 1
ATOM 3498 O O . TYR D 1 93 ? 36.866 34.396 71.181 1.00 19.28 93 TYR D O 1
ATOM 3507 N N . TYR D 1 94 ? 37.939 36.202 70.354 1.00 12.17 94 TYR D N 1
ATOM 3508 C CA . TYR D 1 94 ? 36.731 36.941 70.002 1.00 15.43 94 TYR D CA 1
ATOM 3509 C C . TYR D 1 94 ? 36.689 37.172 68.500 1.00 16.45 94 TYR D C 1
ATOM 3510 O O . TYR D 1 94 ? 37.581 37.820 67.947 1.00 14.38 94 TYR D O 1
ATOM 3519 N N . CYS D 1 95 ? 35.632 36.700 67.853 1.00 11.01 95 CYS D N 1
ATOM 3520 C CA . CYS D 1 95 ? 35.401 37.088 66.469 1.00 13.01 95 CYS D CA 1
ATOM 3521 C C . CYS D 1 95 ? 34.659 38.423 66.392 1.00 12.83 95 CYS D C 1
ATOM 3522 O O . CYS D 1 95 ? 33.951 38.842 67.322 1.00 15.48 95 CYS D O 1
ATOM 3525 N N . HIS D 1 96 ? 34.847 39.103 65.261 1.00 12.20 96 HIS D N 1
ATOM 3526 C CA . HIS D 1 96 ? 34.218 40.381 65.000 1.00 12.21 96 HIS D CA 1
ATOM 3527 C C . HIS D 1 96 ? 33.839 40.475 63.529 1.00 14.00 96 HIS D C 1
ATOM 3528 O O . HIS D 1 96 ? 34.453 39.837 62.663 1.00 12.01 96 HIS D O 1
ATOM 3535 N N . GLU D 1 97 ? 32.835 41.307 63.262 1.00 13.41 97 GLU D N 1
ATOM 3536 C CA . GLU D 1 97 ? 32.422 41.664 61.913 1.00 13.84 97 GLU D CA 1
ATOM 3537 C C . GLU D 1 97 ? 32.353 43.177 61.836 1.00 12.22 97 GLU D C 1
ATOM 3538 O O . GLU D 1 97 ? 31.756 43.814 62.709 1.00 12.58 97 GLU D O 1
ATOM 3544 N N . ASP D 1 98 ? 32.942 43.745 60.784 1.00 13.66 98 ASP D N 1
ATOM 3545 C CA . ASP D 1 98 ? 32.872 45.184 60.531 1.00 11.05 98 ASP D CA 1
ATOM 3546 C C . ASP D 1 98 ? 32.029 45.399 59.279 1.00 12.20 98 ASP D C 1
ATOM 3547 O O . ASP D 1 98 ? 32.550 45.275 58.159 1.00 14.80 98 ASP D O 1
ATOM 3552 N N . PRO D 1 99 ? 30.742 45.733 59.404 1.00 12.79 99 PRO D N 1
ATOM 3553 C CA . PRO D 1 99 ? 29.932 45.940 58.203 1.00 11.46 99 PRO D CA 1
ATOM 3554 C C . PRO D 1 99 ? 30.571 46.988 57.313 1.00 12.21 99 PRO D C 1
ATOM 3555 O O . PRO D 1 99 ? 30.939 48.078 57.760 1.00 11.93 99 PRO D O 1
ATOM 3559 N N . TYR D 1 100 ? 30.693 46.647 56.039 1.00 12.91 100 TYR D N 1
ATOM 3560 C CA . TYR D 1 100 ? 31.197 47.539 55.024 1.00 13.21 100 TYR D CA 1
ATOM 3561 C C . TYR D 1 100 ? 32.679 47.825 55.208 1.00 15.35 100 TYR D C 1
ATOM 3562 O O . TYR D 1 100 ? 33.214 48.713 54.556 1.00 16.20 100 TYR D O 1
ATOM 3571 N N . GLY D 1 101 ? 33.353 47.093 56.084 1.00 12.12 101 GLY D N 1
ATOM 3572 C CA . GLY D 1 101 ? 34.714 47.402 56.443 1.00 15.46 101 GLY D CA 1
ATOM 3573 C C . GLY D 1 101 ? 34.843 48.521 57.441 1.00 13.38 101 GLY D C 1
ATOM 3574 O O . GLY D 1 101 ? 35.960 48.937 57.725 1.00 14.89 101 GLY D O 1
ATOM 3575 N N . MET D 1 102 ? 33.746 48.991 58.025 1.00 11.30 102 MET D N 1
ATOM 3576 C CA . MET D 1 102 ? 33.813 50.118 58.949 1.00 9.35 102 MET D CA 1
ATOM 3577 C C . MET D 1 102 ? 33.979 49.616 60.375 1.00 10.53 102 MET D C 1
ATOM 3578 O O . MET D 1 102 ? 33.044 49.051 60.967 1.00 13.70 102 MET D O 1
ATOM 3583 N N . GLU D 1 103 ? 35.181 49.807 60.917 1.00 12.13 103 GLU D N 1
ATOM 3584 C CA . GLU D 1 103 ? 35.442 49.459 62.303 1.00 11.53 103 GLU D CA 1
ATOM 3585 C C . GLU D 1 103 ? 34.496 50.185 63.248 1.00 10.98 103 GLU D C 1
ATOM 3586 O O . GLU D 1 103 ? 34.172 49.677 64.335 1.00 12.38 103 GLU D O 1
ATOM 3592 N N . SER D 1 104 ? 34.011 51.360 62.857 1.00 12.99 104 SER D N 1
ATOM 3593 C C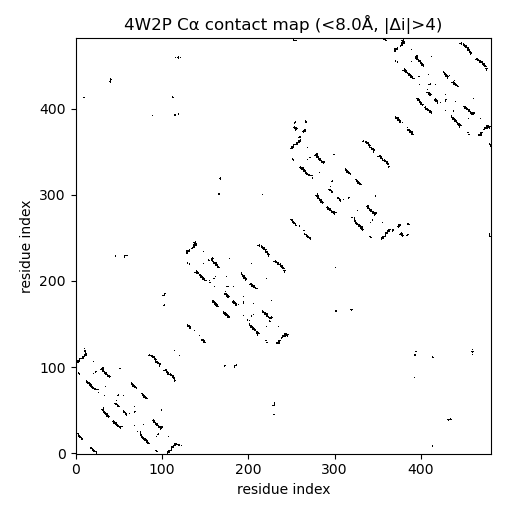A . SER D 1 104 ? 33.071 52.072 63.709 1.00 14.05 104 SER D CA 1
ATOM 3594 C C . SER D 1 104 ? 31.761 51.316 63.900 1.00 16.44 104 SER D C 1
ATOM 3595 O O . SER D 1 104 ? 31.012 51.633 64.820 1.00 15.26 104 SER D O 1
ATOM 3598 N N . LEU D 1 105 ? 31.470 50.316 63.076 1.00 11.18 105 LEU D N 1
ATOM 3599 C CA . LEU D 1 105 ? 30.243 49.550 63.216 1.00 11.50 105 LEU D CA 1
ATOM 3600 C C . LEU D 1 105 ? 30.500 48.153 63.746 1.00 13.72 105 LEU D C 1
ATOM 3601 O O . LEU D 1 105 ? 29.610 47.302 63.688 1.00 11.92 105 LEU D O 1
ATOM 3606 N N . ARG D 1 106 ? 31.687 47.917 64.273 1.00 11.38 106 ARG D N 1
ATOM 3607 C CA . ARG D 1 106 ? 32.108 46.578 64.646 1.00 11.30 106 ARG D CA 1
ATOM 3608 C C . ARG D 1 106 ? 31.142 45.930 65.622 1.00 17.11 106 ARG D C 1
ATOM 3609 O O . ARG D 1 106 ? 30.702 46.550 66.594 1.00 18.97 106 ARG D O 1
ATOM 3617 N N A TYR D 1 107 ? 30.852 44.669 65.415 0.52 13.52 107 TYR D N 1
ATOM 3618 N N B TYR D 1 107 ? 30.779 44.679 65.300 0.48 13.55 107 TYR D N 1
ATOM 3619 C CA A TYR D 1 107 ? 30.211 43.939 66.480 0.52 16.68 107 TYR D CA 1
ATOM 3620 C CA B TYR D 1 107 ? 30.076 43.714 66.140 0.48 17.22 107 TYR D CA 1
ATOM 3621 C C A TYR D 1 107 ? 30.872 42.582 66.619 0.52 15.39 107 TYR D C 1
ATOM 3622 C C B TYR D 1 107 ? 31.072 42.718 66.732 0.48 15.44 107 TYR D C 1
ATOM 3623 O O A TYR D 1 107 ? 31.584 42.088 65.735 0.52 11.81 107 TYR D O 1
ATOM 3624 O O B TYR D 1 107 ? 32.175 42.523 66.210 0.48 13.51 107 TYR D O 1
ATOM 3641 N N . TRP D 1 108 ? 30.649 42.025 67.792 1.00 18.85 108 TRP D N 1
ATOM 3642 C CA . TRP D 1 108 ? 31.481 40.998 68.383 1.00 18.70 108 TRP D CA 1
ATOM 3643 C C . TRP D 1 108 ? 30.689 39.735 68.664 1.00 21.10 108 TRP D C 1
ATOM 3644 O O . TRP D 1 108 ? 29.471 39.762 68.845 1.00 17.93 108 TRP D O 1
ATOM 3655 N N . GLY D 1 109 ? 31.419 38.627 68.738 1.00 19.23 109 GLY D N 1
ATOM 3656 C CA . GLY D 1 109 ? 30.917 37.429 69.363 1.00 19.89 109 GLY D CA 1
ATOM 3657 C C . GLY D 1 109 ? 31.210 37.456 70.839 1.00 23.27 109 GLY D C 1
ATOM 3658 O O . GLY D 1 109 ? 31.860 38.358 71.357 1.00 22.76 109 GLY D O 1
ATOM 3659 N N . GLN D 1 110 ? 30.722 36.435 71.529 1.00 21.20 110 GLN D N 1
ATOM 3660 C CA . GLN D 1 110 ? 30.844 36.414 72.979 1.00 21.30 110 GLN D CA 1
ATOM 3661 C C . GLN D 1 110 ? 32.224 35.985 73.476 1.00 25.66 110 GLN D C 1
ATOM 3662 O O . GLN D 1 110 ? 32.548 36.220 74.645 1.00 24.51 110 GLN D O 1
ATOM 3668 N N . GLY D 1 111 ? 33.048 35.380 72.638 1.00 20.16 111 GLY D N 1
ATOM 3669 C CA . GLY D 1 111 ? 34.353 34.941 73.108 1.00 18.12 111 GLY D CA 1
ATOM 3670 C C . GLY D 1 111 ? 34.363 33.456 73.406 1.00 25.19 111 GLY D C 1
ATOM 3671 O O . GLY D 1 111 ? 33.376 32.909 73.914 1.00 20.30 111 GLY D O 1
ATOM 3672 N N . THR D 1 112 ? 35.460 32.787 73.064 1.00 17.25 112 THR D N 1
ATOM 3673 C CA . THR D 1 112 ? 35.598 31.364 73.328 1.00 15.32 112 THR D CA 1
ATOM 3674 C C . THR D 1 112 ? 36.989 31.121 73.885 1.00 20.58 112 THR D C 1
ATOM 3675 O O . THR D 1 112 ? 37.992 31.565 73.315 1.00 18.66 112 THR D O 1
ATOM 3679 N N . GLN D 1 113 ? 37.038 30.438 75.020 1.00 21.98 113 GLN D N 1
ATOM 3680 C CA . GLN D 1 113 ? 38.308 30.092 75.630 1.00 22.23 113 GLN D CA 1
ATOM 3681 C C . GLN D 1 113 ? 38.987 29.001 74.814 1.00 18.86 113 GLN D C 1
ATOM 3682 O O . GLN D 1 113 ? 38.349 28.006 74.451 1.00 20.05 113 GLN D O 1
ATOM 3688 N N . VAL D 1 114 ? 40.267 29.193 74.502 1.00 15.69 114 VAL D N 1
ATOM 3689 C CA . VAL D 1 114 ? 41.119 28.088 74.065 1.00 16.00 114 VAL D CA 1
ATOM 3690 C C . VAL D 1 114 ? 42.206 27.882 75.103 1.00 17.28 114 VAL D C 1
ATOM 3691 O O . VAL D 1 114 ? 42.869 28.833 75.539 1.00 16.24 114 VAL D O 1
ATOM 3695 N N . THR D 1 115 ? 42.371 26.637 75.502 1.00 14.89 115 THR D N 1
ATOM 3696 C CA . THR D 1 115 ? 43.298 26.283 76.561 1.00 15.61 115 THR D CA 1
ATOM 3697 C C . THR D 1 115 ? 44.262 25.252 76.000 1.00 13.95 115 THR D C 1
ATOM 3698 O O . THR D 1 115 ? 43.847 24.140 75.659 1.00 13.90 115 THR D O 1
ATOM 3702 N N . VAL D 1 116 ? 45.537 25.620 75.915 1.00 13.34 116 VAL D N 1
ATOM 3703 C CA . VAL D 1 116 ? 46.567 24.754 75.353 1.00 17.09 116 VAL D CA 1
ATOM 3704 C C . VAL D 1 116 ? 47.216 24.018 76.523 1.00 22.19 116 VAL D C 1
ATOM 3705 O O . VAL D 1 116 ? 47.905 24.629 77.343 1.00 19.00 116 VAL D O 1
ATOM 3709 N N . SER D 1 117 ? 47.041 22.703 76.579 1.00 19.41 117 SER D N 1
ATOM 3710 C CA . SER D 1 117 ? 47.504 21.962 77.747 1.00 27.89 117 SER D CA 1
ATOM 3711 C C . SER D 1 117 ? 47.376 20.469 77.483 1.00 26.26 117 SER D C 1
ATOM 3712 O O . SER D 1 117 ? 46.547 20.028 76.680 1.00 28.01 117 SER D O 1
ATOM 3715 N N . SER D 1 118 ? 48.195 19.693 78.191 1.00 32.14 118 SER D N 1
ATOM 3716 C CA . SER D 1 118 ? 48.099 18.239 78.137 1.00 36.97 118 SER D CA 1
ATOM 3717 C C . SER D 1 118 ? 46.761 17.711 78.654 1.00 38.83 118 SER D C 1
ATOM 3718 O O . SER D 1 118 ? 46.441 16.538 78.419 1.00 35.02 118 SER D O 1
ATOM 3721 N N . ALA D 1 119 ? 45.971 18.543 79.342 1.00 34.74 119 ALA D N 1
ATOM 3722 C CA . ALA D 1 119 ? 44.647 18.146 79.814 1.00 35.16 119 ALA D CA 1
ATOM 3723 C C . ALA D 1 119 ? 43.651 17.885 78.688 1.00 35.11 119 ALA D C 1
ATOM 3724 O O . ALA D 1 119 ? 42.551 17.387 78.966 1.00 33.27 119 ALA D O 1
ATOM 3726 N N . ALA D 1 120 ? 43.991 18.219 77.438 1.00 24.79 120 ALA D N 1
ATOM 3727 C CA . ALA D 1 120 ? 43.106 17.903 76.317 1.00 27.85 120 ALA D CA 1
ATOM 3728 C C . ALA D 1 120 ? 42.875 16.402 76.190 1.00 30.69 120 ALA D C 1
ATOM 3729 O O . ALA D 1 120 ? 41.847 15.968 75.646 1.00 25.96 120 ALA D O 1
ATOM 3731 N N . ALA D 1 121 ? 43.868 15.627 76.608 1.00 31.67 121 ALA D N 1
ATOM 3732 C CA . ALA D 1 121 ? 43.761 14.160 76.479 1.00 32.40 121 ALA D CA 1
ATOM 3733 C C . ALA D 1 121 ? 43.015 13.620 77.735 1.00 36.88 121 ALA D C 1
ATOM 3734 O O . ALA D 1 121 ? 43.463 13.922 78.842 1.00 30.58 121 ALA D O 1
ATOM 3736 N N . HIS D 1 122 ? 41.914 12.844 77.596 1.00 32.86 122 HIS D N 1
ATOM 3737 C CA . HIS D 1 122 ? 41.166 12.342 78.793 1.00 38.70 122 HIS D CA 1
ATOM 3738 C C . HIS D 1 122 ? 42.117 11.387 79.548 1.00 44.39 122 HIS D C 1
ATOM 3739 O O . HIS D 1 122 ? 41.954 11.076 80.733 1.00 40.07 122 HIS D O 1
#